Protein AF-I2H115-F1 (afdb_monomer)

Nearest PDB structures (foldseek):
  4gwp-assembly1_E  TM=9.127E-01  e=2.947E-29  Saccharomyces cerevisiae S288C
  2hzs-assembly2_D  TM=9.631E-01  e=2.716E-27  Saccharomyces cerevisiae
  2hzs-assembly4_H  TM=9.164E-01  e=1.349E-27  Saccharomyces cerevisiae
  2hzs-assembly3_F  TM=9.047E-01  e=7.870E-28  Saccharomyces cerevisiae
  2hzs-assembly1_B  TM=9.059E-01  e=1.211E-27  Saccharomyces cerevisiae

Sequence (368 aa):
MVQQLSLYGTLPDDSYDLFISTMTMMSGSPPVLFANLANIWKPNPDYELEKMNSKNQLVEPNRMKLSKEIPLESFIHQKTESNDIKNYKFDYKTLRDLQEAEQLQIDLASLQNSKRFIDNKDTKQVINIDDKKDNDNADIVMTDAIDSEIIDIEKNDEEENNDPAAPTLNIQDDNADVLMTDLNPIVKIEETNNTSELDEKKNTSLSMKYPKNKSSCSWSLSVSDIPVAGNSRKVSMQSIDESVILGTSGNNSHLPIFLRELGYVPDYSFVTIGVHFFMKYELIIDVHKIWNLKEDNSTSQTTKGMYLIKAFVNVTRSTDIDRINHAEKALLALQRELQGYVELFVPDRKSMDSRVHDNTDRTQSATT

Radius of gyration: 31.06 Å; Cα contacts (8 Å, |Δi|>4): 462; chains: 1; bounding box: 83×84×105 Å

Organism: Henningerozyma blattae (strain ATCC 34711 / CBS 6284 / DSM 70876 / NBRC 10599 / NRRL Y-10934 / UCD 77-7) (NCBI:txid1071380)

InterPro domains:
  IPR019095 Mediator complex, subunit Med18 [PF09637] (3-105)
  IPR019095 Mediator complex, subunit Med18 [PF09637] (192-355)
  IPR019095 Mediator complex, subunit Med18 [PTHR13321] (2-356)

Secondary structure (DSSP, 8-state):
-EEEEEEEEEEEGGGHHHHHHHHHHHHSS--EEEEEEEEEEEE-TTS---SB-TT--B---B-EEEEEEPPGGGGGGGT-SSS-GGG----THHHHHHHS-SS----HHHHTT-S----TT--------------------------------------------------------------------------------------------S----EEEEEEPPPPP-TT-SSEEEEEEEEEE----STT--HHHHHHHTTEEEEEEEEEEEEEEE-GGG-EEEEEEEEEEPTTS-EEESSTTEEEEEEEEEES-TT-HHHHHHHHHHHHHHHHHSTTT---BPPPGGGG--B---GGGTTSTT--

Foldseek 3Di:
DWKKWKWKFWFFLVCVVVVQVVLCVQFVHHWDWWKKKKFKKWFFPVDDDDLADPVRDGHFTFIKIKMATDDPVQQVVPPDPDPPVPPDDDHQCVQVVCQVVQWRPGPVCVLQVHPDDPPPPPDPPDPPPDDDDDDDDDDDDDDDDDDDDDDDDDDDDDDDDDDDDDDDDDDDDDDDDDDDDDDDDDDDDDDDDDDDDDDDDDDPDPPPPPPPPPDQRKIKMKTKAQFDDDPDDQITIIDMDIDMDRFADDPPRRPQVVVVVVRIDTDWMKMKIWIWRQHPLQKIKTWIWMWTQDPVRTIGTPQRSITMIMIMHIGGDPPPVVSVVVRSVVNVVVQVVCPPPIHIGYDDSVVRHRTDDDCVPVVPPVPD

Solvent-accessible surface area (backbone atoms only — not comparable to full-atom values): 23609 Å² total; per-residue (Å²): 95,34,30,36,38,33,36,34,33,66,40,52,57,89,50,43,68,60,49,53,54,51,48,29,64,73,44,74,39,76,71,44,75,50,33,36,41,38,42,32,29,30,66,37,84,90,56,91,71,74,51,52,48,100,80,73,45,81,50,79,65,52,35,38,39,37,34,35,78,46,68,70,71,62,61,52,79,75,78,55,98,57,93,64,71,90,73,72,73,90,48,79,65,54,58,63,65,51,65,78,46,61,52,64,79,59,71,55,49,75,73,65,68,42,84,61,86,77,79,80,76,82,76,80,75,77,81,78,78,76,90,72,90,78,88,81,89,80,92,85,80,90,80,83,93,85,82,89,84,83,84,85,79,82,87,84,88,79,90,82,90,80,84,88,85,86,82,90,79,90,80,88,82,83,89,79,93,80,88,86,78,89,81,87,82,88,81,85,83,83,86,79,89,81,88,80,85,88,82,95,74,92,74,86,72,85,70,78,79,66,77,84,71,80,74,80,62,55,34,41,39,36,38,55,46,54,41,67,86,66,100,77,65,86,54,38,41,28,48,34,39,73,50,73,46,63,70,65,73,72,98,64,41,44,66,72,50,52,39,43,75,72,42,33,36,84,71,51,35,35,39,40,43,33,32,40,38,66,40,78,90,68,31,36,37,37,44,29,38,40,30,40,50,44,94,87,67,47,35,42,57,73,46,71,76,33,30,45,34,41,38,35,32,78,38,74,49,80,82,45,57,66,60,51,54,49,47,50,52,51,53,55,48,51,42,61,72,35,54,93,80,44,70,59,41,59,74,63,53,75,82,54,43,48,55,68,71,74,72,78,65,66,76,65,72,82,75,124

pLDDT: mean 75.79, std 24.36, range [32.69, 98.62]

Structure (mmCIF, N/CA/C/O backbone):
data_AF-I2H115-F1
#
_entry.id   AF-I2H115-F1
#
loop_
_atom_site.group_PDB
_atom_site.id
_atom_site.type_symbol
_atom_site.label_atom_id
_atom_site.label_alt_id
_atom_site.label_comp_id
_atom_site.label_asym_id
_atom_site.label_entity_id
_atom_site.label_seq_id
_atom_site.pdbx_PDB_ins_code
_atom_site.Cartn_x
_atom_site.Cartn_y
_atom_site.Cartn_z
_atom_site.occupancy
_atom_site.B_iso_or_equiv
_atom_site.auth_seq_id
_atom_site.auth_comp_id
_atom_site.auth_asym_id
_atom_site.auth_atom_id
_atom_site.pdbx_PDB_model_num
ATOM 1 N N . MET A 1 1 ? 14.411 8.863 0.314 1.00 87.44 1 MET A N 1
ATOM 2 C CA . MET A 1 1 ? 14.145 7.791 1.281 1.00 87.44 1 MET A CA 1
ATOM 3 C C . MET A 1 1 ? 13.324 8.266 2.468 1.00 87.44 1 MET A C 1
ATOM 5 O O . MET A 1 1 ? 13.801 9.065 3.265 1.00 87.44 1 MET A O 1
ATOM 9 N N . VAL A 1 2 ? 12.103 7.757 2.581 1.00 95.56 2 VAL A N 1
ATOM 10 C CA . VAL A 1 2 ? 11.244 7.850 3.768 1.00 95.56 2 VAL A CA 1
ATOM 11 C C . VAL A 1 2 ? 11.382 6.543 4.555 1.00 95.56 2 VAL A C 1
ATOM 13 O O . VAL A 1 2 ? 11.538 5.478 3.963 1.00 95.56 2 VAL A O 1
ATOM 16 N N . GLN A 1 3 ? 11.346 6.612 5.885 1.00 97.00 3 GLN A N 1
ATOM 17 C CA . GLN A 1 3 ? 11.211 5.437 6.749 1.00 97.00 3 GLN A CA 1
ATOM 18 C C . GLN A 1 3 ? 9.755 5.281 7.160 1.00 97.00 3 GLN A C 1
ATOM 20 O O . GLN A 1 3 ? 9.209 6.139 7.850 1.00 97.00 3 GLN A O 1
ATOM 25 N N . GLN A 1 4 ? 9.126 4.187 6.756 1.00 97.81 4 GLN A N 1
ATOM 26 C CA . GLN A 1 4 ? 7.763 3.870 7.153 1.00 97.81 4 GLN A CA 1
ATOM 27 C C . GLN A 1 4 ? 7.782 2.891 8.323 1.00 97.81 4 GLN A C 1
ATOM 29 O O . GLN A 1 4 ? 8.254 1.761 8.188 1.00 97.81 4 GLN A O 1
ATOM 34 N N . LEU A 1 5 ? 7.242 3.318 9.462 1.00 98.12 5 LEU A N 1
ATOM 35 C CA . LEU A 1 5 ? 6.976 2.443 10.598 1.00 98.12 5 LEU A CA 1
ATOM 36 C C . LEU A 1 5 ? 5.531 1.966 10.511 1.00 98.12 5 LEU A C 1
ATOM 38 O O . LEU A 1 5 ? 4.644 2.781 10.272 1.00 98.12 5 LEU A O 1
ATOM 42 N N . SER A 1 6 ? 5.275 0.669 10.681 1.00 98.31 6 SER A N 1
ATOM 43 C CA . SER A 1 6 ? 3.930 0.118 10.516 1.00 98.31 6 SER A CA 1
ATOM 44 C C . SER A 1 6 ? 3.616 -1.097 11.387 1.00 98.31 6 SER A C 1
ATOM 46 O O . SER A 1 6 ? 4.494 -1.869 11.780 1.00 98.31 6 SER A O 1
ATOM 48 N N . LEU A 1 7 ? 2.321 -1.256 11.653 1.00 98.44 7 LEU A N 1
ATOM 49 C CA . LEU A 1 7 ? 1.676 -2.435 12.214 1.00 98.44 7 LEU A CA 1
ATOM 50 C C . LEU A 1 7 ? 0.504 -2.837 11.316 1.00 98.44 7 LEU A C 1
ATOM 52 O O . LEU A 1 7 ? -0.136 -1.987 10.693 1.00 98.44 7 LEU A O 1
ATOM 56 N N . TYR A 1 8 ? 0.221 -4.132 11.267 1.00 98.44 8 TYR A N 1
ATOM 57 C CA . TYR A 1 8 ? -0.807 -4.707 10.408 1.00 98.44 8 TYR A CA 1
ATOM 58 C C . TYR A 1 8 ? -1.808 -5.491 11.240 1.00 98.44 8 TYR A C 1
ATOM 60 O O . TYR A 1 8 ? -1.469 -6.004 12.298 1.00 98.44 8 TYR A O 1
ATOM 68 N N . GLY A 1 9 ? -3.036 -5.599 10.762 1.00 98.12 9 GLY A N 1
ATOM 69 C CA . GLY A 1 9 ? -4.064 -6.413 11.393 1.00 98.12 9 GLY A CA 1
ATOM 70 C C . GLY A 1 9 ? -5.10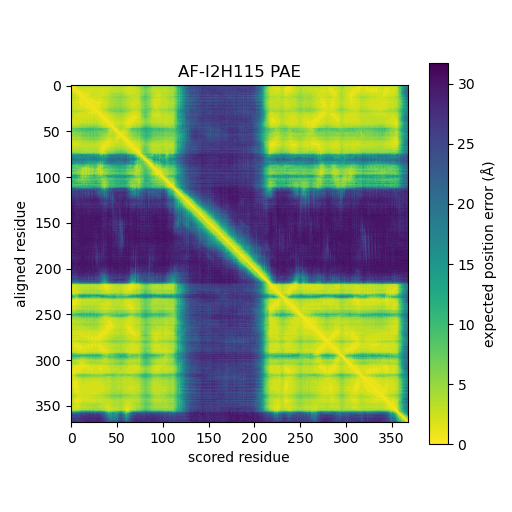8 -6.841 10.381 1.00 98.12 9 GLY A C 1
ATOM 71 O O . GLY A 1 9 ? -5.116 -6.386 9.237 1.00 98.12 9 GLY A O 1
ATOM 72 N N . THR A 1 10 ? -6.010 -7.708 10.806 1.00 97.88 10 THR A N 1
ATOM 73 C CA . THR A 1 10 ? -7.144 -8.146 9.991 1.00 97.88 10 THR A CA 1
ATOM 74 C C . THR A 1 10 ? -8.433 -7.893 10.744 1.00 97.88 10 THR A C 1
ATOM 76 O O . THR A 1 10 ? -8.495 -8.108 11.953 1.00 97.88 10 THR A O 1
ATOM 79 N N . LEU A 1 11 ? -9.468 -7.469 10.029 1.00 97.50 11 LEU A N 1
ATOM 80 C CA . LEU A 1 11 ? -10.780 -7.188 10.596 1.00 97.50 11 LEU A CA 1
ATOM 81 C C . LEU A 1 11 ? -11.845 -8.006 9.861 1.00 97.50 11 LEU A C 1
ATOM 83 O O . LEU A 1 11 ? -11.949 -7.870 8.644 1.00 97.50 11 LEU A O 1
ATOM 87 N N . PRO A 1 12 ? -12.637 -8.838 10.556 1.00 96.94 12 PRO A N 1
ATOM 88 C CA . PRO A 1 12 ? -13.766 -9.530 9.944 1.00 96.94 12 PRO A CA 1
ATOM 89 C C . PRO A 1 12 ? -14.781 -8.547 9.366 1.00 96.94 12 PRO A C 1
ATOM 91 O O . PRO A 1 12 ? -14.992 -7.469 9.926 1.00 96.94 12 PRO A O 1
ATOM 94 N N . ASP A 1 13 ? -15.441 -8.939 8.279 1.00 95.00 13 ASP A N 1
ATOM 95 C CA . ASP A 1 13 ? -16.377 -8.053 7.587 1.00 95.00 13 ASP A CA 1
ATOM 96 C C . ASP A 1 13 ? -17.543 -7.586 8.486 1.00 95.00 13 ASP A C 1
ATOM 98 O O . ASP A 1 13 ? -17.906 -6.410 8.462 1.00 95.00 13 ASP A O 1
ATOM 102 N N . ASP A 1 14 ? -18.056 -8.461 9.356 1.00 95.81 14 ASP A N 1
ATOM 103 C CA . ASP A 1 14 ? -19.160 -8.155 10.282 1.00 95.81 14 ASP A CA 1
ATOM 104 C C . ASP A 1 14 ? -18.802 -7.086 11.331 1.00 95.81 14 ASP A C 1
ATOM 106 O O . ASP A 1 14 ? -19.673 -6.380 11.839 1.00 95.81 14 ASP A O 1
ATOM 110 N N . SER A 1 15 ? -17.511 -6.939 11.643 1.00 96.50 15 SER A N 1
ATOM 111 C CA . SER A 1 15 ? -17.009 -5.973 12.628 1.00 96.50 15 SER A CA 1
ATOM 112 C C . SER A 1 15 ? -16.687 -4.607 12.016 1.00 96.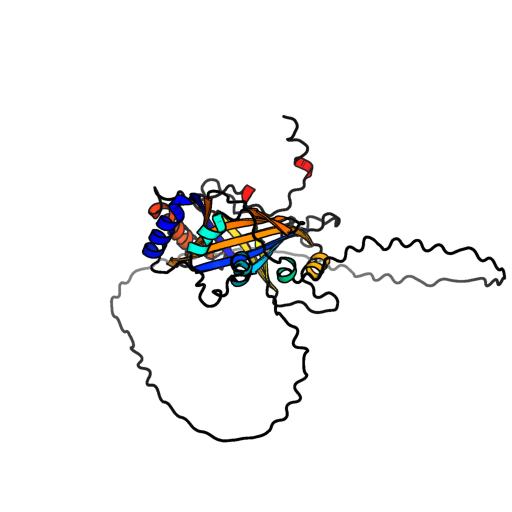50 15 SER A C 1
ATOM 114 O O . SER A 1 15 ? -16.286 -3.692 12.739 1.00 96.50 15 SER A O 1
ATOM 116 N N . TYR A 1 16 ? -16.851 -4.444 10.699 1.00 95.94 16 TYR A N 1
ATOM 117 C CA . TYR A 1 16 ? -16.471 -3.226 9.985 1.00 95.94 16 TYR A CA 1
ATOM 118 C C . TYR A 1 16 ? -17.185 -1.981 10.524 1.00 95.94 16 TYR A C 1
ATOM 120 O O . TYR A 1 16 ? -16.524 -1.031 10.936 1.00 95.94 16 TYR A O 1
ATOM 128 N N . ASP A 1 17 ? -18.516 -1.997 10.613 1.00 95.75 17 ASP A N 1
ATOM 129 C CA . ASP A 1 17 ? -19.302 -0.818 11.016 1.00 95.75 17 ASP A CA 1
ATOM 130 C C . ASP A 1 17 ? -18.967 -0.345 12.443 1.00 95.75 17 ASP A C 1
ATOM 132 O O . ASP A 1 17 ? -18.848 0.859 12.710 1.00 95.75 17 ASP A O 1
ATOM 136 N N . LEU A 1 18 ? -18.765 -1.298 13.360 1.00 96.75 18 LEU A N 1
ATOM 137 C CA . LEU A 1 18 ? -18.342 -1.006 14.727 1.00 96.75 18 LEU A CA 1
ATOM 138 C C . LEU A 1 18 ? -16.919 -0.438 14.744 1.00 96.75 18 LEU A C 1
ATOM 140 O O . LEU A 1 18 ? -16.663 0.542 15.437 1.00 96.75 18 LEU A O 1
ATOM 144 N N . PHE A 1 19 ? -16.002 -1.006 13.953 1.00 97.25 19 PHE A N 1
ATOM 145 C CA . PHE A 1 19 ? -14.627 -0.518 13.863 1.00 97.25 19 PHE A CA 1
ATOM 146 C C . PHE A 1 19 ? -14.568 0.912 13.330 1.00 97.25 19 PHE A C 1
ATOM 148 O O . PHE A 1 19 ? -13.897 1.747 13.932 1.00 97.25 19 PHE A O 1
ATOM 155 N N . ILE A 1 20 ? -15.307 1.219 12.260 1.00 97.19 20 ILE A N 1
ATOM 156 C CA . ILE A 1 20 ? -15.381 2.572 11.700 1.00 97.19 20 ILE A CA 1
ATOM 157 C C . ILE A 1 20 ? -15.889 3.565 12.747 1.00 97.19 20 ILE A C 1
ATOM 159 O O . ILE A 1 20 ? -15.266 4.604 12.950 1.00 97.19 20 ILE A O 1
ATOM 163 N N . SER A 1 21 ? -16.964 3.222 13.460 1.00 97.31 21 SER A N 1
ATOM 164 C CA . SER A 1 21 ? -17.537 4.081 14.505 1.00 97.31 21 SER A CA 1
ATOM 165 C C . SER A 1 21 ? -16.544 4.345 15.643 1.00 97.31 21 SER A C 1
ATOM 167 O O . SER A 1 21 ? -16.360 5.492 16.056 1.00 97.31 21 SER A O 1
ATOM 169 N N . THR A 1 22 ? -15.857 3.299 16.112 1.00 97.38 22 THR A N 1
ATOM 170 C CA . THR A 1 22 ? -14.819 3.406 17.147 1.00 97.38 22 THR A CA 1
ATOM 171 C C . THR A 1 22 ? -13.650 4.265 16.671 1.00 97.38 22 THR A C 1
ATOM 173 O O . THR A 1 22 ? -13.213 5.155 17.399 1.00 97.38 22 THR A O 1
ATOM 176 N N . MET A 1 23 ? -13.173 4.062 15.439 1.00 97.44 23 MET A N 1
ATOM 177 C CA . MET A 1 23 ? -12.065 4.843 14.886 1.00 97.44 23 MET A CA 1
ATOM 178 C C . MET A 1 23 ? -12.431 6.310 14.705 1.00 97.44 23 MET A C 1
ATOM 180 O O . MET A 1 23 ? -11.627 7.159 15.066 1.00 97.44 23 MET A O 1
ATOM 184 N N . THR A 1 24 ? -13.638 6.627 14.228 1.00 97.38 24 THR A N 1
ATOM 185 C CA . THR A 1 24 ? -14.123 8.013 14.134 1.00 97.38 24 THR A CA 1
ATOM 186 C C . THR A 1 24 ? -14.203 8.686 15.500 1.00 97.38 24 THR A C 1
ATOM 188 O O . THR A 1 24 ? -13.860 9.860 15.628 1.00 97.38 24 THR A O 1
ATOM 191 N N . MET A 1 25 ? -14.629 7.958 16.536 1.00 97.38 25 MET A N 1
ATOM 192 C CA . MET A 1 25 ? -14.662 8.482 17.902 1.00 97.38 25 MET A CA 1
ATOM 193 C C . MET A 1 25 ? -13.248 8.743 18.443 1.00 97.38 25 MET A C 1
ATOM 195 O O . MET A 1 25 ? -13.016 9.784 19.053 1.00 97.38 25 MET A O 1
ATOM 199 N N . MET A 1 26 ? -12.306 7.826 18.204 1.00 96.38 26 MET A N 1
ATOM 200 C CA . MET A 1 26 ? -10.916 7.951 18.656 1.00 96.38 26 MET A CA 1
ATOM 201 C C . MET A 1 26 ? -10.137 9.035 17.898 1.00 96.38 26 MET A C 1
ATOM 203 O O . MET A 1 26 ? -9.399 9.807 18.511 1.00 96.38 26 MET A O 1
ATOM 207 N N . SER A 1 27 ? -10.302 9.117 16.574 1.00 96.38 27 SER A N 1
ATOM 208 C CA . SER A 1 27 ? -9.629 10.116 15.736 1.00 96.38 27 SER A CA 1
ATOM 209 C C . SER A 1 27 ? -10.245 11.505 15.869 1.00 96.38 27 SER A C 1
ATOM 211 O O . SER A 1 27 ? -9.559 12.506 15.656 1.00 96.38 27 SER A O 1
ATOM 213 N N . GLY A 1 28 ? -11.543 11.577 16.179 1.00 96.75 28 GLY A N 1
ATOM 214 C CA . GLY A 1 28 ? -12.340 12.798 16.077 1.00 96.75 28 GLY A CA 1
ATOM 215 C C . GLY A 1 28 ? -12.564 13.262 14.631 1.00 96.75 28 GLY A C 1
ATOM 216 O O . GLY A 1 28 ? -13.062 14.366 14.416 1.00 96.75 28 GLY A O 1
ATOM 217 N N . SER A 1 29 ? -12.189 12.448 13.640 1.00 95.00 29 SER A N 1
ATOM 218 C CA . SER A 1 29 ? -12.262 12.747 12.209 1.00 95.00 29 SER A CA 1
ATOM 219 C C . SER A 1 29 ? -13.044 11.661 11.455 1.00 95.00 29 SER A C 1
ATOM 221 O O . SER A 1 29 ? -12.938 10.474 11.781 1.00 95.00 29 SER A O 1
ATOM 223 N N . PRO A 1 30 ? -13.863 12.029 10.453 1.00 95.94 30 PRO A N 1
ATOM 224 C CA . PRO A 1 30 ? -14.570 11.042 9.648 1.00 95.94 30 PRO A CA 1
ATOM 225 C C . PRO A 1 30 ? -13.589 10.241 8.771 1.00 95.94 30 PRO A C 1
ATOM 227 O O . PRO A 1 30 ? -12.556 10.783 8.368 1.00 95.94 30 PRO A O 1
ATOM 230 N N . PRO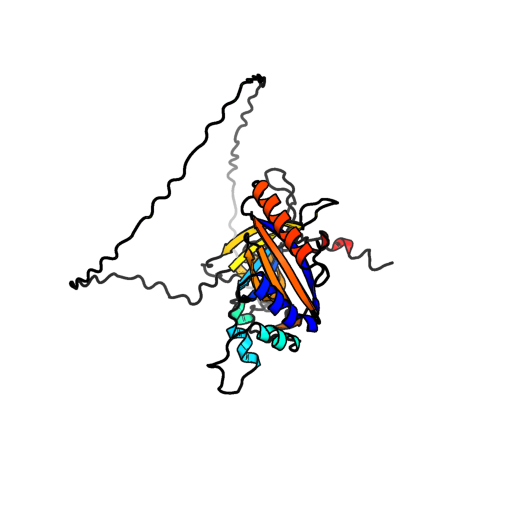 A 1 31 ? -13.911 8.977 8.437 1.00 96.88 31 PRO A N 1
ATOM 231 C CA . PRO A 1 31 ? -13.119 8.196 7.494 1.00 96.88 31 PRO A CA 1
ATOM 232 C C . PRO A 1 31 ? -13.108 8.864 6.117 1.00 96.88 31 PRO A C 1
ATOM 234 O O . PRO A 1 31 ? -14.144 9.329 5.635 1.00 96.88 31 PRO A O 1
ATOM 237 N N . VAL A 1 32 ? -11.952 8.859 5.457 1.00 96.06 32 VAL A N 1
ATOM 238 C CA . VAL A 1 32 ? -11.800 9.370 4.088 1.00 96.06 32 VAL A CA 1
ATOM 239 C C . VAL A 1 32 ? -11.649 8.194 3.134 1.00 96.06 32 VAL A C 1
ATOM 241 O O . VAL A 1 32 ? -10.673 7.454 3.217 1.00 96.06 32 VAL A O 1
ATOM 244 N N . LEU A 1 33 ? -12.625 8.004 2.247 1.00 95.81 33 LEU A N 1
ATOM 245 C CA . LEU A 1 33 ? -12.607 6.937 1.246 1.00 95.81 33 LEU A CA 1
ATOM 246 C C . LEU A 1 33 ? -11.511 7.198 0.203 1.00 95.81 33 LEU A C 1
ATOM 248 O O . LEU A 1 33 ? -11.352 8.326 -0.257 1.00 95.81 33 LEU A O 1
ATOM 252 N N . PHE A 1 34 ? -10.796 6.148 -0.191 1.00 96.19 34 PHE A N 1
ATOM 253 C CA . PHE A 1 34 ? -9.767 6.195 -1.222 1.00 96.19 34 PHE A CA 1
ATOM 254 C C . PHE A 1 34 ? -9.809 4.952 -2.114 1.00 96.19 34 PHE A C 1
ATOM 256 O O . PHE A 1 34 ? -10.248 3.872 -1.704 1.00 96.19 34 PHE A O 1
ATOM 263 N N . ALA A 1 35 ? -9.294 5.101 -3.332 1.00 95.44 35 ALA A N 1
ATOM 264 C CA . ALA A 1 35 ? -9.031 3.998 -4.242 1.00 95.44 35 ALA A CA 1
ATOM 265 C C . ALA A 1 35 ? -7.694 4.214 -4.955 1.00 95.44 35 ALA A C 1
ATOM 267 O O . ALA A 1 35 ? -7.405 5.303 -5.444 1.00 95.44 35 ALA A O 1
ATOM 268 N N . ASN A 1 36 ? -6.868 3.176 -5.030 1.00 96.06 36 ASN A N 1
ATOM 269 C CA . ASN A 1 36 ? -5.525 3.243 -5.593 1.00 96.06 36 ASN A CA 1
ATOM 270 C C . ASN A 1 36 ? -5.275 2.051 -6.521 1.00 96.06 36 ASN A C 1
ATOM 272 O O . ASN A 1 36 ? -5.491 0.903 -6.136 1.00 96.06 36 ASN A O 1
ATOM 276 N N . LEU A 1 37 ? -4.799 2.330 -7.733 1.00 95.12 37 LEU A N 1
ATOM 277 C CA . LEU A 1 37 ? -4.280 1.342 -8.669 1.00 95.12 37 LEU A CA 1
ATOM 278 C C . LEU A 1 37 ? -2.777 1.208 -8.458 1.00 95.12 37 LEU A C 1
ATOM 280 O O . LEU A 1 37 ? -2.053 2.187 -8.624 1.00 95.12 37 LEU A O 1
ATOM 284 N N . ALA A 1 38 ? -2.299 -0.002 -8.189 1.00 96.25 38 ALA A N 1
ATOM 285 C CA . ALA A 1 38 ? -0.880 -0.313 -8.133 1.00 96.25 38 ALA A CA 1
ATOM 286 C C . ALA A 1 38 ? -0.488 -1.285 -9.253 1.00 96.25 38 ALA A C 1
ATOM 288 O O . ALA A 1 38 ? -1.027 -2.385 -9.355 1.00 96.25 38 ALA A O 1
ATOM 289 N N . ASN A 1 39 ? 0.498 -0.896 -10.058 1.00 95.81 39 ASN A N 1
ATOM 290 C CA . ASN A 1 39 ? 1.153 -1.737 -11.052 1.00 95.81 39 ASN A CA 1
ATOM 291 C C . ASN A 1 39 ? 2.569 -2.046 -10.571 1.00 95.81 39 ASN A C 1
ATOM 293 O O . ASN A 1 39 ? 3.356 -1.131 -10.324 1.00 95.81 39 ASN A O 1
ATOM 297 N N . ILE A 1 40 ? 2.893 -3.325 -10.444 1.00 97.00 40 ILE A N 1
ATOM 298 C CA . ILE A 1 40 ? 4.205 -3.799 -10.023 1.00 97.00 40 ILE A CA 1
ATOM 299 C C . ILE A 1 40 ? 4.995 -4.235 -11.249 1.00 97.00 40 ILE A C 1
ATOM 301 O O . ILE A 1 40 ? 4.490 -4.945 -12.119 1.00 97.00 40 ILE A O 1
ATOM 305 N N . TRP A 1 41 ? 6.242 -3.793 -11.300 1.00 97.12 41 TRP A N 1
ATOM 306 C CA . TRP A 1 41 ? 7.174 -4.011 -12.392 1.00 97.12 41 TRP A CA 1
ATOM 307 C C . TRP A 1 41 ? 8.424 -4.679 -11.846 1.00 97.12 41 TRP A C 1
ATOM 309 O O . TRP A 1 41 ? 8.889 -4.340 -10.758 1.00 97.12 41 TRP A O 1
ATOM 319 N N . LYS A 1 42 ? 8.985 -5.614 -12.601 1.00 96.38 42 LYS A N 1
ATOM 320 C CA . LYS A 1 42 ? 10.248 -6.282 -12.276 1.00 96.38 42 LYS A CA 1
ATOM 321 C C . LYS A 1 42 ? 11.283 -5.998 -13.366 1.00 96.38 42 LYS A C 1
ATOM 323 O O . LYS A 1 42 ? 10.877 -5.742 -14.500 1.00 96.38 42 LYS A O 1
ATOM 328 N N . PRO A 1 43 ? 12.586 -6.046 -13.059 1.00 96.69 43 PRO A N 1
ATOM 329 C CA . PRO A 1 43 ? 13.624 -6.023 -14.082 1.00 96.69 43 PRO A CA 1
ATOM 330 C C . PRO A 1 43 ? 13.374 -7.101 -15.142 1.00 96.69 43 PRO A C 1
ATOM 332 O O . PRO A 1 43 ? 12.886 -8.190 -14.824 1.00 96.69 43 PRO A O 1
ATOM 335 N N . ASN A 1 44 ? 13.657 -6.777 -16.401 1.00 95.94 44 ASN A N 1
ATOM 336 C CA . ASN A 1 44 ? 13.472 -7.689 -17.519 1.00 95.94 44 ASN A CA 1
ATOM 337 C C . ASN A 1 44 ? 14.388 -8.915 -17.341 1.00 95.94 44 ASN A C 1
ATOM 339 O O . ASN A 1 44 ? 15.604 -8.731 -17.306 1.00 95.94 44 ASN A O 1
ATOM 343 N N . PRO A 1 45 ? 13.843 -10.143 -17.243 1.00 93.19 45 PRO A N 1
ATOM 344 C CA . PRO A 1 45 ? 14.658 -11.346 -17.074 1.00 93.19 45 PRO A CA 1
ATOM 345 C C . PRO A 1 45 ? 15.567 -11.643 -18.272 1.00 93.19 45 PRO A C 1
ATOM 347 O O . PRO A 1 45 ? 16.540 -12.370 -18.109 1.00 93.19 45 PRO A O 1
ATOM 350 N N . ASP A 1 46 ? 15.276 -11.083 -19.451 1.00 94.81 46 ASP A N 1
ATOM 351 C CA . ASP A 1 46 ? 16.107 -11.261 -20.647 1.00 94.81 46 ASP A CA 1
ATOM 352 C C . ASP A 1 46 ? 17.417 -10.454 -20.582 1.00 94.81 46 ASP A C 1
ATOM 354 O O . ASP A 1 46 ? 18.311 -10.650 -21.404 1.00 94.81 46 ASP A O 1
ATOM 358 N N . TYR A 1 47 ? 17.530 -9.514 -19.638 1.00 93.19 47 TYR A N 1
ATOM 359 C CA . TYR A 1 47 ? 18.735 -8.718 -19.440 1.00 93.19 47 TYR A CA 1
ATOM 360 C C . TYR A 1 47 ? 19.580 -9.322 -18.320 1.00 93.19 47 TYR A C 1
ATOM 362 O O . TYR A 1 47 ? 19.186 -9.331 -17.154 1.00 93.19 47 TYR A O 1
ATOM 370 N N . GLU A 1 48 ? 20.773 -9.794 -18.673 1.00 89.38 48 GLU A N 1
ATOM 371 C CA . GLU A 1 48 ? 21.773 -10.236 -17.704 1.00 89.38 48 GLU A CA 1
ATOM 372 C C . GLU A 1 48 ? 22.401 -9.010 -17.034 1.00 89.38 48 GLU A C 1
ATOM 374 O O . GLU A 1 48 ? 23.243 -8.318 -17.605 1.00 89.38 48 GLU A O 1
ATOM 379 N N . LEU A 1 49 ? 21.941 -8.708 -15.819 1.00 87.56 49 LEU A N 1
ATOM 380 C CA . LEU A 1 49 ? 22.456 -7.604 -15.018 1.00 87.56 49 LEU A CA 1
ATOM 381 C C . LEU A 1 49 ? 23.482 -8.120 -14.010 1.00 87.56 49 LEU A C 1
ATOM 383 O O . LEU A 1 49 ? 23.201 -9.020 -13.214 1.00 87.56 49 LEU A O 1
ATOM 387 N N . GLU A 1 50 ? 24.661 -7.504 -13.999 1.00 90.50 50 GLU A N 1
ATOM 388 C CA . GLU A 1 50 ? 25.630 -7.717 -12.930 1.00 90.50 50 GLU A CA 1
ATOM 389 C C . GLU A 1 50 ? 25.061 -7.208 -11.600 1.00 90.50 50 GLU A C 1
ATOM 391 O O . GLU A 1 50 ? 24.484 -6.124 -11.511 1.00 90.50 50 GLU A O 1
ATOM 396 N N . LYS A 1 51 ? 25.255 -7.981 -10.527 1.00 90.50 51 LYS A N 1
ATOM 397 C CA . LYS A 1 51 ? 24.809 -7.606 -9.173 1.00 90.50 51 LYS A CA 1
ATOM 398 C C . LYS A 1 51 ? 25.751 -6.603 -8.503 1.00 90.50 51 LYS A C 1
ATOM 400 O O . LYS A 1 51 ? 25.649 -6.388 -7.300 1.00 90.50 51 LYS A O 1
ATOM 405 N N . MET A 1 52 ? 26.697 -6.021 -9.235 1.00 93.50 52 MET A N 1
ATOM 406 C CA . MET A 1 52 ? 27.653 -5.050 -8.713 1.00 93.50 52 MET A CA 1
ATOM 407 C C . MET A 1 52 ? 27.613 -3.785 -9.558 1.00 93.50 52 MET A C 1
ATOM 409 O O . MET A 1 52 ? 27.511 -3.839 -10.779 1.00 93.50 52 MET A O 1
ATOM 413 N N . ASN A 1 53 ? 27.676 -2.632 -8.901 1.00 94.56 53 ASN A N 1
ATOM 414 C CA . ASN A 1 53 ? 27.828 -1.364 -9.603 1.00 94.56 53 ASN A CA 1
ATOM 415 C C . ASN A 1 53 ? 29.311 -1.044 -9.864 1.00 94.56 53 ASN A C 1
ATOM 417 O O . ASN A 1 53 ? 30.211 -1.713 -9.359 1.00 94.56 53 ASN A O 1
ATOM 421 N N . SER A 1 54 ? 29.577 0.057 -10.572 1.00 95.88 54 SER A N 1
ATOM 422 C CA . SER A 1 54 ? 30.939 0.553 -10.839 1.00 95.88 54 SER A CA 1
ATOM 423 C C . SER A 1 54 ? 31.745 0.928 -9.587 1.00 95.88 54 SER A C 1
ATOM 425 O O . SER A 1 54 ? 32.946 1.164 -9.674 1.00 95.88 54 SER A O 1
ATOM 427 N N . LYS A 1 55 ? 31.101 0.986 -8.415 1.00 97.00 55 LYS A N 1
ATOM 428 C CA . LYS A 1 55 ? 31.730 1.206 -7.105 1.00 97.00 55 LYS A CA 1
ATOM 429 C C . LYS A 1 55 ? 31.907 -0.094 -6.314 1.00 97.00 55 LYS A C 1
ATOM 431 O O . LYS A 1 55 ? 32.151 -0.033 -5.112 1.00 97.00 55 LYS A O 1
ATOM 436 N N . ASN A 1 56 ? 31.755 -1.254 -6.955 1.00 94.75 56 ASN A N 1
ATOM 437 C CA . ASN A 1 56 ? 31.824 -2.579 -6.337 1.00 94.75 56 ASN A CA 1
ATOM 438 C C . ASN A 1 56 ? 30.838 -2.784 -5.174 1.00 94.75 56 ASN A C 1
ATOM 440 O O . ASN A 1 56 ? 31.083 -3.581 -4.269 1.00 94.75 56 ASN A O 1
ATOM 444 N N . GLN A 1 57 ? 29.716 -2.068 -5.176 1.00 95.88 57 GLN A N 1
ATOM 445 C CA . GLN A 1 57 ? 28.645 -2.288 -4.212 1.00 95.88 57 GLN A CA 1
ATOM 446 C C . GLN A 1 57 ? 27.692 -3.334 -4.765 1.00 95.88 57 GLN A C 1
ATOM 448 O O . GLN A 1 57 ? 27.299 -3.258 -5.930 1.00 95.88 57 GLN A O 1
ATOM 453 N N . LEU A 1 58 ? 27.308 -4.281 -3.913 1.00 93.75 58 LEU A N 1
ATOM 454 C CA . LEU A 1 58 ? 26.287 -5.263 -4.241 1.00 93.75 58 LEU A CA 1
ATOM 455 C C . LEU A 1 58 ? 24.931 -4.553 -4.372 1.00 93.75 58 LEU A C 1
ATOM 457 O O . LEU A 1 58 ? 24.491 -3.876 -3.443 1.00 93.75 58 LEU A O 1
ATOM 461 N N . VAL A 1 59 ? 24.284 -4.710 -5.522 1.00 93.38 59 VAL A N 1
ATOM 462 C CA . VAL A 1 59 ? 22.957 -4.173 -5.821 1.00 93.38 59 VAL A CA 1
ATOM 463 C C . VAL A 1 59 ? 22.062 -5.335 -6.222 1.00 93.38 59 VAL A C 1
ATOM 465 O O . VAL A 1 59 ? 22.336 -6.058 -7.178 1.00 93.38 59 VAL A O 1
ATOM 468 N N . GLU A 1 60 ? 20.986 -5.524 -5.469 1.00 92.31 60 GLU A N 1
ATOM 469 C CA . GLU A 1 60 ? 20.020 -6.585 -5.725 1.00 92.31 60 GLU A CA 1
ATOM 470 C C . GLU A 1 60 ? 18.861 -6.067 -6.593 1.00 92.31 60 GLU A C 1
ATOM 472 O O . GLU A 1 60 ? 18.399 -4.937 -6.399 1.00 92.31 60 GLU A O 1
ATOM 477 N N . PRO A 1 61 ? 18.352 -6.877 -7.539 1.00 94.00 61 PRO A N 1
ATOM 478 C CA . PRO A 1 61 ? 17.217 -6.492 -8.364 1.00 94.00 61 PRO A CA 1
ATOM 479 C C . PRO A 1 61 ? 15.946 -6.389 -7.516 1.00 94.00 61 PRO A C 1
ATOM 481 O O . PRO A 1 61 ? 15.550 -7.330 -6.819 1.00 94.00 61 PRO A O 1
ATOM 484 N N . ASN A 1 62 ? 15.268 -5.247 -7.609 1.00 95.56 62 ASN A N 1
ATOM 485 C CA . ASN A 1 62 ? 14.062 -4.972 -6.839 1.00 95.56 62 ASN A CA 1
ATOM 486 C C . ASN A 1 62 ? 12.875 -4.670 -7.755 1.00 95.56 62 ASN A C 1
ATOM 488 O O . ASN A 1 62 ? 13.035 -4.170 -8.870 1.00 95.56 62 ASN A O 1
ATOM 492 N N . ARG A 1 63 ? 11.670 -4.989 -7.281 1.00 96.94 63 ARG A N 1
ATOM 493 C CA . ARG A 1 63 ? 10.443 -4.583 -7.956 1.00 96.94 63 ARG A CA 1
ATOM 494 C C . ARG A 1 63 ? 10.180 -3.108 -7.727 1.00 96.94 63 ARG A C 1
ATOM 496 O O . ARG A 1 63 ? 10.413 -2.562 -6.652 1.00 96.94 63 ARG A O 1
ATOM 503 N N . MET A 1 64 ? 9.607 -2.494 -8.745 1.00 97.12 64 MET A N 1
ATOM 504 C CA . MET A 1 64 ? 9.149 -1.123 -8.717 1.00 97.12 64 MET A CA 1
ATOM 505 C C . MET A 1 64 ? 7.627 -1.096 -8.683 1.00 97.12 64 MET A C 1
ATOM 507 O O . MET A 1 64 ? 6.957 -1.806 -9.434 1.00 97.12 64 MET A O 1
ATOM 511 N N . LYS A 1 65 ? 7.072 -0.258 -7.816 1.00 97.69 65 LYS A N 1
ATOM 512 C CA . LYS A 1 65 ? 5.639 -0.031 -7.690 1.00 97.69 65 LYS A CA 1
ATOM 513 C C . LYS A 1 65 ? 5.285 1.307 -8.318 1.00 97.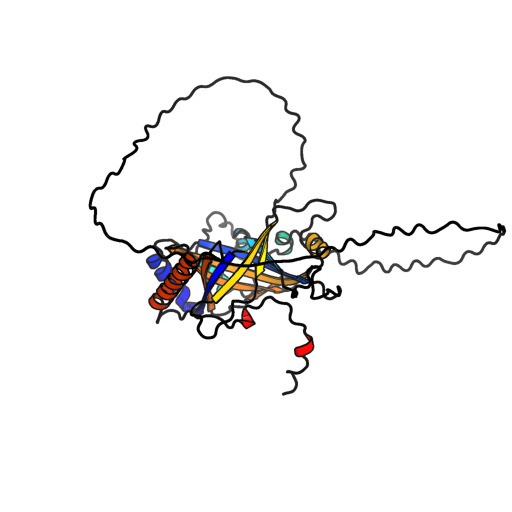69 65 LYS A C 1
ATOM 515 O O . LYS A 1 65 ? 5.805 2.343 -7.930 1.00 97.69 65 LYS A O 1
ATOM 520 N N . LEU A 1 66 ? 4.345 1.289 -9.248 1.00 96.62 66 LEU A N 1
ATOM 521 C CA . LEU A 1 66 ? 3.695 2.485 -9.766 1.00 96.62 66 LEU A CA 1
ATOM 522 C C . LEU A 1 66 ? 2.286 2.549 -9.230 1.00 96.62 66 LEU A C 1
ATOM 524 O O . LEU A 1 66 ? 1.524 1.602 -9.386 1.00 96.62 66 LEU A O 1
ATOM 528 N N . SER A 1 67 ? 1.944 3.662 -8.605 1.00 96.44 67 SER A N 1
ATOM 529 C CA . SER A 1 67 ? 0.647 3.856 -7.980 1.00 96.44 67 SER A CA 1
ATOM 530 C C . SER A 1 67 ? -0.016 5.144 -8.430 1.00 96.44 67 SER A C 1
ATOM 532 O O . SER A 1 67 ? 0.655 6.139 -8.722 1.00 96.44 67 SER A O 1
ATOM 534 N N . LYS A 1 68 ? -1.342 5.105 -8.515 1.00 95.06 68 LYS A N 1
ATOM 535 C CA . LYS A 1 68 ? -2.165 6.249 -8.883 1.00 95.06 68 LYS A CA 1
ATOM 536 C C . LYS A 1 68 ? -3.543 6.121 -8.251 1.00 95.06 68 LYS A C 1
ATOM 538 O O . LYS A 1 68 ? -4.161 5.059 -8.284 1.00 95.06 68 LYS A O 1
ATOM 543 N N . GLU A 1 69 ? -4.046 7.239 -7.748 1.00 94.56 69 GLU A N 1
ATOM 544 C CA . GLU A 1 69 ? -5.414 7.338 -7.258 1.00 94.56 69 GLU A CA 1
ATOM 545 C C . GLU A 1 69 ? -6.433 7.146 -8.393 1.00 94.56 69 GLU A C 1
ATOM 547 O O . GLU A 1 69 ? -6.308 7.710 -9.488 1.00 94.56 69 GLU A O 1
ATOM 552 N N . ILE A 1 70 ? -7.444 6.323 -8.129 1.00 92.25 70 ILE A N 1
ATOM 553 C CA . ILE A 1 70 ? -8.551 6.075 -9.045 1.00 92.25 70 ILE A CA 1
ATOM 554 C C . ILE A 1 70 ? -9.730 6.949 -8.602 1.00 92.25 70 ILE A C 1
ATOM 556 O O . ILE A 1 70 ? -10.163 6.821 -7.455 1.00 92.25 70 ILE A O 1
ATOM 560 N N . PRO A 1 71 ? -10.301 7.783 -9.490 1.00 90.38 71 PRO A N 1
ATOM 561 C CA . PRO A 1 71 ? -11.529 8.508 -9.187 1.00 90.38 71 PRO A CA 1
ATOM 562 C C . PRO A 1 71 ? -12.645 7.535 -8.805 1.00 90.38 71 PRO A C 1
ATOM 564 O O . PRO A 1 71 ? -12.915 6.571 -9.532 1.00 90.38 71 PRO A O 1
ATOM 567 N N . LEU A 1 72 ? -13.299 7.780 -7.672 1.00 87.88 72 LEU A N 1
ATOM 568 C CA . LEU A 1 72 ? -14.317 6.879 -7.132 1.00 87.88 72 LEU A CA 1
ATOM 569 C C . LEU A 1 72 ? -15.520 6.737 -8.081 1.00 87.88 72 LEU A C 1
ATOM 571 O O . LEU A 1 72 ? -16.179 5.699 -8.123 1.00 87.88 72 LEU A O 1
ATOM 575 N N . GLU A 1 73 ? -15.763 7.745 -8.917 1.00 85.25 73 GLU A N 1
ATOM 576 C CA . GLU A 1 73 ? -16.812 7.781 -9.941 1.00 85.25 73 GLU A CA 1
ATOM 577 C C . GLU A 1 73 ? -16.695 6.630 -10.946 1.00 85.25 73 GLU A C 1
ATOM 579 O O . GLU A 1 73 ? -17.705 6.175 -11.488 1.00 85.25 73 GLU A O 1
ATOM 584 N N . SER A 1 74 ? -15.477 6.119 -11.156 1.00 84.62 74 SER A N 1
ATOM 585 C CA . SER A 1 74 ? -15.228 4.977 -12.040 1.00 84.62 74 SER A CA 1
ATOM 586 C C . SER A 1 74 ? -15.878 3.679 -11.548 1.00 84.62 74 SER A C 1
ATOM 588 O O . SER A 1 74 ? -16.162 2.801 -12.360 1.00 84.62 74 SER A O 1
ATOM 590 N N . PHE A 1 75 ? -16.193 3.573 -10.252 1.00 79.94 75 PHE A N 1
ATOM 591 C CA . PHE A 1 75 ? -16.872 2.410 -9.679 1.00 79.94 75 PHE A CA 1
ATOM 592 C C . PHE A 1 75 ? -18.408 2.503 -9.770 1.00 79.94 75 PHE A C 1
ATOM 594 O O . PHE A 1 75 ? -19.083 1.484 -9.649 1.00 79.94 75 PHE A O 1
ATOM 601 N N . ILE A 1 76 ? -18.989 3.689 -10.025 1.00 69.75 76 ILE A N 1
ATOM 602 C CA . ILE A 1 76 ? -20.460 3.890 -10.056 1.00 69.75 76 ILE A CA 1
ATOM 603 C C . ILE A 1 76 ? -21.108 3.190 -11.249 1.00 69.75 76 ILE A C 1
ATOM 605 O O . ILE A 1 76 ? -22.240 2.721 -11.144 1.00 69.75 76 ILE A O 1
ATOM 609 N N . HIS A 1 77 ? -20.403 3.097 -12.381 1.00 60.91 77 HIS A N 1
ATOM 610 C CA . HIS A 1 77 ? -20.961 2.565 -13.632 1.00 60.91 77 HIS A CA 1
ATOM 611 C C . HIS A 1 77 ? -21.430 1.100 -13.516 1.00 60.91 77 HIS A C 1
ATOM 613 O O . HIS A 1 77 ? -22.108 0.606 -14.408 1.00 60.91 77 HIS A O 1
ATOM 619 N N . GLN A 1 78 ? -21.118 0.428 -12.404 1.00 59.38 78 GLN A N 1
ATOM 620 C CA . GLN A 1 78 ? -21.532 -0.938 -12.096 1.00 59.38 78 GLN A CA 1
ATOM 621 C C . GLN A 1 78 ? -22.974 -1.075 -11.591 1.00 59.38 78 GLN A C 1
ATOM 623 O O . GLN A 1 78 ? -23.536 -2.161 -11.704 1.00 59.38 78 GLN A O 1
ATOM 628 N N . LYS A 1 79 ? -23.573 -0.033 -10.992 1.00 58.06 79 LYS A N 1
ATOM 629 C CA . LYS A 1 79 ? -24.816 -0.198 -10.207 1.00 58.06 79 LYS A CA 1
ATOM 630 C C . LYS A 1 79 ? -26.079 0.404 -10.819 1.00 58.06 79 LYS A C 1
ATOM 632 O O . LYS A 1 79 ? -27.170 0.069 -10.364 1.00 58.06 79 LYS A O 1
ATOM 637 N N . THR A 1 80 ? -25.976 1.274 -11.819 1.00 52.41 80 THR A N 1
ATOM 638 C CA . THR A 1 80 ? -27.089 2.185 -12.125 1.00 52.41 80 THR A CA 1
ATOM 639 C C . THR A 1 80 ? -27.307 2.358 -13.629 1.00 52.41 80 THR A C 1
ATOM 641 O O . THR A 1 80 ? -26.751 3.255 -14.252 1.00 52.41 80 THR A O 1
ATOM 644 N N . GLU A 1 81 ? -28.199 1.541 -14.202 1.00 57.66 81 GLU A N 1
ATOM 645 C CA . GLU A 1 81 ? -28.989 1.931 -15.388 1.00 57.66 81 GLU A CA 1
ATOM 646 C C . GLU A 1 81 ? -30.140 2.896 -15.011 1.00 57.66 81 GLU A C 1
ATOM 648 O O . GLU A 1 81 ? -30.829 3.429 -15.880 1.00 57.66 81 GLU A O 1
ATOM 653 N N . SER A 1 82 ? -30.368 3.153 -13.716 1.00 57.19 82 SER A N 1
ATOM 654 C CA . SER A 1 82 ? -31.402 4.067 -13.221 1.00 57.19 82 SER A CA 1
ATOM 655 C C . SER A 1 82 ? -30.891 5.510 -13.076 1.00 57.19 82 SER A C 1
ATOM 657 O O . SER A 1 82 ? -29.781 5.771 -12.618 1.00 57.19 82 SER A O 1
ATOM 659 N N . ASN A 1 83 ? -31.727 6.477 -13.464 1.00 60.28 83 ASN A N 1
ATOM 660 C CA . ASN A 1 83 ? -31.434 7.915 -13.604 1.00 60.28 83 ASN A CA 1
ATOM 661 C C . ASN A 1 83 ? -31.026 8.684 -12.313 1.00 60.28 83 ASN A C 1
ATOM 663 O O . ASN A 1 83 ? -30.957 9.914 -12.338 1.00 60.28 83 ASN A O 1
ATOM 667 N N . ASP A 1 84 ? -30.707 8.008 -11.206 1.00 62.94 84 ASP A N 1
ATOM 668 C CA . ASP A 1 84 ? -30.473 8.612 -9.879 1.00 62.94 84 ASP A CA 1
ATOM 669 C C . ASP A 1 84 ? -28.992 8.907 -9.550 1.00 62.94 84 ASP A C 1
ATOM 671 O O . ASP A 1 84 ? -28.635 9.210 -8.411 1.00 62.94 84 ASP A O 1
ATOM 675 N N . ILE A 1 85 ? -28.105 8.891 -10.550 1.00 64.75 85 ILE A N 1
ATOM 676 C CA . ILE A 1 85 ? -26.645 9.055 -10.377 1.00 64.75 85 ILE A CA 1
ATOM 677 C C . ILE A 1 85 ? -26.261 10.395 -9.711 1.00 64.75 85 ILE A C 1
ATOM 679 O O . ILE A 1 85 ? -25.238 10.486 -9.037 1.00 64.75 85 ILE A O 1
ATOM 683 N N . LYS A 1 86 ? -27.079 11.448 -9.847 1.00 66.50 86 LYS A N 1
ATOM 684 C CA . LYS A 1 86 ? -26.712 12.808 -9.405 1.00 66.50 86 LYS A CA 1
ATOM 685 C C . LYS A 1 86 ? -26.624 13.001 -7.886 1.00 66.50 86 LYS A C 1
ATOM 687 O O . LYS A 1 86 ? -26.046 13.997 -7.467 1.00 66.50 86 LYS A O 1
ATOM 692 N N . ASN A 1 87 ? -27.144 12.073 -7.079 1.00 65.88 87 ASN A N 1
ATOM 693 C CA . ASN A 1 87 ? -27.170 12.205 -5.616 1.00 65.88 87 ASN A CA 1
ATOM 694 C C . ASN A 1 87 ? -26.388 11.109 -4.877 1.00 65.88 87 ASN A C 1
ATOM 696 O O . ASN A 1 87 ? -26.502 11.009 -3.653 1.00 65.88 87 ASN A O 1
ATOM 700 N N . TYR A 1 88 ? -25.601 10.284 -5.578 1.00 69.50 88 TYR A N 1
ATOM 701 C CA . TYR A 1 88 ? -24.838 9.233 -4.908 1.00 69.50 88 TYR A CA 1
ATOM 702 C C . TYR A 1 88 ? -23.668 9.846 -4.132 1.00 69.50 88 TYR A C 1
ATOM 704 O O . TYR A 1 88 ? -22.654 10.248 -4.700 1.00 69.50 88 TYR A O 1
ATOM 712 N N . LYS A 1 89 ? -23.825 9.954 -2.812 1.00 80.94 89 LYS A N 1
ATOM 713 C CA . LYS A 1 89 ? -22.751 10.377 -1.917 1.00 80.94 89 LYS A CA 1
ATOM 714 C C . LYS A 1 89 ? -21.890 9.160 -1.601 1.00 80.94 89 LYS A C 1
ATOM 716 O O . LYS A 1 89 ? -22.354 8.250 -0.919 1.00 80.94 89 LYS A O 1
ATOM 721 N N . PHE A 1 90 ? -20.648 9.156 -2.079 1.00 80.69 90 PHE A N 1
ATOM 722 C CA . PHE A 1 90 ? -19.666 8.162 -1.662 1.00 80.69 90 PHE A CA 1
ATOM 723 C C . PHE A 1 90 ? -19.441 8.256 -0.161 1.00 80.69 90 PHE A C 1
ATOM 725 O O . PHE A 1 90 ? -18.943 9.260 0.348 1.00 80.69 90 PHE A O 1
ATOM 732 N N . ASP A 1 91 ? -19.845 7.204 0.534 1.00 86.69 91 ASP A N 1
ATOM 733 C CA . ASP A 1 91 ? -19.674 7.059 1.972 1.00 86.69 91 ASP A CA 1
ATOM 734 C C . ASP A 1 91 ? -18.862 5.795 2.274 1.00 86.69 91 ASP A C 1
ATOM 736 O O . ASP A 1 91 ? -18.728 4.920 1.413 1.00 86.69 91 ASP A O 1
ATOM 740 N N . TYR A 1 92 ? -18.357 5.652 3.499 1.00 84.94 92 TYR A N 1
ATOM 741 C CA . TYR A 1 92 ? -17.615 4.458 3.931 1.00 84.94 92 TYR A CA 1
ATOM 742 C C . TYR A 1 92 ? -18.437 3.166 3.768 1.00 84.94 92 TYR A C 1
ATOM 744 O O . TYR A 1 92 ? -17.883 2.096 3.536 1.00 84.94 92 TYR A O 1
ATOM 752 N N . LYS A 1 93 ? -19.773 3.270 3.773 1.00 87.19 93 LYS A N 1
ATOM 753 C CA . LYS A 1 93 ? -20.700 2.163 3.478 1.00 87.19 93 LYS A CA 1
ATOM 754 C C . LYS A 1 93 ? -20.536 1.582 2.070 1.00 87.19 93 LYS A C 1
ATOM 756 O O . LYS A 1 93 ? -20.850 0.418 1.857 1.00 87.19 93 LYS A O 1
ATOM 761 N N . THR A 1 94 ? -19.984 2.347 1.128 1.00 84.44 94 THR A N 1
ATOM 762 C CA . THR A 1 94 ? -19.700 1.873 -0.238 1.00 84.44 94 THR A CA 1
ATOM 763 C C . THR A 1 94 ? -18.731 0.686 -0.238 1.00 84.44 94 THR A C 1
ATOM 765 O O . THR A 1 94 ? -18.801 -0.167 -1.115 1.00 84.44 94 THR A O 1
ATOM 768 N N . LEU A 1 95 ? -17.841 0.581 0.755 1.00 84.06 95 LEU A N 1
ATOM 769 C CA . LEU A 1 95 ? -16.937 -0.567 0.868 1.00 84.06 95 LEU A CA 1
ATOM 770 C C . LEU A 1 95 ? -17.668 -1.861 1.222 1.00 84.06 95 LEU A C 1
ATOM 772 O O . LEU A 1 95 ? -17.310 -2.918 0.705 1.00 84.06 95 LEU A O 1
ATOM 776 N N . ARG A 1 96 ? -18.710 -1.766 2.052 1.00 85.31 96 ARG A N 1
ATOM 777 C CA . ARG A 1 96 ? -19.577 -2.897 2.393 1.00 85.31 96 ARG A CA 1
ATOM 778 C C . ARG A 1 96 ? -20.323 -3.393 1.162 1.00 85.31 96 ARG A C 1
ATOM 780 O O . ARG A 1 96 ? -20.370 -4.582 0.895 1.00 85.31 96 ARG A O 1
ATOM 787 N N . ASP A 1 97 ? -20.822 -2.469 0.361 1.00 84.06 97 ASP A N 1
ATOM 788 C CA . ASP A 1 97 ? -21.471 -2.767 -0.910 1.00 84.06 97 ASP A CA 1
ATOM 789 C C . ASP A 1 97 ? -20.544 -3.465 -1.922 1.00 84.06 97 ASP A C 1
ATOM 791 O O . ASP A 1 97 ? -20.988 -4.310 -2.696 1.00 84.06 97 ASP A O 1
ATOM 795 N N . LEU A 1 98 ? -19.259 -3.098 -1.937 1.00 82.50 98 LEU A N 1
ATOM 796 C CA . LEU A 1 98 ? -18.245 -3.701 -2.806 1.00 82.50 98 LEU A CA 1
ATOM 797 C C . LEU A 1 98 ? -17.753 -5.063 -2.296 1.00 82.50 98 LEU A C 1
ATOM 799 O O . LEU A 1 98 ? -17.079 -5.775 -3.032 1.00 82.50 98 LEU A O 1
ATOM 803 N N . GLN A 1 99 ? -18.083 -5.441 -1.059 1.00 78.25 99 GLN A N 1
ATOM 804 C CA . GLN A 1 99 ? -17.716 -6.730 -0.471 1.00 78.25 99 GLN A CA 1
ATOM 805 C C . GLN A 1 99 ? -18.397 -7.905 -1.180 1.00 78.25 99 GLN A C 1
ATOM 807 O O . GLN A 1 99 ? -17.796 -8.968 -1.317 1.00 78.25 99 GLN A O 1
ATOM 812 N N . GLU A 1 100 ? -19.649 -7.722 -1.603 1.00 75.56 100 GLU A N 1
ATOM 813 C CA . GLU A 1 100 ? -20.425 -8.762 -2.287 1.00 75.56 100 GLU A CA 1
ATOM 814 C C . GLU A 1 100 ? -19.994 -8.926 -3.751 1.00 75.56 100 GLU A C 1
ATOM 816 O O . GLU A 1 100 ? -20.187 -9.983 -4.353 1.00 75.56 100 GLU A O 1
ATOM 821 N N . ALA A 1 101 ? -19.367 -7.895 -4.325 1.00 77.19 101 ALA A N 1
ATOM 822 C CA . ALA A 1 101 ? -18.867 -7.920 -5.688 1.00 77.19 101 ALA A CA 1
ATOM 823 C C . ALA A 1 101 ? -17.534 -8.681 -5.753 1.00 77.19 101 ALA A C 1
ATOM 825 O O . ALA A 1 101 ? -16.458 -8.140 -5.501 1.00 77.19 101 ALA A O 1
ATOM 826 N N . GLU A 1 102 ? -17.591 -9.952 -6.159 1.00 76.69 102 GLU A N 1
ATOM 827 C CA . GLU A 1 102 ? -16.384 -10.757 -6.390 1.00 76.69 102 GLU A CA 1
ATOM 828 C C . GLU A 1 102 ? -15.466 -10.144 -7.465 1.00 76.69 102 GLU A C 1
ATOM 830 O O . GLU A 1 102 ? -14.243 -10.314 -7.415 1.00 76.69 102 GLU A O 1
ATOM 835 N N . GLN A 1 103 ? -16.060 -9.406 -8.407 1.00 83.06 103 GLN A N 1
ATOM 836 C CA . GLN A 1 103 ? -15.380 -8.751 -9.514 1.00 83.06 103 GLN A CA 1
ATOM 837 C C . GLN A 1 103 ? -15.692 -7.251 -9.530 1.00 83.06 103 GLN A C 1
ATOM 839 O O . GLN A 1 103 ? -16.845 -6.833 -9.603 1.00 83.06 103 GLN A O 1
ATOM 844 N N . LEU A 1 104 ? -14.639 -6.442 -9.538 1.00 84.12 104 LEU A N 1
ATOM 845 C CA . LEU A 1 104 ? -14.667 -5.047 -9.945 1.00 84.12 104 LEU A CA 1
ATOM 846 C C . LEU A 1 104 ? -14.676 -4.973 -11.478 1.00 84.12 104 LEU A C 1
ATOM 848 O O . LEU A 1 104 ? -13.723 -5.406 -12.127 1.00 84.12 104 LEU A O 1
ATOM 852 N N . GLN A 1 105 ? -15.722 -4.391 -12.055 1.00 77.06 105 GLN A N 1
ATOM 853 C CA . GLN A 1 105 ? -15.747 -3.981 -13.459 1.00 77.06 105 GLN A CA 1
ATOM 854 C C . GLN A 1 105 ? -15.136 -2.581 -13.566 1.00 77.06 105 GLN A C 1
ATOM 856 O O . GLN A 1 105 ? -15.820 -1.569 -13.407 1.00 77.06 105 GLN A O 1
ATOM 861 N N . ILE A 1 106 ? -13.824 -2.513 -13.753 1.00 77.81 106 ILE A N 1
ATOM 862 C CA . ILE A 1 106 ? -13.116 -1.254 -13.992 1.00 77.81 106 ILE A CA 1
ATOM 863 C C . ILE A 1 106 ? -12.600 -1.303 -15.423 1.00 77.81 106 ILE A C 1
ATOM 865 O O . ILE A 1 106 ? -12.001 -2.299 -15.829 1.00 77.81 106 ILE A O 1
ATOM 869 N N . ASP A 1 107 ? -12.783 -0.223 -16.181 1.00 77.56 107 ASP A N 1
ATOM 870 C CA . ASP A 1 107 ? -12.117 -0.065 -17.475 1.00 77.56 107 ASP A CA 1
ATOM 871 C C . ASP A 1 107 ? -10.623 0.229 -17.254 1.00 77.56 107 ASP A C 1
ATOM 873 O O . ASP A 1 107 ? -10.172 1.379 -17.269 1.00 77.56 107 ASP A O 1
ATOM 877 N N . LEU A 1 108 ? -9.843 -0.827 -17.005 1.00 73.81 108 LEU A N 1
ATOM 878 C CA . LEU A 1 108 ? -8.397 -0.739 -16.785 1.00 73.81 108 LEU A CA 1
ATOM 879 C C . LEU A 1 108 ? -7.664 -0.111 -17.970 1.00 73.81 108 LEU A C 1
ATOM 881 O O . LEU A 1 108 ? -6.675 0.595 -17.764 1.00 73.81 108 LEU A O 1
ATOM 885 N N . ALA A 1 109 ? -8.143 -0.349 -19.194 1.00 72.62 109 ALA A N 1
ATOM 886 C CA . ALA A 1 109 ? -7.504 0.165 -20.400 1.00 72.62 109 ALA A CA 1
ATOM 887 C C . ALA A 1 109 ? -7.507 1.700 -20.405 1.00 72.62 109 ALA A C 1
ATOM 889 O O . ALA A 1 109 ? -6.507 2.338 -20.751 1.00 72.62 109 ALA A O 1
ATOM 890 N N . SER A 1 110 ? -8.604 2.301 -19.932 1.00 73.00 110 SER A N 1
ATOM 891 C CA . SER A 1 110 ? -8.691 3.751 -19.755 1.00 73.00 110 SER A CA 1
ATOM 892 C C . SER A 1 110 ? -7.738 4.284 -18.674 1.00 73.00 110 SER A C 1
ATOM 894 O O . SER A 1 110 ? -7.153 5.354 -18.847 1.00 73.00 110 SER A O 1
ATOM 896 N N . LEU A 1 111 ? -7.524 3.534 -17.585 1.00 71.62 111 LEU A N 1
ATOM 897 C CA . LEU A 1 111 ? -6.701 3.964 -16.448 1.00 71.62 111 LEU A CA 1
ATOM 898 C C . LEU A 1 111 ? -5.197 3.805 -16.687 1.00 71.62 111 LEU A C 1
ATOM 900 O O . LEU A 1 111 ? -4.409 4.615 -16.197 1.00 71.62 111 LEU A O 1
ATOM 904 N N . GLN A 1 112 ? -4.788 2.788 -17.445 1.00 69.56 112 GLN A N 1
ATOM 905 C CA . GLN A 1 112 ? -3.381 2.508 -17.746 1.00 69.56 112 GLN A CA 1
ATOM 906 C C . GLN A 1 112 ? -2.830 3.340 -18.919 1.00 69.56 112 GLN A C 1
ATOM 908 O O . GLN A 1 112 ? -1.696 3.118 -19.347 1.00 69.56 112 GLN A O 1
ATOM 913 N N . ASN A 1 113 ? -3.601 4.301 -19.453 1.00 63.66 113 ASN A N 1
ATOM 914 C CA . ASN A 1 113 ? -3.283 5.028 -20.691 1.00 63.66 113 ASN A CA 1
ATOM 915 C C . ASN A 1 113 ? -2.953 4.077 -21.862 1.00 63.66 113 ASN A C 1
ATOM 917 O O . ASN A 1 113 ? -2.189 4.434 -22.768 1.00 63.66 113 ASN A O 1
ATOM 921 N N . SER A 1 114 ? -3.501 2.856 -21.840 1.00 49.28 114 SER A N 1
ATOM 922 C CA . SER A 1 114 ? -3.240 1.821 -22.829 1.00 49.28 114 SER A CA 1
ATOM 923 C C . SER A 1 114 ? -4.363 1.839 -23.861 1.00 49.28 114 SER A C 1
ATOM 925 O O . SER A 1 114 ? -5.364 1.129 -23.787 1.00 49.28 114 SER A O 1
ATOM 927 N N . LYS A 1 115 ? -4.193 2.634 -24.921 1.00 42.19 115 LYS A N 1
ATOM 928 C CA . LYS A 1 115 ? -4.852 2.262 -26.175 1.00 42.19 115 LYS A CA 1
ATOM 929 C C . LYS A 1 115 ? -4.161 0.997 -26.666 1.00 42.19 115 LYS A C 1
ATOM 931 O O . LYS A 1 115 ? -3.139 1.110 -27.319 1.00 42.19 115 LYS A O 1
ATOM 936 N N . ARG A 1 116 ? -4.732 -0.152 -26.278 1.00 42.16 116 ARG A N 1
ATOM 937 C CA . ARG A 1 116 ? -4.507 -1.519 -26.773 1.00 42.16 116 ARG A CA 1
ATOM 938 C C . ARG A 1 116 ? -3.035 -1.858 -27.006 1.00 42.16 116 ARG A C 1
ATOM 940 O O . ARG A 1 116 ? -2.440 -1.405 -27.975 1.00 42.16 116 ARG A O 1
ATOM 947 N N . PHE A 1 117 ? -2.491 -2.716 -26.143 1.00 43.31 117 PHE A N 1
ATOM 948 C CA . PHE A 1 117 ? -1.312 -3.520 -26.461 1.00 43.31 117 PHE A CA 1
ATOM 949 C C . PHE A 1 117 ? -1.420 -3.988 -27.919 1.00 43.31 117 PHE A C 1
ATOM 951 O O . PHE A 1 117 ? -2.296 -4.779 -28.259 1.00 43.31 117 PHE A O 1
ATOM 958 N N . ILE A 1 118 ? -0.601 -3.409 -28.797 1.00 41.03 118 ILE A N 1
ATOM 959 C CA . ILE A 1 118 ? -0.459 -3.896 -30.159 1.00 41.03 118 ILE A CA 1
ATOM 960 C C . ILE A 1 118 ? 0.298 -5.208 -30.002 1.00 41.03 118 ILE A C 1
ATOM 962 O O . ILE A 1 118 ? 1.510 -5.210 -29.779 1.00 41.03 118 ILE A O 1
ATOM 966 N N . ASP A 1 119 ? -0.441 -6.312 -30.057 1.00 40.47 119 ASP A N 1
ATOM 967 C CA . ASP A 1 119 ? 0.094 -7.631 -30.357 1.00 40.47 119 ASP A CA 1
ATOM 968 C C . ASP A 1 119 ? 0.755 -7.575 -31.741 1.00 40.47 119 ASP A C 1
ATOM 970 O O . ASP A 1 119 ? 0.178 -7.955 -32.755 1.00 40.47 119 ASP A O 1
ATOM 974 N N . ASN A 1 120 ? 1.999 -7.105 -31.803 1.00 40.16 120 ASN A N 1
ATOM 975 C CA . ASN A 1 120 ? 2.874 -7.370 -32.938 1.00 40.16 120 ASN A CA 1
ATOM 976 C C . ASN A 1 120 ? 3.447 -8.784 -32.776 1.00 40.16 120 ASN A C 1
ATOM 978 O O . ASN A 1 120 ? 4.633 -8.967 -32.510 1.00 40.16 120 ASN A O 1
ATOM 982 N N . LYS A 1 121 ? 2.586 -9.800 -32.914 1.00 44.09 121 LYS A N 1
ATOM 983 C CA . LYS A 1 121 ? 3.020 -11.160 -33.278 1.00 44.09 121 LYS A CA 1
ATOM 984 C C . LYS A 1 121 ? 2.995 -11.399 -34.792 1.00 44.09 121 LYS A C 1
ATOM 986 O O . LYS A 1 121 ? 3.678 -12.307 -35.257 1.00 44.09 121 LYS A O 1
ATOM 991 N N . ASP A 1 122 ? 2.353 -10.528 -35.569 1.00 41.41 122 ASP A N 1
ATOM 992 C CA . ASP A 1 122 ? 2.282 -10.646 -37.029 1.00 41.41 122 ASP A CA 1
ATOM 993 C C . ASP A 1 122 ? 3.223 -9.664 -37.738 1.00 41.41 122 ASP A C 1
ATOM 995 O O . ASP A 1 122 ? 2.819 -8.695 -38.377 1.00 41.41 122 ASP A O 1
ATOM 999 N N . THR A 1 123 ? 4.528 -9.918 -37.655 1.00 39.78 123 THR A N 1
ATOM 1000 C CA . THR A 1 123 ? 5.470 -9.451 -38.692 1.00 39.78 123 THR A CA 1
ATOM 1001 C C . THR A 1 123 ? 6.609 -10.447 -38.892 1.00 39.78 123 THR A C 1
ATOM 1003 O O . THR A 1 123 ? 7.780 -10.102 -38.969 1.00 39.78 123 THR A O 1
ATOM 1006 N N . LYS A 1 124 ? 6.253 -11.728 -39.027 1.00 42.62 124 LYS A N 1
ATOM 1007 C CA . LYS A 1 124 ? 7.001 -12.656 -39.884 1.00 42.62 124 LYS A CA 1
ATOM 1008 C C . LYS A 1 124 ? 6.281 -12.753 -41.229 1.00 42.62 124 LYS A C 1
ATOM 1010 O O . LYS A 1 124 ? 5.825 -13.822 -41.619 1.00 42.62 124 LYS A O 1
ATOM 1015 N N . GLN A 1 125 ? 6.146 -11.630 -41.939 1.00 40.50 125 GLN A N 1
ATOM 1016 C CA . GLN A 1 125 ? 5.957 -11.724 -43.383 1.00 40.50 125 GLN A CA 1
ATOM 1017 C C . GLN A 1 125 ? 7.312 -12.066 -43.984 1.00 40.50 125 GLN A C 1
ATOM 1019 O O . GLN A 1 125 ? 8.219 -11.245 -44.077 1.00 40.50 125 GLN A O 1
ATOM 1024 N N . VAL A 1 126 ? 7.417 -13.349 -44.302 1.00 38.75 126 VAL A N 1
ATOM 1025 C CA . VAL A 1 126 ? 8.346 -13.952 -45.242 1.00 38.75 126 VAL A CA 1
ATOM 1026 C C . VAL A 1 126 ? 8.481 -13.029 -46.452 1.00 38.75 126 VAL A C 1
ATOM 1028 O O . VAL A 1 126 ? 7.574 -12.924 -47.276 1.00 38.75 126 VAL A O 1
ATOM 1031 N N . ILE A 1 127 ? 9.620 -12.350 -46.552 1.00 36.53 127 ILE A N 1
ATOM 1032 C CA . ILE A 1 127 ? 10.091 -11.810 -47.819 1.00 36.53 127 ILE A CA 1
ATOM 1033 C C . ILE A 1 127 ? 10.528 -13.034 -48.635 1.00 36.53 127 ILE A C 1
ATOM 1035 O O . ILE A 1 127 ? 11.658 -13.500 -48.525 1.00 36.53 127 ILE A O 1
ATOM 1039 N N . ASN A 1 128 ? 9.596 -13.594 -49.407 1.00 38.22 128 ASN A N 1
ATOM 1040 C CA . ASN A 1 128 ? 9.937 -14.401 -50.572 1.00 38.22 128 ASN A CA 1
ATOM 1041 C C . ASN A 1 128 ? 10.430 -13.414 -51.634 1.00 38.22 128 ASN A C 1
ATOM 1043 O O . ASN A 1 128 ? 9.630 -12.795 -52.334 1.00 38.22 128 ASN A O 1
ATOM 1047 N N . ILE A 1 129 ? 11.747 -13.220 -51.704 1.00 42.03 129 ILE A N 1
ATOM 1048 C CA . ILE A 1 129 ? 12.377 -12.698 -52.915 1.00 42.03 129 ILE A CA 1
ATOM 1049 C C . ILE A 1 129 ? 12.440 -13.878 -53.876 1.00 42.03 129 ILE A C 1
ATOM 1051 O O . ILE A 1 129 ? 13.268 -14.773 -53.730 1.00 42.03 129 ILE A O 1
ATOM 1055 N N . ASP A 1 130 ? 11.491 -13.879 -54.808 1.00 38.66 130 ASP A N 1
ATOM 1056 C CA . ASP A 1 130 ? 11.539 -14.706 -56.001 1.00 38.66 130 ASP A CA 1
ATOM 1057 C C . ASP A 1 130 ? 12.780 -14.355 -56.826 1.00 38.66 130 ASP A C 1
ATOM 1059 O O . ASP A 1 130 ? 13.082 -13.189 -57.104 1.00 38.66 130 ASP A O 1
ATOM 1063 N N . ASP A 1 131 ? 13.456 -15.419 -57.241 1.00 43.81 131 ASP A N 1
ATOM 1064 C CA . ASP A 1 131 ? 14.532 -15.451 -58.211 1.00 43.81 131 ASP A CA 1
ATOM 1065 C C . ASP A 1 131 ? 14.188 -14.669 -59.487 1.00 43.81 131 ASP A C 1
ATOM 1067 O O . ASP A 1 131 ? 13.326 -15.063 -60.278 1.00 43.81 131 ASP A O 1
ATOM 1071 N N . LYS A 1 132 ? 14.978 -13.634 -59.778 1.00 41.81 132 LYS A N 1
ATOM 1072 C CA . LYS A 1 132 ? 15.322 -13.294 -61.160 1.00 41.81 132 LYS A CA 1
ATOM 1073 C C . LYS A 1 132 ? 16.824 -13.106 -61.290 1.00 41.81 132 LYS A C 1
ATOM 1075 O O . LYS A 1 132 ? 17.387 -12.083 -60.916 1.00 41.81 132 LYS A O 1
ATOM 1080 N N . LYS A 1 133 ? 17.435 -14.146 -61.858 1.00 42.91 133 LYS A N 1
ATOM 1081 C CA . LYS A 1 133 ? 18.669 -14.074 -62.636 1.00 42.91 133 LYS A CA 1
ATOM 1082 C C . LYS A 1 133 ? 18.550 -12.934 -63.643 1.00 42.91 133 LYS A C 1
ATOM 1084 O O . LYS A 1 133 ? 17.559 -12.902 -64.361 1.00 42.91 133 LYS A O 1
ATOM 1089 N N . ASP A 1 134 ? 19.562 -12.082 -63.705 1.00 41.91 134 ASP A N 1
ATOM 1090 C CA . ASP A 1 134 ? 20.255 -11.790 -64.955 1.00 41.91 134 ASP A CA 1
ATOM 1091 C C . ASP A 1 134 ? 21.672 -11.286 -64.648 1.00 41.91 134 ASP A C 1
ATOM 1093 O O . ASP A 1 134 ? 21.907 -10.504 -63.726 1.00 41.91 134 ASP A O 1
ATOM 1097 N N . ASN A 1 135 ? 22.610 -11.854 -65.400 1.00 39.56 135 ASN A N 1
ATOM 1098 C CA . ASN A 1 135 ? 24.032 -11.549 -65.435 1.00 39.56 135 ASN A CA 1
ATOM 1099 C C . ASN A 1 135 ? 24.284 -10.095 -65.871 1.00 39.56 135 ASN A C 1
ATOM 1101 O O . ASN A 1 135 ? 23.591 -9.597 -66.750 1.00 39.56 135 ASN A O 1
ATOM 1105 N N . ASP A 1 136 ? 25.336 -9.458 -65.352 1.00 40.22 136 ASP A N 1
ATOM 1106 C CA . ASP A 1 136 ? 26.579 -9.243 -66.114 1.00 40.22 136 ASP A CA 1
ATOM 1107 C C . ASP A 1 136 ? 27.570 -8.340 -65.346 1.00 40.22 136 ASP A C 1
ATOM 1109 O O . ASP A 1 136 ? 27.280 -7.201 -64.993 1.00 40.22 136 ASP A O 1
ATOM 1113 N N . ASN A 1 137 ? 28.751 -8.917 -65.103 1.00 37.84 137 ASN A N 1
ATOM 1114 C CA . ASN A 1 137 ? 30.107 -8.355 -65.152 1.00 37.84 137 ASN A CA 1
ATOM 1115 C C . ASN A 1 137 ? 30.348 -6.858 -64.869 1.00 37.84 137 ASN A C 1
ATOM 1117 O O . ASN A 1 137 ? 30.020 -6.006 -65.689 1.00 37.84 137 ASN A O 1
ATOM 1121 N N . ALA A 1 138 ? 31.181 -6.583 -63.857 1.00 37.75 138 ALA A N 1
ATOM 1122 C CA . ALA A 1 138 ? 32.469 -5.905 -64.068 1.00 37.75 138 ALA A CA 1
ATOM 1123 C C . ALA A 1 138 ? 33.372 -6.011 -62.826 1.00 37.75 138 ALA A C 1
ATOM 1125 O O . ALA A 1 138 ? 33.007 -5.590 -61.729 1.00 37.75 138 ALA A O 1
ATOM 1126 N N . ASP A 1 139 ? 34.569 -6.549 -63.055 1.00 37.84 139 ASP A N 1
ATOM 1127 C CA . ASP A 1 139 ? 35.756 -6.451 -62.210 1.00 37.84 139 ASP A CA 1
ATOM 1128 C C . ASP A 1 139 ? 36.096 -4.995 -61.866 1.00 37.84 139 ASP A C 1
ATOM 1130 O O . ASP A 1 139 ? 36.252 -4.199 -62.789 1.00 37.84 139 ASP A O 1
ATOM 1134 N N . ILE A 1 140 ? 36.351 -4.682 -60.588 1.00 41.03 140 ILE A N 1
ATOM 1135 C CA . ILE A 1 140 ? 37.408 -3.735 -60.187 1.00 41.03 140 ILE A CA 1
ATOM 1136 C C . ILE A 1 140 ? 38.090 -4.250 -58.911 1.00 41.03 140 ILE A C 1
ATOM 1138 O O . ILE A 1 140 ? 37.464 -4.652 -57.935 1.00 41.03 140 ILE A O 1
ATOM 1142 N N . VAL A 1 141 ? 39.414 -4.243 -59.001 1.00 37.38 141 VAL A N 1
ATOM 1143 C CA . VAL A 1 141 ? 40.454 -4.789 -58.134 1.00 37.38 141 VAL A CA 1
ATOM 1144 C C . VAL A 1 141 ? 41.040 -3.671 -57.255 1.00 37.38 141 VAL A C 1
ATOM 1146 O O . VAL A 1 141 ? 41.184 -2.558 -57.750 1.00 37.38 141 VAL A O 1
ATOM 1149 N N . MET A 1 142 ? 41.486 -4.035 -56.036 1.00 35.66 142 MET A N 1
ATOM 1150 C CA . MET A 1 142 ? 42.485 -3.341 -55.177 1.00 35.66 142 MET A CA 1
ATOM 1151 C C . MET A 1 142 ? 42.073 -1.977 -54.566 1.00 35.66 142 MET A C 1
ATOM 1153 O O . MET A 1 142 ? 41.258 -1.268 -55.133 1.00 35.66 142 MET A O 1
ATOM 1157 N N . THR A 1 143 ? 42.531 -1.515 -53.394 1.00 33.81 143 THR A N 1
ATOM 1158 C CA . THR A 1 143 ? 43.687 -1.806 -52.513 1.00 33.81 143 THR A CA 1
ATOM 1159 C C . THR A 1 143 ? 43.518 -1.004 -51.204 1.00 33.81 143 THR A C 1
ATOM 1161 O O . THR A 1 143 ? 42.843 0.020 -51.228 1.00 33.81 143 THR A O 1
ATOM 1164 N N . ASP A 1 144 ? 44.227 -1.442 -50.152 1.00 32.69 144 ASP A N 1
ATOM 1165 C CA . ASP A 1 144 ? 44.869 -0.669 -49.059 1.00 32.69 144 ASP A CA 1
ATOM 1166 C C . ASP A 1 144 ? 43.984 0.120 -48.065 1.00 32.69 144 ASP A C 1
ATOM 1168 O O . ASP A 1 144 ? 43.142 0.925 -48.437 1.00 32.69 144 ASP A O 1
ATOM 1172 N N . ALA A 1 145 ? 43.997 -0.218 -46.768 1.00 38.06 145 ALA A N 1
ATOM 1173 C CA . ALA A 1 145 ? 45.004 0.097 -45.732 1.00 38.06 145 ALA A CA 1
ATOM 1174 C C . ALA A 1 145 ? 44.969 1.572 -45.281 1.00 38.06 145 ALA A C 1
ATOM 1176 O O . ALA A 1 145 ? 44.854 2.450 -46.124 1.00 38.06 145 ALA A O 1
ATOM 1177 N N . ILE A 1 146 ? 45.040 1.775 -43.952 1.00 42.94 146 ILE A N 1
ATOM 1178 C CA . ILE A 1 146 ? 45.295 2.977 -43.106 1.00 42.94 146 ILE A CA 1
ATOM 1179 C C . ILE A 1 146 ? 44.464 2.745 -41.825 1.00 42.94 146 ILE A C 1
ATOM 1181 O O . ILE A 1 146 ? 43.236 2.762 -41.851 1.00 42.94 146 ILE A O 1
ATOM 1185 N N . ASP A 1 147 ? 45.053 2.144 -40.798 1.00 37.44 147 ASP A N 1
ATOM 1186 C CA . ASP A 1 147 ? 45.863 2.746 -39.723 1.00 37.44 147 ASP A CA 1
ATOM 1187 C C . ASP A 1 147 ? 45.029 3.118 -38.489 1.00 37.44 147 ASP A C 1
ATOM 1189 O O . ASP A 1 147 ? 44.211 4.032 -38.457 1.00 37.44 147 ASP A O 1
ATOM 1193 N N . SER A 1 148 ? 45.304 2.316 -37.468 1.00 40.62 148 SER A N 1
ATOM 1194 C CA . SER A 1 148 ? 45.271 2.556 -36.032 1.00 40.62 148 SER A CA 1
ATOM 1195 C C . SER A 1 148 ? 45.565 3.990 -35.578 1.00 40.62 148 SER A C 1
ATOM 1197 O O . SER A 1 148 ? 46.630 4.522 -35.874 1.00 40.62 148 SER A O 1
ATOM 1199 N N . GLU A 1 149 ? 44.723 4.504 -34.679 1.00 40.25 149 GLU A N 1
ATOM 1200 C CA . GLU A 1 149 ? 45.151 5.416 -33.615 1.00 40.25 149 GLU A CA 1
ATOM 1201 C C . GLU A 1 149 ? 44.663 4.881 -32.263 1.00 40.25 149 GLU A C 1
ATOM 1203 O O . GLU A 1 149 ? 43.470 4.791 -31.970 1.00 40.25 149 GLU A O 1
ATOM 1208 N N . ILE A 1 150 ? 45.648 4.452 -31.478 1.00 38.44 150 ILE A N 1
ATOM 1209 C CA . ILE A 1 150 ? 45.574 4.073 -30.072 1.00 38.44 150 ILE A CA 1
ATOM 1210 C C . ILE A 1 150 ? 45.766 5.369 -29.282 1.00 38.44 150 ILE A C 1
ATOM 1212 O O . ILE A 1 150 ? 46.761 6.061 -29.485 1.00 38.44 150 ILE A O 1
ATOM 1216 N N . ILE A 1 151 ? 44.831 5.701 -28.393 1.00 40.16 151 ILE A N 1
ATOM 1217 C CA . ILE A 1 151 ? 45.023 6.764 -27.401 1.00 40.16 151 ILE A CA 1
ATOM 1218 C C . ILE A 1 151 ? 45.365 6.088 -26.075 1.00 40.16 151 ILE A C 1
ATOM 1220 O O . ILE A 1 151 ? 44.492 5.548 -25.394 1.00 40.16 151 ILE A O 1
ATOM 1224 N N . ASP A 1 152 ? 46.653 6.126 -25.744 1.00 36.75 152 ASP A N 1
ATOM 1225 C CA . ASP A 1 152 ? 47.186 5.896 -24.406 1.00 36.75 152 ASP A CA 1
ATOM 1226 C C . ASP A 1 152 ? 46.826 7.095 -23.515 1.00 36.75 152 ASP A C 1
ATOM 1228 O O . ASP A 1 152 ? 47.127 8.242 -23.849 1.00 36.75 152 ASP A O 1
ATOM 1232 N N . ILE A 1 153 ? 46.195 6.843 -22.366 1.00 46.59 153 ILE A N 1
ATOM 1233 C CA . ILE A 1 153 ? 46.132 7.811 -21.266 1.00 46.59 153 ILE A CA 1
ATOM 1234 C C . ILE A 1 153 ? 46.925 7.227 -20.106 1.00 46.59 153 ILE A C 1
ATOM 1236 O O . ILE A 1 153 ? 46.596 6.176 -19.553 1.00 46.59 153 ILE A O 1
ATOM 1240 N N . GLU A 1 154 ? 48.006 7.935 -19.802 1.00 44.62 154 GLU A N 1
ATOM 1241 C CA . GLU A 1 154 ? 48.972 7.648 -18.760 1.00 44.62 154 GLU A CA 1
ATOM 1242 C C . GLU A 1 154 ? 48.357 7.642 -17.358 1.00 44.62 154 GLU A C 1
ATOM 1244 O O . GLU A 1 154 ? 47.458 8.409 -17.005 1.00 44.62 154 GLU A O 1
ATOM 1249 N N . LYS A 1 155 ? 48.933 6.746 -16.561 1.00 41.00 155 LYS A N 1
ATOM 1250 C CA . LYS A 1 155 ? 48.839 6.649 -15.111 1.00 41.00 155 LYS A CA 1
ATOM 1251 C C . LYS A 1 155 ? 49.473 7.878 -14.461 1.00 41.00 155 LYS A C 1
ATOM 1253 O O . LYS A 1 155 ? 50.542 8.295 -14.887 1.00 41.00 155 LYS A O 1
ATOM 1258 N N . ASN A 1 156 ? 48.886 8.344 -13.364 1.00 43.38 156 ASN A N 1
ATOM 1259 C CA . ASN A 1 156 ? 49.626 9.022 -12.304 1.00 43.38 156 ASN A CA 1
ATOM 1260 C C . ASN A 1 156 ? 49.231 8.385 -10.969 1.00 43.38 156 ASN A C 1
ATOM 1262 O O . ASN A 1 156 ? 48.097 8.530 -10.514 1.00 43.38 156 ASN A O 1
ATOM 1266 N N . ASP A 1 157 ? 50.191 7.656 -10.408 1.00 45.06 157 ASP A N 1
ATOM 1267 C CA . ASP A 1 157 ? 50.261 7.212 -9.021 1.00 45.06 157 ASP A CA 1
ATOM 1268 C C . ASP A 1 157 ? 51.143 8.217 -8.263 1.00 45.06 157 ASP A C 1
ATOM 1270 O O . ASP A 1 157 ? 52.275 8.417 -8.684 1.00 45.06 157 ASP A O 1
ATOM 1274 N N . GLU A 1 158 ? 50.653 8.796 -7.163 1.00 50.06 158 GLU A N 1
ATOM 1275 C CA . GLU A 1 158 ? 51.424 9.237 -5.976 1.00 50.06 158 GLU A CA 1
ATOM 1276 C C . GLU A 1 158 ? 50.425 9.125 -4.793 1.00 50.06 158 GLU A C 1
ATOM 1278 O O . GLU A 1 158 ? 49.321 9.667 -4.866 1.00 50.06 158 GLU A O 1
ATOM 1283 N N . GLU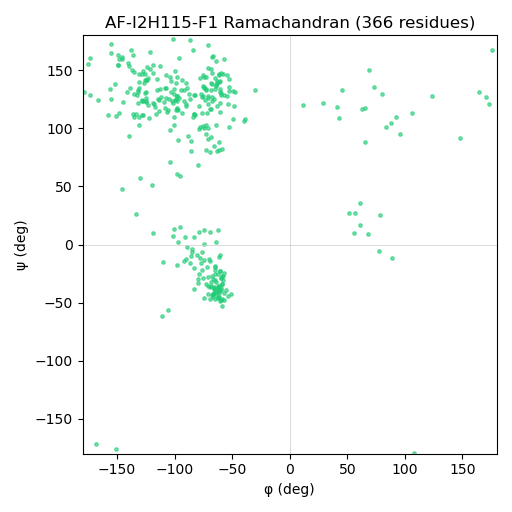 A 1 159 ? 50.568 8.191 -3.837 1.00 39.25 159 GLU A N 1
ATOM 1284 C CA . GLU A 1 159 ? 51.404 8.267 -2.612 1.00 39.25 159 GLU A CA 1
ATOM 1285 C C . GLU A 1 159 ? 51.254 9.629 -1.889 1.00 39.25 159 GLU A C 1
ATOM 1287 O O . GLU A 1 159 ? 51.309 10.676 -2.511 1.00 39.25 159 GLU A O 1
ATOM 1292 N N . GLU A 1 160 ? 51.050 9.786 -0.581 1.00 37.38 160 GLU A N 1
ATOM 1293 C CA . GLU A 1 160 ? 51.238 8.943 0.595 1.00 37.38 160 GLU A CA 1
ATOM 1294 C C . GLU A 1 160 ? 50.666 9.720 1.820 1.00 37.38 160 GLU A C 1
ATOM 1296 O O . GLU A 1 160 ? 50.706 10.948 1.860 1.00 37.38 160 GLU A O 1
ATOM 1301 N N . ASN A 1 161 ? 50.265 8.980 2.860 1.00 35.78 161 ASN A N 1
ATOM 1302 C CA . ASN A 1 161 ? 50.551 9.242 4.283 1.00 35.78 161 ASN A CA 1
ATOM 1303 C C . ASN A 1 161 ? 49.802 10.270 5.185 1.00 35.78 161 ASN A C 1
ATOM 1305 O O . ASN A 1 161 ? 49.806 11.482 4.994 1.00 35.78 161 ASN A O 1
ATOM 1309 N N . ASN A 1 162 ? 49.403 9.695 6.338 1.00 37.03 162 ASN A N 1
ATOM 1310 C CA . ASN A 1 162 ? 49.451 10.188 7.729 1.00 37.03 162 ASN A CA 1
ATOM 1311 C C . ASN A 1 162 ? 48.224 10.873 8.376 1.00 37.03 162 ASN A C 1
ATOM 1313 O O . ASN A 1 162 ? 48.090 12.092 8.398 1.00 37.03 162 ASN A O 1
ATOM 1317 N N . ASP A 1 163 ? 47.447 10.048 9.092 1.00 44.50 163 ASP A N 1
ATOM 1318 C CA . ASP A 1 163 ? 47.020 10.289 10.491 1.00 44.50 163 ASP A CA 1
ATOM 1319 C C . ASP A 1 163 ? 48.259 10.480 11.415 1.00 44.50 163 ASP A C 1
ATOM 1321 O O . ASP A 1 163 ? 49.324 9.978 11.039 1.00 44.50 163 ASP A O 1
ATOM 1325 N N . PRO A 1 164 ? 48.197 11.096 12.630 1.00 53.16 164 PRO A N 1
ATOM 1326 C CA . PRO A 1 164 ? 47.111 10.932 13.610 1.00 53.16 164 PRO A CA 1
ATOM 1327 C C . PRO A 1 164 ? 46.821 12.131 14.560 1.00 53.16 164 PRO A C 1
ATOM 1329 O O . PRO A 1 164 ? 47.503 13.151 14.585 1.00 53.16 164 PRO A O 1
ATOM 1332 N N . ALA A 1 165 ? 45.874 11.867 15.470 1.00 37.72 165 ALA A N 1
ATOM 1333 C CA . ALA A 1 165 ? 45.821 12.289 16.880 1.00 37.72 165 ALA A CA 1
ATOM 1334 C C . ALA A 1 165 ? 44.831 13.402 17.282 1.00 37.72 165 ALA A C 1
ATOM 1336 O O . ALA A 1 165 ? 44.981 14.588 17.004 1.00 37.72 165 ALA A O 1
ATOM 1337 N N . ALA A 1 166 ? 43.854 12.956 18.075 1.00 42.84 166 ALA A N 1
ATOM 1338 C CA . ALA A 1 166 ? 42.988 13.744 18.939 1.00 42.84 166 ALA A CA 1
ATOM 1339 C C . ALA A 1 166 ? 43.753 14.402 20.103 1.00 42.84 166 ALA A C 1
ATOM 1341 O O . ALA A 1 166 ? 44.795 13.899 20.533 1.00 42.84 166 ALA A O 1
ATOM 1342 N N . PRO A 1 167 ? 43.138 15.417 20.732 1.00 54.25 167 PRO A N 1
ATOM 1343 C CA . PRO A 1 167 ? 43.114 15.426 22.188 1.00 54.25 167 PRO A CA 1
ATOM 1344 C C . PRO A 1 167 ? 41.714 15.681 22.766 1.00 54.25 167 PRO A C 1
ATOM 1346 O O . PRO A 1 167 ? 40.984 16.593 22.387 1.00 54.25 167 PRO A O 1
ATOM 1349 N N . THR A 1 168 ? 41.392 14.857 23.757 1.00 38.97 168 THR A N 1
ATOM 1350 C CA . THR A 1 168 ? 40.415 15.073 24.828 1.00 38.97 168 THR A CA 1
ATOM 1351 C C . THR A 1 168 ? 40.654 16.385 25.577 1.00 38.97 168 THR A C 1
ATOM 1353 O O . THR A 1 168 ? 41.774 16.625 26.024 1.00 38.97 168 THR A O 1
ATOM 1356 N N . LEU A 1 169 ? 39.589 17.145 25.849 1.00 43.75 169 LEU A N 1
ATOM 1357 C CA . LEU A 1 169 ? 39.536 18.086 26.970 1.00 43.75 169 LEU A CA 1
ATOM 1358 C C . LEU A 1 169 ? 38.187 17.982 27.695 1.00 43.75 169 LEU A C 1
ATOM 1360 O O . LEU A 1 169 ? 37.137 18.333 27.164 1.00 43.75 169 LEU A O 1
ATOM 1364 N N . ASN A 1 170 ? 38.276 17.477 28.927 1.00 37.06 170 ASN A N 1
ATOM 1365 C CA . ASN A 1 170 ? 37.319 17.656 30.013 1.00 37.06 170 ASN A CA 1
ATOM 1366 C C . ASN A 1 170 ? 37.204 19.145 30.355 1.00 37.06 170 ASN A C 1
ATOM 1368 O O . ASN A 1 170 ? 38.229 19.760 30.644 1.00 37.06 170 ASN A O 1
ATOM 1372 N N . ILE A 1 171 ? 35.980 19.665 30.457 1.00 48.16 171 ILE A N 1
ATOM 1373 C CA . ILE A 1 171 ? 35.665 20.794 31.339 1.00 48.16 171 ILE A CA 1
ATOM 1374 C C . ILE A 1 171 ? 34.356 20.472 32.069 1.00 48.16 171 ILE A C 1
ATOM 1376 O O . ILE A 1 171 ? 33.282 20.393 31.476 1.00 48.16 171 ILE A O 1
ATOM 1380 N N . GLN A 1 172 ? 34.520 20.225 33.365 1.00 36.75 172 GLN A N 1
ATOM 1381 C CA . GLN A 1 172 ? 33.546 20.411 34.434 1.00 36.75 172 GLN A CA 1
ATOM 1382 C C . GLN A 1 172 ? 33.291 21.916 34.609 1.00 36.75 172 GLN A C 1
ATOM 1384 O O . GLN A 1 172 ? 34.249 22.678 34.543 1.00 36.75 172 GLN A O 1
ATOM 1389 N N . ASP A 1 173 ? 32.035 22.328 34.798 1.00 38.78 173 ASP A N 1
ATOM 1390 C CA . ASP A 1 173 ? 31.603 23.114 35.969 1.00 38.78 173 ASP A CA 1
ATOM 1391 C C . ASP A 1 173 ? 30.165 23.652 35.811 1.00 38.78 173 ASP A C 1
ATOM 1393 O O . ASP A 1 173 ? 29.798 24.282 34.822 1.00 38.78 173 ASP A O 1
ATOM 1397 N N . ASP A 1 174 ? 29.379 23.333 36.841 1.00 39.28 174 ASP A N 1
ATOM 1398 C CA . ASP A 1 174 ? 28.512 24.200 37.643 1.00 39.28 174 ASP A CA 1
ATOM 1399 C C . ASP A 1 174 ? 27.309 24.972 37.059 1.00 39.28 174 ASP A C 1
ATOM 1401 O O . ASP A 1 174 ? 27.412 25.942 36.319 1.00 39.28 174 ASP A O 1
ATOM 1405 N N . ASN A 1 175 ? 26.142 24.567 37.585 1.00 41.75 175 ASN A N 1
ATOM 1406 C CA . ASN A 1 175 ? 25.153 25.380 38.312 1.00 41.75 175 ASN A CA 1
ATOM 1407 C C . ASN A 1 175 ? 24.826 26.798 37.802 1.00 41.75 175 ASN A C 1
ATOM 1409 O O . ASN A 1 175 ? 25.612 27.721 37.986 1.00 41.75 175 ASN A O 1
ATOM 1413 N N . ALA A 1 176 ? 23.560 27.016 37.427 1.00 43.59 176 ALA A N 1
ATOM 1414 C CA . ALA A 1 176 ? 22.680 27.957 38.140 1.00 43.59 176 ALA A CA 1
ATOM 1415 C C . ALA A 1 176 ? 21.236 27.909 37.611 1.00 43.59 176 ALA A C 1
ATOM 1417 O O . ALA A 1 176 ? 20.978 28.070 36.420 1.00 43.59 176 ALA A O 1
ATOM 1418 N N . ASP A 1 177 ? 20.306 27.755 38.554 1.00 42.31 177 ASP A N 1
ATOM 1419 C CA . ASP A 1 177 ? 18.915 28.199 38.478 1.00 42.31 177 ASP A CA 1
ATOM 1420 C C . ASP A 1 177 ? 18.807 29.660 38.021 1.00 42.31 177 ASP A C 1
ATOM 1422 O O . ASP A 1 177 ? 19.402 30.524 38.662 1.00 42.31 177 ASP A O 1
ATOM 1426 N N . VAL A 1 178 ? 17.939 29.962 37.046 1.00 48.31 178 VAL A N 1
ATOM 1427 C CA . VAL A 1 178 ? 17.152 31.210 37.044 1.00 48.31 178 VAL A CA 1
ATOM 1428 C C . VAL A 1 178 ? 15.764 30.961 36.441 1.00 48.31 178 VAL A C 1
ATOM 1430 O O . VAL A 1 178 ? 15.591 30.525 35.307 1.00 48.31 178 VAL A O 1
ATOM 1433 N N . LEU A 1 179 ? 14.785 31.279 37.277 1.00 43.25 179 LEU A N 1
ATOM 1434 C CA . LEU A 1 179 ? 13.343 31.367 37.089 1.00 43.25 179 LEU A CA 1
ATOM 1435 C C . LEU A 1 179 ? 12.958 32.586 36.220 1.00 43.25 179 LEU A C 1
ATOM 1437 O O . LEU A 1 179 ? 13.600 33.624 36.333 1.00 43.25 179 LEU A O 1
ATOM 1441 N N . MET A 1 180 ? 11.827 32.475 35.507 1.00 37.38 180 MET A N 1
ATOM 1442 C CA . MET A 1 180 ? 10.804 33.513 35.232 1.00 37.38 180 MET A CA 1
ATOM 1443 C C . MET A 1 180 ? 10.443 33.860 33.771 1.00 37.38 180 MET A C 1
ATOM 1445 O O . MET A 1 180 ? 11.249 34.326 32.972 1.00 37.38 180 MET A O 1
ATOM 1449 N N . THR A 1 181 ? 9.117 33.790 33.578 1.00 38.00 181 THR A N 1
ATOM 1450 C CA . THR A 1 181 ? 8.197 34.692 32.851 1.00 38.00 181 THR A CA 1
ATOM 1451 C C . THR A 1 181 ? 8.023 34.576 31.337 1.00 38.00 181 THR A C 1
ATOM 1453 O O . THR A 1 181 ? 8.785 35.121 30.546 1.00 38.00 181 THR A O 1
ATOM 1456 N N . ASP A 1 182 ? 6.906 33.929 30.981 1.00 38.16 182 ASP A N 1
ATOM 1457 C CA . ASP A 1 182 ? 5.783 34.456 30.186 1.00 38.16 182 ASP A CA 1
ATOM 1458 C C . ASP A 1 182 ? 5.992 35.799 29.483 1.00 38.16 182 ASP A C 1
ATOM 1460 O O . ASP A 1 182 ? 6.061 36.812 30.166 1.00 38.16 182 ASP A O 1
ATOM 1464 N N . LEU A 1 183 ? 5.879 35.822 28.147 1.00 42.41 183 LEU A N 1
ATOM 1465 C CA . LEU A 1 183 ? 5.175 36.876 27.399 1.00 42.41 183 LEU A CA 1
ATOM 1466 C C . LEU A 1 183 ? 4.751 36.362 26.006 1.00 42.41 183 LEU A C 1
ATOM 1468 O O . LEU A 1 183 ? 5.571 36.162 25.113 1.00 42.41 183 LEU A O 1
ATOM 1472 N N . ASN A 1 184 ? 3.439 36.207 25.815 1.00 46.38 184 ASN A N 1
ATOM 1473 C CA . ASN A 1 184 ? 2.783 36.145 24.504 1.00 46.38 184 ASN A CA 1
ATOM 1474 C C . ASN A 1 184 ? 2.722 37.548 23.875 1.00 46.38 184 ASN A C 1
ATOM 1476 O O . ASN A 1 184 ? 2.362 38.494 24.580 1.00 46.38 184 ASN A O 1
ATOM 1480 N N . PRO A 1 185 ? 2.862 37.682 22.545 1.00 49.28 185 PRO A N 1
ATOM 1481 C CA . PRO A 1 185 ? 2.271 38.796 21.822 1.00 49.28 185 PRO A CA 1
ATOM 1482 C C . PRO A 1 185 ? 1.077 38.342 20.969 1.00 49.28 185 PRO A C 1
ATOM 1484 O O . PRO A 1 185 ? 1.195 37.570 20.020 1.00 49.28 185 PRO A O 1
ATOM 1487 N N . ILE A 1 186 ? -0.087 38.889 21.321 1.00 35.69 186 ILE A N 1
ATOM 1488 C CA . ILE A 1 186 ? -1.311 38.926 20.517 1.00 35.69 186 ILE A CA 1
ATOM 1489 C C . ILE A 1 186 ? -1.063 39.863 19.327 1.00 35.69 186 ILE A C 1
ATOM 1491 O O . ILE A 1 186 ? -0.882 41.064 19.522 1.00 35.69 186 ILE A O 1
ATOM 1495 N N . VAL A 1 187 ? -1.097 39.340 18.100 1.00 40.69 187 VAL A N 1
ATOM 1496 C CA . VAL A 1 187 ? -1.141 40.151 16.874 1.00 40.69 187 VAL A CA 1
ATOM 1497 C C . VAL A 1 187 ? -2.583 40.189 16.374 1.00 40.69 187 VAL A C 1
ATOM 1499 O O . VAL A 1 187 ? -3.125 39.187 15.913 1.00 40.69 187 VAL A O 1
ATOM 1502 N N . LYS A 1 188 ? -3.210 41.363 16.498 1.00 35.53 188 LYS A N 1
ATOM 1503 C CA . LYS A 1 188 ? -4.438 41.734 15.787 1.00 35.53 188 LYS A CA 1
ATOM 1504 C C . LYS A 1 188 ? -4.068 42.060 14.340 1.00 35.53 188 LYS A C 1
ATOM 1506 O O . LYS A 1 188 ? -3.199 42.899 14.121 1.00 35.53 188 LYS A O 1
ATOM 1511 N N . ILE A 1 189 ? -4.731 41.424 13.379 1.00 42.88 189 ILE A N 1
ATOM 1512 C CA . ILE A 1 189 ? -4.684 41.807 11.965 1.00 42.88 189 ILE A CA 1
ATOM 1513 C C . ILE A 1 189 ? 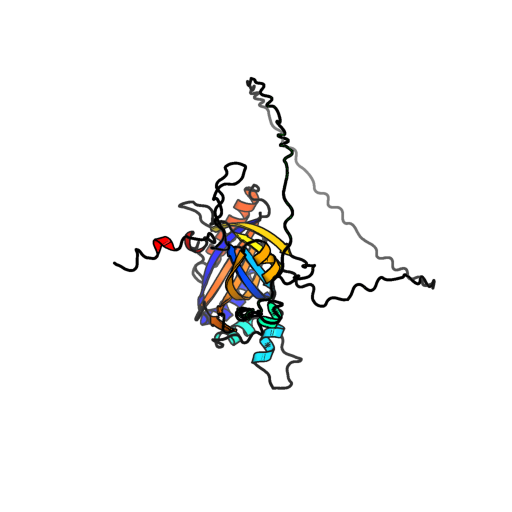-6.025 42.468 11.648 1.00 42.88 189 ILE A C 1
ATOM 1515 O O . ILE A 1 189 ? -7.074 41.841 11.777 1.00 42.88 189 ILE A O 1
ATOM 1519 N N . GLU A 1 190 ? -5.969 43.752 11.303 1.00 34.59 190 GLU A N 1
ATOM 1520 C CA . GLU A 1 190 ? -7.086 44.524 10.766 1.00 34.59 190 GLU A CA 1
ATOM 1521 C C . GLU A 1 190 ? -7.187 44.283 9.255 1.00 34.59 190 GLU A C 1
ATOM 1523 O O . GLU A 1 190 ? -6.208 44.406 8.517 1.00 34.59 190 GLU A O 1
ATOM 1528 N N . GLU A 1 191 ? -8.388 43.932 8.802 1.00 39.25 191 GLU A N 1
ATOM 1529 C CA . GLU A 1 191 ? -8.759 43.853 7.393 1.00 39.25 191 GLU A CA 1
ATOM 1530 C C . GLU A 1 191 ? -8.952 45.266 6.831 1.00 39.25 191 GLU A C 1
ATOM 1532 O O . GLU A 1 191 ? -9.728 46.060 7.362 1.00 39.25 191 GLU A O 1
ATOM 1537 N N . THR A 1 192 ? -8.292 45.573 5.713 1.00 33.44 192 THR A N 1
ATOM 1538 C CA . THR A 1 192 ? -8.645 46.727 4.880 1.00 33.44 192 THR A CA 1
ATOM 1539 C C . THR A 1 192 ? -8.955 46.257 3.466 1.00 33.44 192 THR A C 1
ATOM 1541 O O . THR A 1 192 ? -8.089 45.833 2.705 1.00 33.44 192 THR A O 1
ATOM 1544 N N . ASN A 1 193 ? -10.244 46.328 3.139 1.00 38.34 193 ASN A N 1
ATOM 1545 C CA . ASN A 1 193 ? -10.766 46.283 1.783 1.00 38.34 193 ASN A CA 1
ATOM 1546 C C . ASN A 1 193 ? -10.364 47.564 1.054 1.00 38.34 193 ASN A C 1
ATOM 1548 O O . ASN A 1 193 ? -10.602 48.648 1.581 1.00 38.34 193 ASN A O 1
ATOM 1552 N N . ASN A 1 194 ? -9.848 47.449 -0.169 1.00 37.16 194 ASN A N 1
ATOM 1553 C CA . ASN A 1 194 ? -9.933 48.524 -1.151 1.00 37.16 194 ASN A CA 1
ATOM 1554 C C . ASN A 1 194 ? -10.023 47.963 -2.572 1.00 37.16 194 ASN A C 1
ATOM 1556 O O . ASN A 1 194 ? -9.098 47.358 -3.110 1.00 37.16 194 ASN A O 1
ATOM 1560 N N . THR A 1 195 ? -11.194 48.200 -3.144 1.00 40.62 195 THR A N 1
ATOM 1561 C CA . THR A 1 195 ? -11.577 48.133 -4.549 1.00 40.62 195 THR A CA 1
ATOM 1562 C C . THR A 1 195 ? -10.977 49.318 -5.305 1.00 40.62 195 THR A C 1
ATOM 1564 O O . THR A 1 195 ? -11.149 50.458 -4.879 1.00 40.62 195 THR A O 1
ATOM 1567 N N . SER A 1 196 ? -10.386 49.082 -6.475 1.00 43.00 196 SER A N 1
ATOM 1568 C CA . SER A 1 196 ? -10.353 50.089 -7.542 1.00 43.00 196 SER A CA 1
ATOM 1569 C C . SER A 1 196 ? -10.206 49.436 -8.915 1.00 43.00 196 SER A C 1
ATOM 1571 O O . SER A 1 196 ? -9.291 48.648 -9.150 1.00 43.00 196 SER A O 1
ATOM 1573 N N . GLU A 1 197 ? -11.151 49.786 -9.781 1.00 43.28 197 GLU A N 1
ATOM 1574 C CA . GLU A 1 197 ? -11.248 49.486 -11.208 1.00 43.28 197 GLU A CA 1
ATOM 1575 C C . GLU A 1 197 ? -10.213 50.248 -12.060 1.00 43.28 197 GLU A C 1
ATOM 1577 O O . GLU A 1 197 ? -9.603 51.206 -11.590 1.00 43.28 197 GLU A O 1
ATOM 1582 N N . LEU A 1 198 ? -10.172 49.853 -13.344 1.00 40.91 198 LEU A N 1
ATOM 1583 C CA . LEU A 1 198 ? -9.602 50.509 -14.538 1.00 40.91 198 LEU A CA 1
ATOM 1584 C C . LEU A 1 198 ? -8.119 50.228 -14.848 1.00 40.91 198 LEU A C 1
ATOM 1586 O O . LEU A 1 198 ? -7.212 50.789 -14.250 1.00 40.91 198 LEU A O 1
ATOM 1590 N N . ASP A 1 199 ? -7.860 49.382 -15.853 1.00 39.94 199 ASP A N 1
ATOM 1591 C CA . ASP A 1 199 ? -7.709 49.880 -17.231 1.00 39.94 199 ASP A CA 1
ATOM 1592 C C . ASP A 1 199 ? -7.447 48.753 -18.248 1.00 39.94 199 ASP A C 1
ATOM 1594 O O . ASP A 1 199 ? -6.573 47.896 -18.096 1.00 39.94 199 ASP A O 1
ATOM 1598 N N . GLU A 1 200 ? -8.213 48.792 -19.338 1.00 48.12 200 GLU A N 1
ATOM 1599 C CA . GLU A 1 200 ? -8.059 47.963 -20.529 1.00 48.12 200 GLU A CA 1
ATOM 1600 C C . GLU A 1 200 ? -6.789 48.339 -21.309 1.00 48.12 200 GLU A C 1
ATOM 1602 O O . GLU A 1 200 ? -6.713 49.403 -21.924 1.00 48.12 200 GLU A O 1
ATOM 1607 N N . LYS A 1 201 ? -5.829 47.412 -21.420 1.00 42.44 201 LYS A N 1
ATOM 1608 C CA . LYS A 1 201 ? -4.878 47.399 -22.543 1.00 42.44 201 LYS A CA 1
ATOM 1609 C C . LYS A 1 201 ? -4.725 45.997 -23.124 1.00 42.44 201 LYS A C 1
ATOM 1611 O O . LYS A 1 201 ? -4.180 45.085 -22.509 1.00 42.44 201 LYS A O 1
ATOM 1616 N N . LYS A 1 202 ? -5.207 45.870 -24.365 1.00 49.78 202 LYS A N 1
ATOM 1617 C CA . LYS A 1 202 ? -4.998 44.753 -25.293 1.00 49.78 202 LYS A CA 1
ATOM 1618 C C . LYS A 1 202 ? -3.504 44.466 -25.460 1.00 49.78 202 LYS A C 1
ATOM 1620 O O . LYS A 1 202 ? -2.837 45.129 -26.248 1.00 49.78 202 LYS A O 1
ATOM 1625 N N . ASN A 1 203 ? -3.018 43.430 -24.785 1.00 37.19 203 ASN A N 1
ATOM 1626 C CA . ASN A 1 203 ? -1.777 42.752 -25.139 1.00 37.19 203 ASN A CA 1
ATOM 1627 C C . ASN A 1 203 ? -2.128 41.429 -25.815 1.00 37.19 203 ASN A C 1
ATOM 1629 O O . ASN A 1 203 ? -2.436 40.430 -25.168 1.00 37.19 203 ASN A O 1
ATOM 1633 N N . THR A 1 204 ? -2.098 41.449 -27.144 1.00 45.62 204 THR A N 1
ATOM 1634 C CA . THR A 1 204 ? -2.191 40.275 -28.009 1.00 45.62 204 THR A CA 1
ATOM 1635 C C . THR A 1 204 ? -0.901 39.468 -27.851 1.00 45.62 204 THR A C 1
ATOM 1637 O O . THR A 1 204 ? 0.028 39.582 -28.648 1.00 45.62 204 THR A O 1
ATOM 1640 N N . SER A 1 205 ? -0.803 38.689 -26.773 1.00 38.62 205 SER A N 1
ATOM 1641 C CA . SER A 1 205 ? 0.272 37.721 -26.611 1.00 38.62 205 SER A CA 1
ATOM 1642 C C . SER A 1 205 ? 0.033 36.573 -27.590 1.00 38.62 205 SER A C 1
ATOM 1644 O O . SER A 1 205 ? -1.007 35.910 -27.583 1.00 38.62 205 SER A O 1
ATOM 1646 N N . LEU A 1 206 ? 1.004 36.356 -28.478 1.00 44.72 206 LEU A N 1
ATOM 1647 C CA . LEU A 1 206 ? 1.139 35.136 -29.264 1.00 44.72 206 LEU A CA 1
ATOM 1648 C C . LEU A 1 206 ? 1.390 33.974 -28.296 1.00 44.72 206 LEU A C 1
ATOM 1650 O O . LEU A 1 206 ? 2.516 33.545 -28.065 1.00 44.72 206 LEU A O 1
ATOM 1654 N N . SER A 1 207 ? 0.310 33.482 -27.695 1.00 36.28 207 SER A N 1
ATOM 1655 C CA . SER A 1 207 ? 0.275 32.195 -27.024 1.00 36.28 207 SER A CA 1
ATOM 1656 C C . SER A 1 207 ? 0.519 31.138 -28.096 1.00 36.28 207 SER A C 1
ATOM 1658 O O . SER A 1 207 ? -0.364 30.829 -28.901 1.00 36.28 207 SER A O 1
ATOM 1660 N N . MET A 1 208 ? 1.744 30.607 -28.131 1.00 39.44 208 MET A N 1
ATOM 1661 C CA . MET A 1 208 ? 2.007 29.308 -28.737 1.00 39.44 208 MET A CA 1
ATOM 1662 C C . MET A 1 208 ? 0.982 28.339 -28.153 1.00 39.44 208 MET A C 1
ATOM 1664 O O . MET A 1 208 ? 1.022 28.003 -26.968 1.00 39.44 208 MET A O 1
ATOM 1668 N N . LYS A 1 209 ? 0.018 27.944 -28.987 1.00 34.59 209 LYS A N 1
ATOM 1669 C CA . LYS A 1 209 ? -0.945 26.894 -28.682 1.00 34.59 209 LYS A CA 1
ATOM 1670 C C . LYS A 1 209 ? -0.165 25.589 -28.586 1.00 34.59 209 LYS A C 1
ATOM 1672 O O . LYS A 1 209 ? -0.084 24.845 -29.558 1.00 34.59 209 LYS A O 1
ATOM 1677 N N . TYR A 1 210 ? 0.408 25.312 -27.418 1.00 41.03 210 TYR A N 1
ATOM 1678 C CA . TYR A 1 210 ? 0.753 23.944 -27.072 1.00 41.03 210 TYR A CA 1
ATOM 1679 C C . TYR A 1 210 ? -0.535 23.131 -27.216 1.00 41.03 210 TYR A C 1
ATOM 1681 O O . TYR A 1 210 ? -1.578 23.561 -26.699 1.00 41.03 210 TYR A O 1
ATOM 1689 N N . PRO A 1 211 ? -0.522 22.017 -27.965 1.00 42.91 211 PRO A N 1
ATOM 1690 C CA . PRO A 1 211 ? -1.681 21.148 -28.018 1.00 42.91 211 PRO A CA 1
ATOM 1691 C C . PRO A 1 211 ? -2.033 20.813 -26.570 1.00 42.91 211 PRO A C 1
ATOM 1693 O O . PRO A 1 211 ? -1.184 20.322 -25.827 1.00 42.91 211 PRO A O 1
ATOM 1696 N N . LYS A 1 212 ? -3.259 21.158 -26.150 1.00 43.31 212 LYS A N 1
ATOM 1697 C CA . LYS A 1 212 ? -3.835 20.746 -24.866 1.00 43.31 212 LYS A CA 1
ATOM 1698 C C . LYS A 1 212 ? -3.905 19.224 -24.887 1.00 43.31 212 LYS A C 1
ATOM 1700 O O . LYS A 1 212 ? -4.936 18.656 -25.246 1.00 43.31 212 LYS A O 1
ATOM 1705 N N . ASN A 1 213 ? -2.785 18.574 -24.595 1.00 44.25 213 ASN A N 1
ATOM 1706 C CA . ASN A 1 213 ? -2.729 17.136 -24.527 1.00 44.25 213 ASN A CA 1
ATOM 1707 C C . ASN A 1 213 ? -3.484 16.745 -23.259 1.00 44.25 213 ASN A C 1
ATOM 1709 O O . ASN A 1 213 ? -3.145 17.160 -22.149 1.00 44.25 213 ASN A O 1
ATOM 1713 N N . LYS A 1 214 ? -4.615 16.078 -23.479 1.00 50.72 214 LYS A N 1
ATOM 1714 C CA . LYS A 1 214 ? -5.546 15.645 -22.446 1.00 50.72 214 LYS A CA 1
ATOM 1715 C C . LYS A 1 214 ? -4.837 14.649 -21.525 1.00 50.72 214 LYS A C 1
ATOM 1717 O O . LYS A 1 214 ? -4.121 13.776 -21.996 1.00 50.72 214 LYS A O 1
ATOM 1722 N N . SER A 1 215 ? -5.110 14.821 -20.231 1.00 51.22 215 SER A N 1
ATOM 1723 C CA . SER A 1 215 ? -4.674 14.044 -19.064 1.00 51.22 215 SER A CA 1
ATOM 1724 C C . SER A 1 215 ? -3.175 14.058 -18.751 1.00 51.22 215 SER A C 1
ATOM 1726 O O . SER A 1 215 ? -2.436 13.148 -19.114 1.00 51.22 215 SER A O 1
ATOM 1728 N N . SER A 1 216 ? -2.756 15.048 -17.955 1.00 56.69 216 SER A N 1
ATOM 1729 C CA . SER A 1 216 ? -1.602 14.932 -17.057 1.00 56.69 216 SER A CA 1
ATOM 1730 C C . SER A 1 216 ? -1.887 13.819 -16.044 1.00 56.69 216 SER A C 1
ATOM 1732 O O . SER A 1 216 ? -2.513 14.033 -15.007 1.00 56.69 216 SER A O 1
ATOM 1734 N N . CYS A 1 217 ? -1.534 12.594 -16.401 1.00 76.00 217 CYS A N 1
ATOM 1735 C CA . CYS A 1 217 ? -1.698 11.437 -15.544 1.00 76.00 217 CYS A CA 1
ATOM 1736 C C . CYS A 1 217 ? -0.440 11.315 -14.681 1.00 76.00 217 CYS A C 1
ATOM 1738 O O . CYS A 1 217 ? 0.541 10.730 -15.134 1.00 76.00 217 CYS A O 1
ATOM 1740 N N . SER A 1 218 ? -0.454 11.895 -13.479 1.00 91.31 218 SER A N 1
ATOM 1741 C CA . SER A 1 218 ? 0.652 11.729 -12.538 1.00 91.31 218 SER A CA 1
ATOM 1742 C C . SER A 1 218 ? 0.657 10.317 -11.948 1.00 91.31 218 SER A C 1
ATOM 1744 O O . SER A 1 218 ? -0.399 9.720 -11.722 1.00 91.31 218 SER A O 1
ATOM 1746 N N . TRP A 1 219 ? 1.852 9.783 -11.712 1.00 94.81 219 TRP A N 1
ATOM 1747 C CA . TRP A 1 219 ? 2.067 8.485 -11.074 1.00 94.81 219 TRP A CA 1
ATOM 1748 C C . TRP A 1 219 ? 3.099 8.627 -9.964 1.00 94.81 219 TRP A C 1
ATOM 1750 O O . TRP A 1 219 ? 4.104 9.311 -10.142 1.00 94.81 219 TRP A O 1
ATOM 1760 N N . SER A 1 220 ? 2.873 7.957 -8.838 1.00 96.81 220 SER A N 1
ATOM 1761 C CA . SER A 1 220 ? 3.895 7.778 -7.808 1.00 96.81 220 SER A CA 1
ATOM 1762 C C . SER A 1 220 ? 4.663 6.493 -8.094 1.00 96.81 220 SER A C 1
ATOM 1764 O O . SER A 1 220 ? 4.065 5.420 -8.188 1.00 96.81 220 SER A O 1
ATOM 1766 N N . LEU A 1 221 ? 5.972 6.615 -8.274 1.00 97.31 221 LEU A N 1
ATOM 1767 C CA . LEU A 1 221 ? 6.912 5.523 -8.476 1.00 97.31 221 LEU A CA 1
ATOM 1768 C C . LEU A 1 221 ? 7.651 5.291 -7.165 1.00 97.31 221 LEU A C 1
ATOM 1770 O O . LEU A 1 221 ? 8.288 6.210 -6.654 1.00 97.31 221 LEU A O 1
ATOM 1774 N N . SER A 1 222 ? 7.589 4.072 -6.641 1.00 97.56 222 SER A N 1
ATOM 1775 C CA . SER A 1 222 ? 8.259 3.704 -5.404 1.00 97.56 222 SER A CA 1
ATOM 1776 C C . SER A 1 222 ? 8.990 2.371 -5.480 1.00 97.56 222 SER A C 1
ATOM 1778 O O . SER A 1 222 ? 8.589 1.446 -6.188 1.00 97.56 222 SER A O 1
ATOM 1780 N N . VAL A 1 223 ? 10.082 2.284 -4.729 1.00 97.38 223 VAL A N 1
ATOM 1781 C CA . VAL A 1 223 ? 10.853 1.065 -4.491 1.00 97.38 223 VAL A CA 1
ATOM 1782 C C . VAL A 1 223 ? 11.013 0.933 -2.984 1.00 97.38 223 VAL A C 1
ATOM 1784 O O . VAL A 1 223 ? 11.466 1.857 -2.311 1.00 97.38 223 VAL A O 1
ATOM 1787 N N . SER A 1 224 ? 10.593 -0.203 -2.443 1.00 96.62 224 SER A N 1
ATOM 1788 C CA . SER A 1 224 ? 10.712 -0.507 -1.020 1.00 96.62 224 SER A CA 1
ATOM 1789 C C . SER A 1 224 ? 11.861 -1.472 -0.785 1.00 96.62 224 SER A C 1
ATOM 1791 O O . SER A 1 224 ? 12.030 -2.416 -1.548 1.00 96.62 224 SER A O 1
ATOM 1793 N N . ASP A 1 225 ? 12.628 -1.280 0.279 1.00 95.06 225 ASP A N 1
ATOM 1794 C CA . ASP A 1 225 ? 13.577 -2.295 0.735 1.00 95.06 225 ASP A CA 1
ATOM 1795 C C . ASP A 1 225 ? 12.869 -3.323 1.631 1.00 95.06 225 ASP A C 1
ATOM 1797 O O . ASP A 1 225 ? 11.744 -3.107 2.087 1.00 95.06 225 ASP A O 1
ATOM 1801 N N . ILE A 1 226 ? 13.514 -4.446 1.921 1.00 95.12 226 ILE A N 1
ATOM 1802 C CA . ILE A 1 226 ? 13.036 -5.376 2.940 1.00 95.12 226 ILE A CA 1
ATOM 1803 C C . ILE A 1 226 ? 12.982 -4.663 4.307 1.00 95.12 226 ILE A C 1
ATOM 1805 O O . ILE A 1 226 ? 13.895 -3.900 4.640 1.00 95.12 226 ILE A O 1
ATOM 1809 N N . PRO A 1 227 ? 11.960 -4.906 5.152 1.00 95.38 227 PRO A N 1
ATOM 1810 C CA . PRO A 1 227 ? 11.943 -4.328 6.488 1.00 95.38 227 PRO A CA 1
ATOM 1811 C C . PRO A 1 227 ? 13.216 -4.663 7.267 1.00 95.38 227 PRO A C 1
ATOM 1813 O O . PRO A 1 227 ? 13.803 -5.743 7.113 1.00 95.38 227 PRO A O 1
ATOM 1816 N N . VAL A 1 228 ? 13.657 -3.735 8.111 1.00 93.06 228 VAL A N 1
ATOM 1817 C CA . VAL A 1 228 ? 14.951 -3.859 8.781 1.00 93.06 228 VAL A CA 1
ATOM 1818 C C . VAL A 1 228 ? 14.953 -5.072 9.726 1.00 93.06 228 VAL A C 1
ATOM 1820 O O . VAL A 1 228 ? 14.003 -5.314 10.468 1.00 93.06 228 VAL A O 1
ATOM 1823 N N . ALA A 1 229 ? 16.037 -5.851 9.710 1.00 89.94 229 ALA A N 1
ATOM 1824 C CA . ALA A 1 229 ? 16.169 -7.068 10.509 1.00 89.94 229 ALA A CA 1
ATOM 1825 C C . ALA A 1 229 ? 16.255 -6.786 12.025 1.00 89.94 229 ALA A C 1
ATOM 1827 O O . ALA A 1 229 ? 16.797 -5.765 12.460 1.00 89.94 229 ALA A O 1
ATOM 1828 N N . GLY A 1 230 ? 15.731 -7.698 12.848 1.00 84.94 230 GLY A N 1
ATOM 1829 C CA . GLY A 1 230 ? 15.885 -7.673 14.307 1.00 84.94 230 GLY A CA 1
ATOM 1830 C C . GLY A 1 230 ? 14.886 -8.586 15.017 1.00 84.94 230 GLY A C 1
ATOM 1831 O O . GLY A 1 230 ? 13.696 -8.525 14.734 1.00 84.94 230 GLY A O 1
ATOM 1832 N N . ASN A 1 231 ? 15.372 -9.411 15.949 1.00 76.88 231 ASN A N 1
ATOM 1833 C CA . ASN A 1 231 ? 14.586 -10.462 16.615 1.00 76.88 231 ASN A CA 1
ATOM 1834 C C . ASN A 1 231 ? 13.512 -9.932 17.5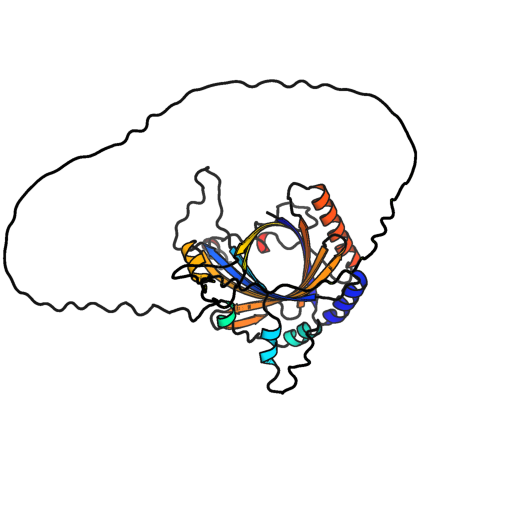94 1.00 76.88 231 ASN A C 1
ATOM 1836 O O . ASN A 1 231 ? 12.662 -10.684 18.047 1.00 76.88 231 ASN A O 1
ATOM 1840 N N . SER A 1 232 ? 13.551 -8.647 17.952 1.00 80.69 232 SER A N 1
ATOM 1841 C CA . SER A 1 232 ? 12.691 -8.050 18.987 1.00 80.69 232 SER A CA 1
ATOM 1842 C C . SER A 1 232 ? 12.063 -6.723 18.560 1.00 80.69 232 SER A C 1
ATOM 1844 O O . SER A 1 232 ? 11.760 -5.865 19.394 1.00 80.69 232 SER A O 1
ATOM 1846 N N . ARG A 1 233 ? 11.879 -6.522 17.251 1.00 87.50 233 ARG A N 1
ATOM 1847 C CA . ARG A 1 233 ? 11.232 -5.307 16.751 1.00 87.50 233 ARG A CA 1
ATOM 1848 C C . ARG A 1 233 ? 9.750 -5.330 17.085 1.00 87.50 233 ARG A C 1
ATOM 1850 O O . ARG A 1 233 ? 9.046 -6.279 16.764 1.00 87.50 233 ARG A O 1
ATOM 1857 N N . LYS A 1 234 ? 9.290 -4.253 17.715 1.00 95.50 234 LYS A N 1
ATOM 1858 C CA . LYS A 1 234 ? 7.889 -4.077 18.104 1.00 95.50 234 LYS A CA 1
ATOM 1859 C C . LYS A 1 234 ? 7.013 -3.557 16.967 1.00 95.50 234 LYS A C 1
ATOM 1861 O O . LYS A 1 234 ? 5.801 -3.702 17.025 1.00 95.50 234 LYS A O 1
ATOM 1866 N N . VAL A 1 235 ? 7.632 -2.953 15.953 1.00 97.12 235 VAL A N 1
ATOM 1867 C CA . VAL A 1 235 ? 6.989 -2.390 14.761 1.00 97.12 235 VAL A CA 1
ATOM 1868 C C . VAL A 1 235 ? 7.804 -2.758 13.519 1.00 97.12 235 VAL A C 1
ATOM 1870 O O . VAL A 1 235 ? 9.027 -2.917 13.599 1.00 97.12 235 VAL A O 1
ATOM 1873 N N . SER A 1 236 ? 7.144 -2.886 12.367 1.00 97.25 236 SER A N 1
ATOM 1874 C CA . SER A 1 236 ? 7.835 -3.023 11.081 1.00 97.25 236 SER A CA 1
ATOM 1875 C C . SER A 1 236 ? 8.430 -1.672 10.700 1.00 97.25 236 SER A C 1
ATOM 1877 O O . SER A 1 236 ? 7.728 -0.671 10.785 1.00 97.25 236 SER A O 1
ATOM 1879 N N . MET A 1 237 ? 9.695 -1.623 10.285 1.00 97.12 237 MET A N 1
ATOM 1880 C CA . MET A 1 237 ? 10.328 -0.406 9.767 1.00 97.12 237 MET A CA 1
ATOM 1881 C C . MET A 1 237 ? 10.890 -0.699 8.382 1.00 97.12 237 MET A C 1
ATOM 1883 O O . MET A 1 237 ? 11.697 -1.620 8.244 1.00 97.12 237 MET A O 1
ATOM 1887 N N . GLN A 1 238 ? 10.457 0.061 7.380 1.00 96.69 238 GLN A N 1
ATOM 1888 C CA . GLN A 1 238 ? 10.784 -0.162 5.976 1.00 96.69 238 GLN A CA 1
ATOM 1889 C C . GLN A 1 238 ? 11.253 1.133 5.307 1.00 96.69 238 GLN A C 1
ATOM 1891 O O . GLN A 1 238 ? 10.586 2.164 5.401 1.00 96.69 238 GLN A O 1
ATOM 1896 N N . SER A 1 239 ? 12.378 1.060 4.598 1.00 96.88 239 SER A N 1
ATOM 1897 C CA . SER A 1 239 ? 12.857 2.140 3.733 1.00 96.88 239 SER A CA 1
ATOM 1898 C C . SER A 1 239 ? 12.055 2.155 2.437 1.00 96.88 239 SER A C 1
ATOM 1900 O O . SER A 1 239 ? 11.929 1.120 1.782 1.00 96.88 239 SER A O 1
ATOM 1902 N N . ILE A 1 240 ? 11.541 3.319 2.052 1.00 97.25 240 ILE A N 1
ATOM 1903 C CA . ILE A 1 240 ? 10.843 3.509 0.781 1.00 97.25 240 ILE A CA 1
ATOM 1904 C C . ILE A 1 240 ? 11.462 4.705 0.062 1.00 97.25 240 ILE A C 1
ATOM 1906 O O . ILE A 1 240 ? 11.527 5.816 0.601 1.00 97.25 240 ILE A O 1
ATOM 1910 N N . ASP A 1 241 ? 11.921 4.477 -1.161 1.00 97.12 241 ASP A N 1
ATOM 1911 C CA . ASP A 1 241 ? 12.305 5.534 -2.084 1.00 97.12 241 ASP A CA 1
ATOM 1912 C C . ASP A 1 241 ? 11.159 5.811 -3.038 1.00 97.12 241 ASP A C 1
ATOM 1914 O O . ASP A 1 241 ? 10.614 4.898 -3.653 1.00 97.12 241 ASP A O 1
ATOM 1918 N N . GLU A 1 242 ? 10.775 7.080 -3.132 1.00 96.06 242 GLU A N 1
ATOM 1919 C CA . GLU A 1 242 ? 9.613 7.516 -3.897 1.00 96.06 242 GLU A CA 1
ATOM 1920 C C . GLU A 1 242 ? 9.982 8.682 -4.811 1.00 96.06 242 GLU A C 1
ATOM 1922 O O . GLU A 1 242 ? 10.809 9.536 -4.481 1.00 96.06 242 GLU A O 1
ATOM 1927 N N . SER A 1 243 ? 9.337 8.721 -5.968 1.00 96.88 243 SER A N 1
ATOM 1928 C CA . SER A 1 243 ? 9.409 9.801 -6.945 1.00 96.88 243 SER A CA 1
ATOM 1929 C C . SER A 1 243 ? 8.054 9.951 -7.631 1.00 96.88 243 SER A C 1
ATOM 1931 O O . SER A 1 243 ? 7.235 9.034 -7.621 1.00 96.88 243 SER A O 1
ATOM 1933 N N . VAL A 1 244 ? 7.791 11.113 -8.226 1.00 96.50 244 VAL A N 1
ATOM 1934 C CA . VAL A 1 244 ? 6.522 11.378 -8.913 1.00 96.50 244 VAL A CA 1
ATOM 1935 C C . VAL A 1 244 ? 6.792 11.637 -10.387 1.00 96.50 244 VAL A C 1
ATOM 1937 O O . VAL A 1 244 ? 7.496 12.579 -10.749 1.00 96.50 244 VAL A O 1
ATOM 1940 N N . ILE A 1 245 ? 6.195 10.819 -11.247 1.00 94.62 245 ILE A N 1
ATOM 1941 C CA . ILE A 1 245 ? 6.177 11.028 -12.691 1.00 94.62 245 ILE A CA 1
ATOM 1942 C C . ILE A 1 245 ? 5.020 11.976 -12.991 1.00 94.62 245 ILE A C 1
ATOM 1944 O O . ILE A 1 245 ? 3.857 11.603 -12.861 1.00 94.62 245 ILE A O 1
ATOM 1948 N N . LEU A 1 246 ? 5.331 13.210 -13.386 1.00 92.50 246 LEU A N 1
ATOM 1949 C CA . LEU A 1 246 ? 4.318 14.218 -13.731 1.00 92.50 246 LEU A CA 1
ATOM 1950 C C . LEU A 1 246 ? 3.757 14.023 -15.145 1.00 92.50 246 LEU A C 1
ATOM 1952 O O . LEU A 1 246 ? 2.604 14.357 -15.420 1.00 92.50 246 LEU A O 1
ATOM 1956 N N . GLY A 1 247 ? 4.578 13.484 -16.040 1.00 88.75 247 GLY A N 1
ATOM 1957 C CA . GLY A 1 247 ? 4.225 13.218 -17.421 1.00 88.75 247 GLY A CA 1
ATOM 1958 C C . GLY A 1 247 ? 5.418 12.696 -18.210 1.00 88.75 247 GLY A C 1
ATOM 1959 O O . GLY A 1 247 ? 6.562 12.753 -17.766 1.00 88.75 247 GLY A O 1
ATOM 1960 N N . THR A 1 248 ? 5.120 12.193 -19.394 1.00 88.38 248 THR A N 1
ATOM 1961 C CA . THR A 1 248 ? 6.058 11.606 -20.350 1.00 88.38 248 THR A CA 1
ATOM 1962 C C . THR A 1 248 ? 5.888 12.325 -21.688 1.00 88.38 248 THR A C 1
ATOM 1964 O O . THR A 1 248 ? 4.793 12.769 -22.040 1.00 88.38 248 THR A O 1
ATOM 1967 N N . SER A 1 249 ? 6.973 12.480 -22.442 1.00 88.44 249 SER A N 1
ATOM 1968 C CA . SER A 1 249 ? 6.982 13.162 -23.743 1.00 88.44 249 SER A CA 1
ATOM 1969 C C . SER A 1 249 ? 7.803 12.357 -24.751 1.00 88.44 249 SER A C 1
ATOM 1971 O O . SER A 1 249 ? 8.564 11.479 -24.358 1.00 88.44 249 SER A O 1
ATOM 1973 N N . GLY A 1 250 ? 7.636 12.639 -26.044 1.00 87.50 250 GLY A N 1
ATOM 1974 C CA . GLY A 1 250 ? 8.281 11.914 -27.144 1.00 87.50 250 GLY A CA 1
ATOM 1975 C C . GLY A 1 250 ? 7.322 11.030 -27.947 1.00 87.50 250 GLY A C 1
ATOM 1976 O O . GLY A 1 250 ? 6.121 10.984 -27.677 1.00 87.50 250 GLY A O 1
ATOM 1977 N N . ASN A 1 251 ? 7.866 10.338 -28.953 1.00 83.50 251 ASN A N 1
ATOM 1978 C CA . ASN A 1 251 ? 7.087 9.543 -29.914 1.00 83.50 251 ASN A CA 1
ATOM 1979 C C . ASN A 1 251 ? 6.362 8.355 -29.256 1.00 83.50 251 ASN A C 1
ATOM 1981 O O . ASN A 1 251 ? 5.266 8.003 -29.681 1.00 83.50 251 ASN A O 1
ATOM 1985 N N . ASN A 1 252 ? 6.942 7.796 -28.188 1.00 82.38 252 ASN A N 1
ATOM 1986 C CA . ASN A 1 252 ? 6.408 6.669 -27.422 1.00 82.38 252 ASN A CA 1
ATOM 1987 C C . ASN A 1 252 ? 6.161 7.051 -25.956 1.00 82.38 252 ASN A C 1
ATOM 1989 O O . ASN A 1 252 ? 6.589 6.368 -25.032 1.00 82.38 252 ASN A O 1
ATOM 1993 N N . SER A 1 253 ? 5.452 8.153 -25.719 1.00 83.12 253 SER A N 1
ATOM 1994 C CA . SER A 1 253 ? 5.228 8.699 -24.374 1.00 83.12 253 SER A CA 1
ATOM 1995 C C . SER A 1 253 ? 4.313 7.855 -23.470 1.00 83.12 253 SER A C 1
ATOM 1997 O O . SER A 1 253 ? 3.906 8.315 -22.409 1.00 83.12 253 SER A O 1
ATOM 1999 N N . HIS A 1 254 ? 3.960 6.620 -23.820 1.00 86.25 254 HIS A N 1
ATOM 2000 C CA . HIS A 1 254 ? 3.149 5.778 -22.941 1.00 86.25 254 HIS A CA 1
ATOM 2001 C C . HIS A 1 254 ? 3.982 5.252 -21.769 1.00 86.25 254 HIS A C 1
ATOM 2003 O O . HIS A 1 254 ? 5.083 4.740 -21.964 1.00 86.25 254 HIS A O 1
ATOM 2009 N N . LEU A 1 255 ? 3.424 5.309 -20.555 1.00 89.12 255 LEU A N 1
ATOM 2010 C CA . LEU A 1 255 ? 4.110 4.860 -19.340 1.00 89.12 255 LEU A CA 1
ATOM 2011 C C . LEU A 1 255 ? 4.635 3.410 -19.445 1.00 89.12 255 LEU A C 1
ATOM 2013 O O . LEU A 1 255 ? 5.797 3.198 -19.117 1.00 89.12 255 LEU A O 1
ATOM 2017 N N . PRO A 1 256 ? 3.873 2.420 -19.959 1.00 90.56 256 PRO A N 1
ATOM 2018 C CA . PRO A 1 256 ? 4.408 1.071 -20.149 1.00 90.56 256 PRO A CA 1
ATOM 2019 C C . PRO A 1 256 ? 5.635 0.993 -21.064 1.00 90.56 256 PRO A C 1
ATOM 2021 O O . PRO A 1 256 ? 6.493 0.146 -20.842 1.00 90.56 256 PRO A O 1
ATOM 2024 N N . ILE A 1 257 ? 5.726 1.846 -22.091 1.00 91.75 257 ILE A N 1
ATOM 2025 C CA . ILE A 1 257 ? 6.869 1.849 -23.016 1.00 91.75 257 ILE A CA 1
ATOM 2026 C C . ILE A 1 257 ? 8.081 2.477 -22.333 1.00 91.75 257 ILE A C 1
ATOM 2028 O O . ILE A 1 257 ? 9.145 1.870 -22.333 1.00 91.75 257 ILE A O 1
ATOM 2032 N N . PHE A 1 258 ? 7.887 3.615 -21.661 1.00 92.25 258 PHE A N 1
ATOM 2033 C CA . PHE A 1 258 ? 8.924 4.264 -20.856 1.00 92.25 258 PHE A CA 1
ATOM 2034 C C . PHE A 1 258 ? 9.587 3.289 -19.868 1.00 92.25 258 PHE A C 1
ATOM 2036 O O . PHE A 1 258 ? 10.805 3.244 -19.746 1.00 92.25 258 PHE A O 1
ATOM 2043 N N . LEU A 1 259 ? 8.800 2.445 -19.200 1.00 94.19 259 LEU A N 1
ATOM 2044 C CA . LEU A 1 259 ? 9.329 1.471 -18.240 1.00 94.19 259 LEU A CA 1
ATOM 2045 C C . LEU A 1 259 ? 10.061 0.303 -18.898 1.00 94.19 259 LEU A C 1
ATOM 2047 O O . LEU A 1 259 ? 11.049 -0.179 -18.349 1.00 94.19 259 LEU A O 1
ATOM 2051 N N . ARG A 1 260 ? 9.619 -0.128 -20.083 1.00 94.94 260 ARG A N 1
ATOM 2052 C CA . ARG A 1 260 ? 10.344 -1.130 -20.878 1.00 94.94 260 ARG A CA 1
ATOM 2053 C C . ARG A 1 260 ? 11.687 -0.604 -21.359 1.00 94.94 260 ARG A C 1
ATOM 2055 O O . ARG A 1 260 ? 12.658 -1.352 -21.340 1.00 94.94 260 ARG A O 1
ATOM 2062 N N . GLU A 1 261 ? 11.755 0.669 -21.739 1.00 93.94 261 GLU A N 1
ATOM 2063 C CA . GLU A 1 261 ? 13.012 1.339 -22.093 1.00 93.94 261 GLU A CA 1
ATOM 2064 C C . GLU A 1 261 ? 13.965 1.434 -20.888 1.00 93.94 261 GLU A C 1
ATOM 2066 O O . GLU A 1 261 ? 15.171 1.290 -21.059 1.00 93.94 261 GLU A O 1
ATOM 2071 N N . LEU A 1 262 ? 13.438 1.558 -19.662 1.00 94.56 262 LEU A N 1
ATOM 2072 C CA . LEU A 1 262 ? 14.217 1.422 -18.419 1.00 94.56 262 LEU A CA 1
ATOM 2073 C C . LEU A 1 262 ? 14.601 -0.029 -18.074 1.00 94.56 262 LEU A C 1
ATOM 2075 O O . LEU A 1 262 ? 15.226 -0.269 -17.042 1.00 94.56 262 LEU A O 1
ATOM 2079 N N . GLY A 1 263 ? 14.215 -1.004 -18.898 1.00 95.94 263 GLY A N 1
ATOM 2080 C CA . GLY A 1 263 ? 14.503 -2.418 -18.683 1.00 95.94 263 GLY A CA 1
ATOM 2081 C C . GLY A 1 263 ? 13.602 -3.102 -17.658 1.00 95.94 263 GLY A C 1
ATOM 2082 O O . GLY A 1 263 ? 14.009 -4.101 -17.075 1.00 95.94 263 GLY A O 1
ATOM 2083 N N . TYR A 1 264 ? 12.384 -2.599 -17.445 1.00 96.56 264 TYR A N 1
ATOM 2084 C CA . TYR A 1 264 ? 11.378 -3.231 -16.593 1.00 96.56 264 TYR A CA 1
ATOM 2085 C C . TYR A 1 264 ? 10.234 -3.842 -17.409 1.00 96.56 264 TYR A C 1
ATOM 2087 O O . TYR A 1 264 ? 9.779 -3.298 -18.415 1.00 96.56 264 TYR A O 1
ATOM 2095 N N . VAL A 1 265 ? 9.705 -4.959 -16.920 1.00 95.81 265 VAL A N 1
ATOM 2096 C CA . VAL A 1 265 ? 8.526 -5.648 -17.456 1.00 95.81 265 VAL A CA 1
ATOM 2097 C C . VAL A 1 265 ? 7.415 -5.686 -16.400 1.00 95.81 265 VAL A C 1
ATOM 2099 O O . VAL A 1 265 ? 7.714 -5.725 -15.201 1.00 95.81 265 VAL A O 1
ATOM 2102 N N . PRO A 1 266 ? 6.131 -5.643 -16.801 1.00 94.56 266 PRO A N 1
ATOM 2103 C CA . PRO A 1 266 ? 5.032 -5.748 -15.848 1.00 94.56 266 PRO A CA 1
ATOM 2104 C C . PRO A 1 266 ? 5.063 -7.125 -15.165 1.00 94.56 266 PRO A C 1
ATOM 2106 O O . PRO A 1 266 ? 5.364 -8.129 -15.808 1.00 94.56 266 PRO A O 1
ATOM 2109 N N . ASP A 1 267 ? 4.778 -7.167 -13.863 1.00 94.75 267 ASP A N 1
ATOM 2110 C CA . ASP A 1 267 ? 4.733 -8.407 -13.075 1.00 94.75 267 ASP A CA 1
ATOM 2111 C C . ASP A 1 267 ? 3.298 -8.732 -12.650 1.00 94.75 267 ASP A C 1
ATOM 2113 O O . ASP A 1 267 ? 2.734 -9.742 -13.053 1.00 94.75 267 ASP A O 1
ATOM 2117 N N . TYR A 1 268 ? 2.674 -7.848 -11.873 1.00 94.19 268 TYR A N 1
ATOM 2118 C CA . TYR A 1 268 ? 1.275 -7.975 -11.469 1.00 94.19 268 TYR A CA 1
ATOM 2119 C C . TYR A 1 268 ? 0.686 -6.606 -11.141 1.00 94.19 268 TYR A C 1
ATOM 2121 O O . TYR A 1 268 ? 1.407 -5.625 -10.956 1.00 94.19 268 TYR A O 1
ATOM 2129 N N . SER A 1 269 ? -0.638 -6.520 -11.056 1.00 94.38 269 SER A N 1
ATOM 2130 C CA . SER A 1 269 ? -1.320 -5.292 -10.656 1.00 94.38 269 SER A CA 1
ATOM 2131 C C . SER A 1 269 ? -2.486 -5.589 -9.727 1.00 94.38 269 SER A C 1
ATOM 2133 O O . SER A 1 269 ? -3.044 -6.688 -9.720 1.00 94.38 269 SER A O 1
ATOM 2135 N N . PHE A 1 270 ? -2.820 -4.619 -8.889 1.00 95.81 270 PHE A N 1
ATOM 2136 C CA . PHE A 1 270 ? -3.917 -4.734 -7.944 1.00 95.81 270 PHE A CA 1
ATOM 2137 C C . PHE A 1 270 ? -4.545 -3.372 -7.676 1.00 95.81 270 PHE A C 1
ATOM 2139 O O . PHE A 1 270 ? -3.905 -2.327 -7.807 1.00 95.81 270 PHE A O 1
ATOM 2146 N N . VAL A 1 271 ? -5.811 -3.399 -7.285 1.00 95.31 271 VAL A N 1
ATOM 2147 C CA . VAL A 1 271 ? -6.551 -2.231 -6.821 1.00 95.31 271 VAL A CA 1
ATOM 2148 C C . VAL A 1 271 ? -6.762 -2.364 -5.327 1.00 95.31 271 VAL A C 1
ATOM 2150 O O . VAL A 1 271 ? -7.154 -3.420 -4.829 1.00 95.31 271 VAL A O 1
ATOM 2153 N N . THR A 1 272 ? -6.515 -1.277 -4.615 1.00 96.38 272 THR A N 1
ATOM 2154 C CA . THR A 1 272 ? -6.833 -1.140 -3.201 1.00 96.38 272 THR A CA 1
ATOM 2155 C C . THR A 1 272 ? -7.950 -0.124 -3.061 1.00 96.38 272 THR A C 1
ATOM 2157 O O . THR A 1 272 ? -7.827 0.985 -3.571 1.00 96.38 272 THR A O 1
ATOM 2160 N N . ILE A 1 273 ? -9.026 -0.489 -2.370 1.00 95.69 273 ILE A N 1
ATOM 2161 C CA . ILE A 1 273 ? -10.124 0.427 -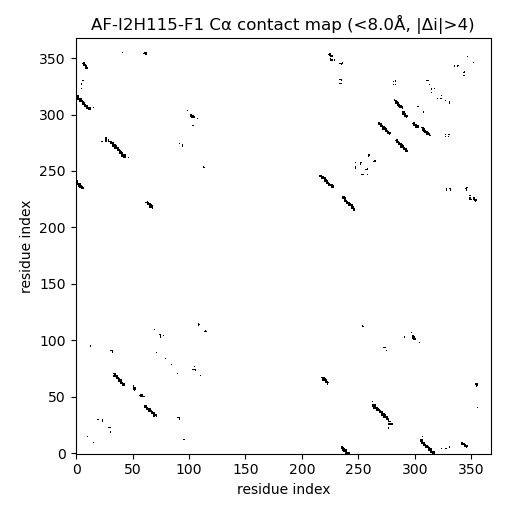2.037 1.00 95.69 273 ILE A CA 1
ATOM 2162 C C . ILE A 1 273 ? -10.317 0.356 -0.530 1.00 95.69 273 ILE A C 1
ATOM 2164 O O . ILE A 1 273 ? -10.388 -0.738 0.038 1.00 95.69 273 ILE A O 1
ATOM 2168 N N . GLY A 1 274 ? -10.364 1.506 0.127 1.00 96.81 274 GLY A N 1
ATOM 2169 C CA . GLY A 1 274 ? -10.402 1.558 1.578 1.00 96.81 274 GLY A CA 1
ATOM 2170 C C . GLY A 1 274 ? -10.732 2.926 2.129 1.00 96.81 274 GLY A C 1
ATOM 2171 O O . GLY A 1 274 ? -11.092 3.837 1.393 1.00 96.81 274 GLY A O 1
ATOM 2172 N N . VAL A 1 275 ? -10.602 3.059 3.441 1.00 97.50 275 VAL A N 1
ATOM 2173 C CA . VAL A 1 275 ? -10.741 4.325 4.158 1.00 97.50 275 VAL A CA 1
ATOM 2174 C C . VAL A 1 275 ? -9.483 4.637 4.954 1.00 97.50 275 VAL A C 1
ATOM 2176 O O . VAL A 1 275 ? -8.867 3.736 5.525 1.00 97.50 275 VAL A O 1
ATOM 2179 N N . HIS A 1 276 ? -9.141 5.919 5.005 1.00 97.56 276 HIS A N 1
ATOM 2180 C CA . HIS A 1 276 ? -8.096 6.480 5.847 1.00 97.56 276 HIS A CA 1
ATOM 2181 C C . HIS A 1 276 ? -8.699 7.097 7.108 1.00 97.56 276 HIS A C 1
ATOM 2183 O O . HIS A 1 276 ? -9.690 7.830 7.039 1.00 97.56 276 HIS A O 1
ATOM 2189 N N . PHE A 1 277 ? -8.042 6.877 8.242 1.00 98.06 277 PHE A N 1
ATOM 2190 C CA . PHE A 1 277 ? -8.223 7.664 9.455 1.00 98.06 277 PHE A CA 1
ATOM 2191 C C . PHE A 1 277 ? -6.944 8.430 9.752 1.00 98.06 277 PHE A C 1
ATOM 2193 O O . PHE A 1 277 ? -5.872 7.840 9.897 1.00 98.06 277 PHE A O 1
ATOM 2200 N N . PHE A 1 278 ? -7.075 9.747 9.877 1.00 97.50 278 PHE A N 1
ATOM 2201 C CA . PHE A 1 278 ? -5.983 10.621 1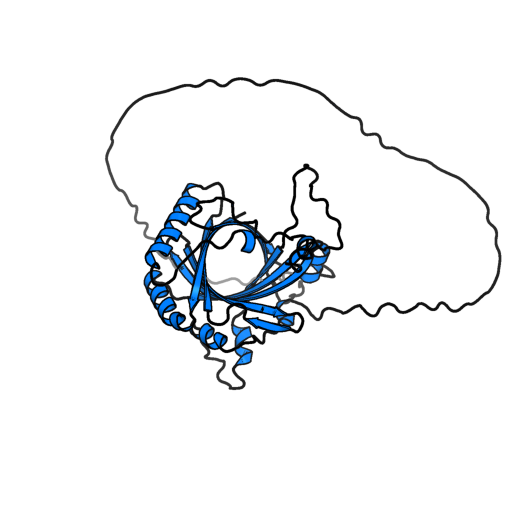0.281 1.00 97.50 278 PHE A CA 1
ATOM 2202 C C . PHE A 1 278 ? -6.050 10.823 11.792 1.00 97.50 278 PHE A C 1
ATOM 2204 O O . PHE A 1 278 ? -7.001 11.418 12.307 1.00 97.50 278 PHE A O 1
ATOM 2211 N N . MET A 1 279 ? -5.050 10.292 12.490 1.00 96.81 279 MET A N 1
ATOM 2212 C CA . MET A 1 279 ? -4.896 10.379 13.938 1.00 96.81 279 MET A CA 1
ATOM 2213 C C . MET A 1 279 ? -3.859 11.455 14.297 1.00 96.81 279 MET A C 1
ATOM 2215 O O . MET A 1 279 ? -3.229 12.083 13.443 1.00 96.81 279 MET A O 1
ATOM 2219 N N . LYS A 1 280 ? -3.666 11.683 15.598 1.00 95.12 280 LYS A N 1
ATOM 2220 C CA . LYS A 1 280 ? -2.599 12.564 16.095 1.00 95.12 280 LYS A CA 1
ATOM 2221 C C . LYS A 1 280 ? -1.218 11.999 15.741 1.00 95.12 280 LYS A C 1
ATOM 2223 O O . LYS A 1 280 ? -1.059 10.794 15.570 1.00 95.12 280 LYS A O 1
ATOM 2228 N N . TYR A 1 281 ? -0.215 12.876 15.707 1.00 94.56 281 TYR A N 1
ATOM 2229 C CA . TYR A 1 281 ? 1.191 12.515 15.473 1.00 94.56 281 TYR A CA 1
ATOM 2230 C C . TYR A 1 281 ? 1.464 11.857 14.115 1.00 94.56 281 TYR A C 1
ATOM 2232 O O . TYR A 1 281 ? 2.297 10.960 14.028 1.00 94.56 281 TYR A O 1
ATOM 2240 N N . GLU A 1 282 ? 0.754 12.297 13.070 1.00 96.12 282 GLU A N 1
ATOM 2241 C CA . GLU A 1 282 ? 0.938 11.813 11.688 1.00 96.12 282 GLU A CA 1
ATOM 2242 C C . GLU A 1 282 ? 0.664 10.306 11.521 1.00 96.12 282 GLU A C 1
ATOM 2244 O O . GLU A 1 282 ? 1.044 9.701 10.520 1.00 96.12 282 GLU A O 1
ATOM 2249 N N . LEU A 1 283 ? -0.014 9.695 12.498 1.00 97.94 283 LEU A N 1
ATOM 2250 C CA . LEU A 1 283 ? -0.459 8.314 12.437 1.00 97.94 283 LEU A CA 1
ATOM 2251 C C . LEU A 1 283 ? -1.643 8.202 11.479 1.00 97.94 283 LEU A C 1
ATOM 2253 O O . LEU A 1 283 ? -2.669 8.864 11.646 1.00 97.94 283 LEU A O 1
ATOM 2257 N N . ILE A 1 284 ? -1.492 7.330 10.491 1.00 98.44 284 ILE A N 1
ATOM 2258 C CA . ILE A 1 284 ? -2.519 7.024 9.502 1.00 98.44 284 ILE A CA 1
ATOM 2259 C C . ILE A 1 284 ? -2.930 5.568 9.691 1.00 98.44 284 ILE A C 1
ATOM 2261 O O . ILE A 1 284 ? -2.078 4.688 9.836 1.00 98.44 284 ILE A O 1
ATOM 2265 N N . ILE A 1 285 ? -4.237 5.317 9.713 1.00 98.44 285 ILE A N 1
ATOM 2266 C CA . ILE A 1 285 ? -4.795 3.965 9.750 1.00 98.44 285 ILE A CA 1
ATOM 2267 C C . ILE A 1 285 ? -5.605 3.746 8.482 1.00 98.44 285 ILE A C 1
ATOM 2269 O O . ILE A 1 285 ? -6.616 4.413 8.263 1.00 98.44 285 ILE A O 1
ATOM 2273 N N . ASP A 1 286 ? -5.181 2.772 7.688 1.00 98.31 286 ASP A N 1
ATOM 2274 C CA . ASP A 1 286 ? -5.885 2.341 6.491 1.00 98.31 286 ASP A CA 1
ATOM 2275 C C . ASP A 1 286 ? -6.668 1.076 6.800 1.00 98.31 286 ASP A C 1
ATOM 2277 O O . ASP A 1 286 ? -6.097 0.092 7.273 1.00 98.31 286 ASP A O 1
ATOM 2281 N N . VAL A 1 287 ? -7.953 1.072 6.458 1.00 98.00 287 VAL A N 1
ATOM 2282 C CA . VAL A 1 287 ? -8.786 -0.135 6.430 1.00 98.00 287 VAL A CA 1
ATOM 2283 C C . VAL A 1 287 ? -9.209 -0.359 4.994 1.00 98.00 287 VAL A C 1
ATOM 2285 O O . VAL A 1 287 ? -9.951 0.450 4.438 1.00 98.00 287 VAL A O 1
ATOM 2288 N N . HIS A 1 288 ? -8.724 -1.424 4.366 1.00 97.31 288 HIS A N 1
ATOM 2289 C CA . HIS A 1 288 ? -8.905 -1.594 2.930 1.00 97.31 288 HIS A CA 1
ATOM 2290 C C . HIS A 1 288 ? -9.070 -3.048 2.501 1.00 97.31 288 HIS A C 1
ATOM 2292 O O . HIS A 1 288 ? -8.711 -3.994 3.205 1.00 97.31 288 HIS A O 1
ATOM 2298 N N . LYS A 1 289 ? -9.616 -3.206 1.298 1.00 96.12 289 LYS A N 1
ATOM 2299 C CA . LYS A 1 289 ? -9.681 -4.463 0.559 1.00 96.12 289 LYS A CA 1
ATOM 2300 C C . LYS A 1 289 ? -8.797 -4.379 -0.681 1.00 96.12 289 LYS A C 1
ATOM 2302 O O . LYS A 1 289 ? -8.515 -3.293 -1.193 1.00 96.12 289 LYS A O 1
ATOM 2307 N N . ILE A 1 290 ? -8.326 -5.539 -1.128 1.00 96.12 290 ILE A N 1
ATOM 2308 C CA . ILE A 1 290 ? -7.391 -5.670 -2.247 1.00 96.12 290 ILE A CA 1
ATOM 2309 C C . ILE A 1 290 ? -7.988 -6.606 -3.293 1.00 96.12 290 ILE A C 1
ATOM 2311 O O . ILE A 1 290 ? -8.404 -7.722 -2.969 1.00 96.12 290 ILE A O 1
ATOM 2315 N N . TRP A 1 291 ? -7.968 -6.169 -4.548 1.00 94.94 291 TRP A N 1
ATOM 2316 C CA . TRP A 1 291 ? -8.358 -6.951 -5.714 1.00 94.94 291 TRP A CA 1
ATOM 2317 C C . TRP A 1 291 ? -7.172 -7.091 -6.652 1.00 94.94 291 TRP A C 1
ATOM 2319 O O . TRP A 1 291 ? -6.635 -6.096 -7.132 1.00 94.94 291 TRP A O 1
ATOM 2329 N N . ASN A 1 292 ? -6.781 -8.327 -6.938 1.00 94.06 292 ASN A N 1
ATOM 2330 C CA . ASN A 1 292 ? -5.785 -8.610 -7.960 1.00 94.06 292 ASN A CA 1
ATOM 2331 C C . ASN A 1 292 ? -6.419 -8.456 -9.340 1.00 94.06 292 ASN A C 1
ATOM 2333 O O . ASN A 1 292 ? -7.530 -8.934 -9.581 1.00 94.06 292 ASN A O 1
ATOM 2337 N N . LEU A 1 293 ? -5.687 -7.809 -10.236 1.00 91.44 293 LEU A N 1
ATOM 2338 C CA . LEU A 1 293 ? -6.064 -7.611 -11.624 1.00 91.44 293 LEU A CA 1
ATOM 2339 C C . LEU A 1 293 ? -5.364 -8.678 -12.468 1.00 91.44 293 LEU A C 1
ATOM 2341 O O . LEU A 1 293 ? -4.138 -8.802 -12.419 1.00 91.44 293 LEU A O 1
ATOM 2345 N N . LYS A 1 294 ? -6.138 -9.459 -13.221 1.00 87.06 294 LYS A N 1
ATOM 2346 C CA . LYS A 1 294 ? -5.616 -10.459 -14.160 1.00 87.06 294 LYS A CA 1
ATOM 2347 C C . LYS A 1 294 ? -5.546 -9.881 -15.573 1.00 87.06 294 LYS A C 1
ATOM 2349 O O . LYS A 1 294 ? -6.237 -8.913 -15.885 1.00 87.06 294 LYS A O 1
ATOM 2354 N N . GLU A 1 295 ? -4.740 -10.507 -16.428 1.00 78.88 295 GLU A N 1
ATOM 2355 C CA . GLU A 1 295 ? -4.553 -10.101 -17.833 1.00 78.88 295 GLU A CA 1
ATOM 2356 C C . GLU A 1 295 ? -5.868 -10.089 -18.627 1.00 78.88 295 GLU A C 1
ATOM 2358 O O . GLU A 1 295 ? -6.073 -9.221 -19.471 1.00 78.88 295 GLU A O 1
ATOM 2363 N N . ASP A 1 296 ? -6.814 -10.963 -18.274 1.00 78.94 296 ASP A N 1
ATOM 2364 C CA . ASP A 1 296 ? -8.130 -11.069 -18.919 1.00 78.94 296 ASP A CA 1
ATOM 2365 C C . ASP A 1 296 ? -9.100 -9.927 -18.540 1.00 78.94 296 ASP A C 1
ATOM 2367 O O . ASP A 1 296 ? -10.309 -10.048 -18.737 1.00 78.94 296 ASP A O 1
ATOM 2371 N N . ASN A 1 297 ? -8.610 -8.854 -17.905 1.00 75.69 297 ASN A N 1
ATOM 2372 C CA . ASN A 1 297 ? -9.397 -7.813 -17.226 1.00 75.69 297 ASN A CA 1
ATOM 2373 C C . ASN A 1 297 ? -10.346 -8.340 -16.135 1.00 75.69 297 ASN A C 1
ATOM 2375 O O . ASN A 1 297 ? -11.172 -7.592 -15.611 1.00 75.69 297 ASN A O 1
ATOM 2379 N N . SER A 1 298 ? -10.230 -9.615 -15.759 1.00 83.81 298 SER A N 1
ATOM 2380 C CA . SER A 1 298 ? -10.949 -10.156 -14.615 1.00 83.81 298 SER A CA 1
ATOM 2381 C C . SER A 1 298 ? -10.256 -9.733 -13.327 1.00 83.81 298 SER A C 1
ATOM 2383 O O . SER A 1 298 ? -9.028 -9.648 -13.235 1.00 83.81 298 SER A O 1
ATOM 2385 N N . THR A 1 299 ? -11.057 -9.454 -12.311 1.00 87.88 299 THR A N 1
ATOM 2386 C CA . THR A 1 299 ? -10.560 -9.056 -11.001 1.00 87.88 299 THR A CA 1
ATOM 2387 C C . THR A 1 299 ? -10.929 -10.124 -9.988 1.00 87.88 299 THR A C 1
ATOM 2389 O O . THR A 1 299 ? -11.977 -10.759 -10.078 1.00 87.88 299 THR A O 1
ATOM 2392 N N . SER A 1 300 ? -10.030 -10.388 -9.047 1.00 91.38 300 SER A N 1
ATOM 2393 C CA . SER A 1 300 ? -10.286 -11.334 -7.966 1.00 91.38 300 SER A CA 1
ATOM 2394 C C . SER A 1 300 ? -9.892 -10.709 -6.647 1.00 91.38 300 SER A C 1
ATOM 2396 O O . SER A 1 300 ? -8.732 -10.337 -6.457 1.00 91.38 300 SER A O 1
ATOM 2398 N N . GLN A 1 301 ? -10.845 -10.620 -5.730 1.00 92.38 301 GLN A N 1
ATOM 2399 C CA . GLN A 1 301 ? -10.586 -10.127 -4.387 1.00 92.38 301 GLN A CA 1
ATOM 2400 C C . GLN A 1 301 ? -9.654 -11.078 -3.626 1.00 92.38 301 GLN A C 1
ATOM 2402 O O . GLN A 1 301 ? -9.943 -12.268 -3.491 1.00 92.38 301 GLN A O 1
ATOM 2407 N N . THR A 1 302 ? -8.551 -10.540 -3.114 1.00 93.62 302 THR A N 1
ATOM 2408 C CA . THR A 1 302 ? -7.571 -11.262 -2.287 1.00 93.62 302 THR A CA 1
ATOM 2409 C C . THR A 1 302 ? -8.029 -11.309 -0.832 1.00 93.62 302 THR A C 1
ATOM 2411 O O . THR A 1 302 ? -7.903 -12.326 -0.160 1.00 93.62 302 THR A O 1
ATOM 2414 N N . THR A 1 303 ? -8.621 -10.218 -0.346 1.00 93.56 303 THR A N 1
ATOM 2415 C CA . THR A 1 303 ? -9.093 -10.062 1.037 1.00 93.56 303 THR A CA 1
ATOM 2416 C C . THR A 1 303 ? -10.585 -10.398 1.148 1.00 93.56 303 THR A C 1
ATOM 2418 O O . THR A 1 303 ? -11.411 -9.539 1.470 1.00 93.56 303 THR A O 1
ATOM 2421 N N . LYS A 1 304 ? -10.979 -11.623 0.780 1.00 92.69 304 LYS A N 1
ATOM 2422 C CA . LYS A 1 304 ? -12.372 -12.090 0.921 1.00 92.69 304 LYS A CA 1
ATOM 2423 C C . LYS A 1 304 ? -12.680 -12.399 2.390 1.00 92.69 304 LYS A C 1
ATOM 2425 O O . LYS A 1 304 ? -11.869 -13.032 3.058 1.00 92.69 304 LYS A O 1
ATOM 2430 N N . GLY A 1 305 ? -13.834 -11.951 2.887 1.00 93.25 305 GLY A N 1
ATOM 2431 C CA . GLY A 1 305 ? -14.287 -12.195 4.267 1.00 93.25 305 GLY A CA 1
ATOM 2432 C C . GLY A 1 305 ? -13.632 -11.324 5.348 1.00 93.25 305 GLY A C 1
ATOM 2433 O O . GLY A 1 305 ? -14.007 -11.412 6.517 1.00 93.25 305 GLY A O 1
ATOM 2434 N N . MET A 1 306 ? -12.645 -10.501 4.985 1.00 95.94 306 MET A N 1
ATOM 2435 C CA . MET A 1 306 ? -11.952 -9.618 5.920 1.00 95.94 306 MET A CA 1
ATOM 2436 C C . MET A 1 306 ? -11.460 -8.331 5.249 1.00 95.94 306 MET A C 1
ATOM 2438 O O . MET A 1 306 ? -11.333 -8.243 4.023 1.00 95.94 306 MET A O 1
ATOM 2442 N N . TYR A 1 307 ? -11.134 -7.341 6.066 1.00 96.88 307 TYR A N 1
ATOM 2443 C CA . TYR A 1 307 ? -10.400 -6.135 5.709 1.00 96.88 307 TYR A CA 1
ATOM 2444 C C . TYR A 1 307 ? -8.964 -6.241 6.219 1.00 96.88 307 TYR A C 1
ATOM 2446 O O . TYR A 1 307 ? -8.715 -6.773 7.304 1.00 96.88 307 TYR A O 1
ATOM 2454 N N . LEU A 1 308 ? -8.024 -5.702 5.447 1.00 97.94 308 LEU A N 1
ATOM 2455 C CA . LEU A 1 308 ? -6.655 -5.503 5.898 1.00 97.94 308 LEU A CA 1
ATOM 2456 C C . LEU A 1 308 ? -6.565 -4.142 6.590 1.00 97.94 308 LEU A C 1
ATOM 2458 O O . LEU A 1 308 ? -6.998 -3.128 6.041 1.00 97.94 308 LEU A O 1
ATOM 2462 N N . ILE A 1 309 ? -5.998 -4.135 7.792 1.00 98.38 309 ILE A N 1
ATOM 2463 C CA . ILE A 1 309 ? -5.682 -2.922 8.539 1.00 98.38 309 ILE A CA 1
ATOM 2464 C C . ILE A 1 309 ? -4.183 -2.674 8.430 1.00 98.38 309 ILE A C 1
ATOM 2466 O O . ILE A 1 309 ? -3.380 -3.571 8.693 1.00 98.38 309 ILE A O 1
ATOM 2470 N N . LYS A 1 310 ? -3.806 -1.445 8.084 1.00 98.56 310 LYS A N 1
ATOM 2471 C CA . LYS A 1 310 ? -2.424 -0.967 8.115 1.00 98.56 310 LYS A CA 1
ATOM 2472 C C . LYS A 1 310 ? -2.368 0.342 8.893 1.00 98.56 310 LYS A C 1
ATOM 2474 O O . LYS A 1 310 ? -2.856 1.359 8.418 1.00 98.56 310 LYS A O 1
ATOM 2479 N N . ALA A 1 311 ? -1.748 0.320 10.065 1.00 98.62 311 ALA A N 1
ATOM 2480 C CA . ALA A 1 311 ? -1.442 1.519 10.836 1.00 98.62 311 ALA A CA 1
ATOM 2481 C C . ALA A 1 311 ? 0.020 1.897 10.596 1.00 98.62 311 ALA A C 1
ATOM 2483 O O . ALA A 1 311 ? 0.900 1.058 10.790 1.00 98.62 311 ALA A O 1
ATOM 2484 N N . PHE A 1 312 ? 0.300 3.122 10.156 1.00 98.62 312 PHE A N 1
ATOM 2485 C CA . PHE A 1 312 ? 1.662 3.528 9.826 1.00 98.62 312 PHE A CA 1
ATOM 2486 C C . PHE A 1 312 ? 1.948 5.008 10.087 1.00 98.62 312 PHE A C 1
ATOM 2488 O O . PHE A 1 312 ? 1.045 5.839 10.160 1.00 98.62 312 PHE A O 1
ATOM 2495 N N . VAL A 1 313 ? 3.239 5.315 10.215 1.00 98.38 313 VAL A N 1
ATOM 2496 C CA . VAL A 1 313 ? 3.795 6.669 10.306 1.00 98.38 313 VAL A CA 1
ATOM 2497 C C . VAL A 1 313 ? 4.969 6.762 9.336 1.00 98.38 313 VAL A C 1
ATOM 2499 O O . VAL A 1 313 ? 5.831 5.880 9.309 1.00 98.38 313 VAL A O 1
ATOM 2502 N N . ASN A 1 314 ? 5.012 7.834 8.550 1.00 98.00 314 ASN A N 1
ATOM 2503 C CA . ASN A 1 314 ? 6.100 8.109 7.616 1.00 98.00 314 ASN A CA 1
ATOM 2504 C C . ASN A 1 314 ? 7.074 9.118 8.231 1.00 98.00 314 ASN A C 1
ATOM 2506 O O . ASN A 1 314 ? 6.724 10.273 8.446 1.00 98.00 314 ASN A O 1
ATOM 2510 N N . VAL A 1 315 ? 8.317 8.705 8.465 1.00 97.56 315 VAL A N 1
ATOM 2511 C CA . VAL A 1 315 ? 9.390 9.568 8.965 1.00 97.56 315 VAL A CA 1
ATOM 2512 C C . VAL A 1 315 ? 10.296 9.966 7.803 1.00 97.56 315 VAL A C 1
ATOM 2514 O O . VAL A 1 315 ? 10.876 9.123 7.121 1.00 97.56 315 VAL A O 1
ATOM 2517 N N . THR A 1 316 ? 10.437 11.269 7.563 1.00 94.81 316 THR A N 1
ATOM 2518 C CA . THR A 1 316 ? 11.134 11.806 6.380 1.00 94.81 316 THR A CA 1
ATOM 2519 C C . THR A 1 316 ? 12.638 11.547 6.360 1.00 94.81 316 THR A C 1
ATOM 2521 O O . THR A 1 316 ? 13.228 11.503 5.284 1.00 94.81 316 THR A O 1
ATOM 2524 N N . ARG A 1 317 ? 13.279 11.393 7.525 1.00 91.94 317 ARG A N 1
ATOM 2525 C CA . ARG A 1 317 ? 14.724 11.162 7.648 1.00 91.94 317 ARG A CA 1
ATOM 2526 C C . ARG A 1 317 ? 14.990 9.936 8.506 1.00 91.94 317 ARG A C 1
ATOM 2528 O O . ARG A 1 317 ? 14.613 9.907 9.671 1.00 91.94 317 ARG A O 1
ATOM 2535 N N . SER A 1 318 ? 15.714 8.963 7.957 1.00 90.19 318 SER A N 1
ATOM 2536 C CA . SER A 1 318 ? 16.131 7.759 8.690 1.00 90.19 318 SER A CA 1
ATOM 2537 C C . SER A 1 318 ? 17.093 8.036 9.845 1.00 90.19 318 SER A C 1
ATOM 2539 O O . SER A 1 318 ? 17.247 7.200 10.727 1.00 90.19 318 SER A O 1
ATOM 2541 N N . THR A 1 319 ? 17.741 9.199 9.843 1.00 94.25 319 THR A N 1
ATOM 2542 C CA . THR A 1 319 ? 18.684 9.620 10.883 1.00 94.25 319 THR A CA 1
ATOM 2543 C C . THR A 1 319 ? 18.004 10.298 12.073 1.00 94.25 319 THR A C 1
ATOM 2545 O O . THR A 1 319 ? 18.668 10.562 13.069 1.00 94.25 319 THR A O 1
ATOM 2548 N N . ASP A 1 320 ? 16.710 10.622 11.979 1.00 95.75 320 ASP A N 1
ATOM 2549 C CA . ASP A 1 320 ? 15.963 11.267 13.063 1.00 95.75 320 ASP A CA 1
ATOM 2550 C C . ASP A 1 320 ? 15.429 10.207 14.037 1.00 95.75 320 ASP A C 1
ATOM 2552 O O . ASP A 1 320 ? 14.279 9.764 13.972 1.00 95.75 320 ASP A O 1
ATOM 2556 N N . ILE A 1 321 ? 16.323 9.754 14.917 1.00 95.94 321 ILE A N 1
ATOM 2557 C CA . ILE A 1 321 ? 16.064 8.674 15.876 1.00 95.94 321 ILE A CA 1
ATOM 2558 C C . ILE A 1 321 ? 14.942 9.060 16.851 1.00 95.94 321 ILE A C 1
ATOM 2560 O O . ILE A 1 321 ? 14.127 8.212 17.217 1.00 95.94 321 ILE A O 1
ATOM 2564 N N . ASP A 1 322 ? 14.850 10.331 17.241 1.00 97.00 322 ASP A N 1
ATOM 2565 C CA . ASP A 1 322 ? 13.832 10.801 18.181 1.00 97.00 322 ASP A CA 1
ATOM 2566 C C . ASP A 1 322 ? 12.429 10.720 17.579 1.00 97.00 322 ASP A C 1
ATOM 2568 O O . ASP A 1 322 ? 11.506 10.216 18.229 1.00 97.00 322 ASP A O 1
ATOM 2572 N N . ARG A 1 323 ? 12.262 11.126 16.311 1.00 96.88 323 ARG A N 1
ATOM 2573 C CA . ARG A 1 323 ? 10.986 10.952 15.599 1.00 96.88 323 ARG A CA 1
ATOM 2574 C C . ARG A 1 323 ? 10.632 9.488 15.390 1.00 96.88 323 ARG A C 1
ATOM 2576 O O . ARG A 1 323 ? 9.467 9.134 15.553 1.00 96.88 323 ARG A O 1
ATOM 2583 N N . ILE A 1 324 ? 11.608 8.638 15.074 1.00 96.62 324 ILE A N 1
ATOM 2584 C CA . ILE A 1 324 ? 11.396 7.188 14.940 1.00 96.62 324 ILE A CA 1
ATOM 2585 C C . ILE A 1 324 ? 10.893 6.604 16.267 1.00 96.62 324 ILE A C 1
ATOM 2587 O O . ILE A 1 324 ? 9.865 5.929 16.293 1.00 96.62 324 ILE A O 1
ATOM 2591 N N . ASN A 1 325 ? 11.549 6.931 17.382 1.00 96.62 325 ASN A N 1
ATOM 2592 C CA . ASN A 1 325 ? 11.145 6.484 18.716 1.00 96.62 325 ASN A CA 1
ATOM 2593 C C . ASN A 1 325 ? 9.755 7.008 19.105 1.00 96.62 325 ASN A C 1
ATOM 2595 O O . ASN A 1 325 ? 8.978 6.314 19.765 1.00 96.62 325 ASN A O 1
ATOM 2599 N N . HIS A 1 326 ? 9.430 8.241 18.718 1.00 97.31 326 HIS A N 1
ATOM 2600 C CA . HIS A 1 326 ? 8.112 8.818 18.947 1.00 97.31 326 HIS A CA 1
ATOM 2601 C C . HIS A 1 326 ? 7.027 8.099 18.128 1.00 97.31 326 HIS A C 1
ATOM 2603 O O . HIS A 1 326 ? 5.985 7.735 18.676 1.00 97.31 326 HIS A O 1
ATOM 2609 N N . ALA A 1 327 ? 7.283 7.838 16.845 1.00 97.81 327 ALA A N 1
ATOM 2610 C CA . ALA A 1 327 ? 6.392 7.082 15.968 1.00 97.81 327 ALA A CA 1
ATOM 2611 C C . ALA A 1 327 ? 6.171 5.644 16.473 1.00 97.81 327 ALA A C 1
ATOM 2613 O O . ALA A 1 327 ? 5.034 5.172 16.509 1.00 97.81 327 ALA A O 1
ATOM 2614 N N . GLU A 1 328 ? 7.222 4.971 16.954 1.00 97.38 328 GLU A N 1
ATOM 2615 C CA . GLU A 1 328 ? 7.109 3.654 17.589 1.00 97.38 328 GLU A CA 1
ATOM 2616 C C . GLU A 1 328 ? 6.206 3.706 18.830 1.00 97.38 328 GLU A C 1
ATOM 2618 O O . GLU A 1 328 ? 5.290 2.893 18.968 1.00 97.38 328 GLU A O 1
ATOM 2623 N N . LYS A 1 329 ? 6.410 4.684 19.723 1.00 97.88 329 LYS A N 1
ATOM 2624 C CA . LYS A 1 329 ? 5.561 4.861 20.913 1.00 97.88 329 LYS A CA 1
ATOM 2625 C C . LYS A 1 329 ? 4.098 5.102 20.544 1.00 97.88 329 LYS A C 1
ATOM 2627 O O . LYS A 1 329 ? 3.228 4.555 21.222 1.00 97.88 329 LYS A O 1
ATOM 2632 N N . ALA A 1 330 ? 3.830 5.879 19.493 1.00 98.12 330 ALA A N 1
ATOM 2633 C CA . ALA A 1 330 ? 2.478 6.144 19.007 1.00 98.12 330 ALA A CA 1
ATOM 2634 C C . ALA A 1 330 ? 1.801 4.868 18.475 1.00 98.12 330 ALA A C 1
ATOM 2636 O O . ALA A 1 330 ? 0.682 4.555 18.882 1.00 98.12 330 ALA A O 1
ATOM 2637 N N . LEU A 1 331 ? 2.499 4.077 17.653 1.00 98.25 331 LEU A N 1
ATOM 2638 C CA . LEU A 1 331 ? 1.994 2.795 17.144 1.00 98.25 331 LEU A CA 1
ATOM 2639 C C . LEU A 1 331 ? 1.745 1.781 18.270 1.00 98.25 331 LEU A C 1
ATOM 2641 O O . LEU A 1 331 ? 0.723 1.101 18.281 1.00 98.25 331 LEU A O 1
ATOM 2645 N N . LEU A 1 332 ? 2.637 1.716 19.260 1.00 98.06 332 LEU A N 1
ATOM 2646 C CA . LEU A 1 332 ? 2.479 0.848 20.430 1.00 98.06 332 LEU A CA 1
ATOM 2647 C C . LEU A 1 332 ? 1.372 1.307 21.384 1.00 98.06 332 LEU A C 1
ATOM 2649 O O . LEU A 1 332 ? 0.835 0.497 22.140 1.00 98.06 332 LEU A O 1
ATOM 2653 N N . ALA A 1 333 ? 1.082 2.606 21.434 1.00 98.00 333 ALA A N 1
ATOM 2654 C CA . ALA A 1 333 ? -0.066 3.124 22.168 1.00 98.00 333 ALA A CA 1
ATOM 2655 C C . ALA A 1 333 ? -1.365 2.707 21.469 1.00 98.00 333 ALA A C 1
ATOM 2657 O O . ALA A 1 333 ? -2.227 2.134 22.129 1.00 98.00 333 ALA A O 1
ATOM 2658 N N . LEU A 1 334 ? -1.441 2.870 20.141 1.00 97.94 334 LEU A N 1
ATOM 2659 C CA . LEU A 1 334 ? -2.572 2.402 19.337 1.00 97.94 334 LEU A CA 1
ATOM 2660 C C . LEU A 1 334 ? -2.795 0.892 19.505 1.00 97.94 334 LEU A C 1
ATOM 2662 O O . LEU A 1 334 ? -3.912 0.461 19.761 1.00 97.94 334 LEU A O 1
ATOM 2666 N N . GLN A 1 335 ? -1.737 0.081 19.408 1.00 97.62 335 GLN A N 1
ATOM 2667 C CA . GLN A 1 335 ? -1.829 -1.371 19.595 1.00 97.62 335 GLN A CA 1
ATOM 2668 C C . GLN A 1 335 ? -2.418 -1.743 20.963 1.00 97.62 335 GLN A C 1
ATOM 2670 O O . GLN A 1 335 ? -3.241 -2.650 21.042 1.00 97.62 335 GLN A O 1
ATOM 2675 N N . ARG A 1 336 ? -2.018 -1.043 22.035 1.00 97.88 336 ARG A N 1
ATOM 2676 C CA . ARG A 1 336 ? -2.555 -1.257 23.390 1.00 97.88 336 ARG A CA 1
ATOM 2677 C C . ARG A 1 336 ? -4.007 -0.814 23.521 1.00 97.88 336 ARG A C 1
ATOM 2679 O O . ARG A 1 336 ? -4.767 -1.459 24.229 1.00 97.88 336 ARG A O 1
ATOM 2686 N N . GLU A 1 337 ? -4.388 0.268 22.857 1.00 97.19 337 GLU A N 1
ATOM 2687 C CA . GLU A 1 337 ? -5.757 0.786 22.888 1.00 97.19 337 GLU A CA 1
ATOM 2688 C C . GLU A 1 337 ? -6.734 -0.114 22.122 1.00 97.19 337 GLU A C 1
ATOM 2690 O O . GLU A 1 337 ? -7.860 -0.323 22.564 1.00 97.19 337 GLU A O 1
ATOM 2695 N N . LEU A 1 338 ? -6.284 -0.711 21.015 1.00 96.94 338 LEU A N 1
ATOM 2696 C CA . LEU A 1 338 ? -7.072 -1.664 20.227 1.00 96.94 338 LEU A CA 1
ATOM 2697 C C . LEU A 1 338 ? -6.995 -3.102 20.747 1.00 96.94 338 LEU A C 1
ATOM 2699 O O . LEU A 1 338 ? -7.676 -3.986 20.216 1.00 96.94 338 LEU A O 1
ATOM 2703 N N . GLN A 1 339 ? -6.189 -3.349 21.781 1.00 96.44 339 GLN A N 1
ATOM 2704 C CA . GLN A 1 339 ? -6.003 -4.675 22.344 1.00 96.44 339 GLN A CA 1
ATOM 2705 C C . GLN A 1 339 ? -7.337 -5.236 22.852 1.00 96.44 339 GLN A C 1
ATOM 2707 O O . GLN A 1 339 ? -8.055 -4.604 23.621 1.00 96.44 339 GLN A O 1
ATOM 2712 N N . GLY A 1 340 ? -7.663 -6.454 22.420 1.00 95.31 340 GLY A N 1
ATOM 2713 C CA . GLY A 1 340 ? -8.939 -7.108 22.725 1.00 95.31 340 GLY A CA 1
ATOM 2714 C C . GLY A 1 340 ? -10.053 -6.814 21.719 1.00 95.31 340 GLY A C 1
ATOM 2715 O O . GLY A 1 340 ? -11.056 -7.522 21.733 1.00 95.31 340 GLY A O 1
ATOM 2716 N N . TYR A 1 341 ? -9.866 -5.840 20.820 1.00 96.12 341 TYR A N 1
ATOM 2717 C CA . TYR A 1 341 ? -10.760 -5.616 19.686 1.00 96.12 341 TYR A CA 1
ATOM 2718 C C . TYR A 1 341 ? -10.140 -6.072 18.362 1.00 96.12 341 TYR A C 1
ATOM 2720 O O . TYR A 1 341 ? -10.699 -6.933 17.687 1.00 96.12 341 TYR A O 1
ATOM 2728 N N . VAL A 1 342 ? -8.963 -5.543 18.017 1.00 97.25 342 VAL A N 1
ATOM 2729 C CA . VAL A 1 342 ? -8.180 -5.958 16.845 1.00 97.25 342 VAL A CA 1
ATOM 2730 C C . VAL A 1 342 ? -6.738 -6.171 17.270 1.00 97.25 342 VAL A C 1
ATOM 2732 O O . VAL A 1 342 ? -6.114 -5.296 17.869 1.00 97.25 342 VAL A O 1
ATOM 2735 N N . GLU A 1 343 ? -6.186 -7.329 16.925 1.00 97.12 343 GLU A N 1
ATOM 2736 C CA . GLU A 1 343 ? -4.777 -7.611 17.153 1.00 97.12 343 GLU A CA 1
ATOM 2737 C C . GLU A 1 343 ? -3.934 -7.024 16.017 1.00 97.12 343 GLU A C 1
ATOM 2739 O O . GLU A 1 343 ? -4.018 -7.454 14.865 1.00 97.12 343 GLU A O 1
ATOM 2744 N N . LEU A 1 344 ? -3.132 -6.012 16.352 1.00 98.12 344 LEU A N 1
ATOM 2745 C CA . LEU A 1 344 ? -2.116 -5.477 15.454 1.00 98.12 344 LEU A CA 1
ATOM 2746 C C . LEU A 1 344 ? -0.787 -6.197 15.694 1.00 98.12 344 LEU A C 1
ATOM 2748 O O . LEU A 1 344 ? -0.347 -6.320 16.837 1.00 98.12 344 LEU A O 1
ATOM 2752 N N . PHE A 1 345 ? -0.124 -6.624 14.627 1.00 96.94 345 PHE A N 1
ATOM 2753 C CA . PHE A 1 345 ? 1.125 -7.375 14.658 1.00 96.94 345 PHE A CA 1
ATOM 2754 C C . PHE A 1 345 ? 2.120 -6.880 13.600 1.00 96.94 345 PHE A C 1
ATOM 2756 O O . PHE A 1 345 ? 1.795 -6.111 12.690 1.00 96.94 345 PHE A O 1
ATOM 2763 N N . VAL A 1 346 ? 3.370 -7.323 13.736 1.00 97.12 346 VAL A N 1
ATOM 2764 C CA . VAL A 1 346 ? 4.425 -7.121 12.738 1.00 97.12 346 VAL A CA 1
ATOM 2765 C C . VAL A 1 346 ? 4.393 -8.314 11.777 1.00 97.12 346 VAL A C 1
ATOM 2767 O O . VAL A 1 346 ? 4.566 -9.443 12.239 1.00 97.12 346 VAL A O 1
ATOM 2770 N N . PRO A 1 347 ? 4.148 -8.117 10.471 1.00 95.81 347 PRO A N 1
ATOM 2771 C CA . PRO A 1 347 ? 4.107 -9.211 9.507 1.00 95.81 347 PRO A CA 1
ATOM 2772 C C . PRO A 1 347 ? 5.492 -9.837 9.329 1.00 95.81 347 PRO A C 1
ATOM 2774 O O . PRO A 1 347 ? 6.517 -9.220 9.631 1.00 95.81 347 PRO A O 1
ATOM 2777 N N . ASP A 1 348 ? 5.526 -11.058 8.790 1.00 94.50 348 ASP A N 1
ATOM 2778 C CA . ASP A 1 348 ? 6.793 -11.711 8.473 1.00 94.50 348 ASP A CA 1
ATOM 2779 C C . ASP A 1 348 ? 7.589 -10.862 7.476 1.00 94.50 348 ASP A C 1
ATOM 2781 O O . ASP A 1 348 ? 7.092 -10.453 6.423 1.00 94.50 348 ASP A O 1
ATOM 2785 N N . ARG A 1 349 ? 8.860 -10.632 7.793 1.00 92.44 349 ARG A N 1
ATOM 2786 C CA . ARG A 1 349 ? 9.780 -9.816 7.005 1.00 92.44 349 ARG A CA 1
ATOM 2787 C C . ARG A 1 349 ? 9.881 -10.309 5.561 1.00 92.44 349 ARG A C 1
ATOM 2789 O O . ARG A 1 349 ? 9.929 -9.489 4.650 1.00 92.44 349 ARG A O 1
ATOM 2796 N N . LYS A 1 350 ? 9.885 -11.631 5.347 1.00 92.19 350 LYS A N 1
ATOM 2797 C CA . LYS A 1 350 ? 9.959 -12.227 4.002 1.00 92.19 350 LYS A CA 1
ATOM 2798 C C . LYS A 1 350 ? 8.714 -11.936 3.167 1.00 92.19 350 LYS A C 1
ATOM 2800 O O . LYS A 1 350 ? 8.813 -11.816 1.955 1.00 92.19 350 LYS A O 1
ATOM 2805 N N . SER A 1 351 ? 7.553 -11.779 3.804 1.00 92.62 351 SER A N 1
ATOM 2806 C CA . SER A 1 351 ? 6.310 -11.433 3.103 1.00 92.62 351 SER A CA 1
ATOM 2807 C C . SER A 1 351 ? 6.280 -9.983 2.601 1.00 92.62 351 SER A C 1
ATOM 2809 O O . SER A 1 351 ? 5.510 -9.660 1.702 1.00 92.62 351 SER A O 1
ATOM 2811 N N . MET A 1 352 ? 7.135 -9.121 3.160 1.00 94.19 352 MET A N 1
ATOM 2812 C CA . MET A 1 352 ? 7.297 -7.715 2.776 1.00 94.19 352 MET A CA 1
ATOM 2813 C C . MET A 1 352 ? 8.535 -7.468 1.901 1.00 94.19 352 MET A C 1
ATOM 2815 O O . MET A 1 352 ? 8.887 -6.317 1.645 1.00 94.19 352 MET A O 1
ATOM 2819 N N . ASP A 1 353 ? 9.221 -8.527 1.475 1.00 94.81 353 ASP A N 1
ATOM 2820 C CA . ASP A 1 353 ? 10.398 -8.431 0.624 1.00 94.81 353 ASP A CA 1
ATOM 2821 C C . ASP A 1 353 ? 9.976 -8.277 -0.843 1.00 94.81 353 ASP A C 1
ATOM 2823 O O . ASP A 1 353 ? 9.412 -9.192 -1.445 1.00 94.81 353 ASP A O 1
ATOM 2827 N N . SER A 1 354 ? 10.219 -7.104 -1.430 1.00 93.81 354 SER A N 1
ATOM 2828 C CA . SER A 1 354 ? 9.887 -6.840 -2.834 1.00 93.81 354 SER A CA 1
ATOM 2829 C C . SER A 1 354 ? 10.969 -7.300 -3.813 1.00 93.81 354 SER A C 1
ATOM 2831 O O . SER A 1 354 ? 10.729 -7.274 -5.028 1.00 93.81 354 SER A O 1
ATOM 2833 N N . ARG A 1 355 ? 12.129 -7.754 -3.316 1.00 94.06 355 ARG A N 1
ATOM 2834 C CA . ARG A 1 355 ? 13.242 -8.218 -4.149 1.00 94.06 355 ARG A CA 1
ATOM 2835 C C . ARG A 1 355 ? 12.813 -9.360 -5.062 1.00 94.06 355 ARG A C 1
ATOM 2837 O O . ARG A 1 355 ? 11.944 -10.178 -4.740 1.00 94.06 355 ARG A O 1
ATOM 2844 N N . VAL A 1 356 ? 13.400 -9.407 -6.253 1.00 89.62 356 VAL A N 1
ATOM 2845 C CA . VAL A 1 356 ? 13.147 -10.511 -7.179 1.00 89.62 356 VAL A CA 1
ATOM 2846 C C . VAL A 1 356 ? 13.921 -11.722 -6.678 1.00 89.62 356 VAL A C 1
ATOM 2848 O O . VAL A 1 356 ? 15.146 -11.721 -6.655 1.00 89.62 356 VAL A O 1
ATOM 2851 N N . HIS A 1 357 ? 13.199 -12.748 -6.238 1.00 82.75 357 HIS A N 1
ATOM 2852 C CA . HIS A 1 357 ? 13.801 -14.042 -5.955 1.00 82.75 357 HIS A CA 1
ATOM 2853 C C . HIS A 1 357 ? 13.936 -14.817 -7.262 1.00 82.75 357 HIS A C 1
ATOM 2855 O O . HIS A 1 357 ? 12.957 -14.952 -8.004 1.00 82.75 357 HIS A O 1
ATOM 2861 N N . ASP A 1 358 ? 15.134 -15.330 -7.527 1.00 63.91 358 ASP A N 1
ATOM 2862 C CA . ASP A 1 358 ? 15.365 -16.248 -8.633 1.00 63.91 358 ASP A CA 1
ATOM 2863 C C . ASP A 1 358 ? 14.487 -17.492 -8.406 1.00 63.91 358 ASP A C 1
ATOM 2865 O O . ASP A 1 358 ? 14.548 -18.154 -7.370 1.00 63.91 358 ASP A O 1
ATOM 2869 N N . ASN A 1 359 ? 13.606 -17.798 -9.363 1.00 49.06 359 ASN A N 1
ATOM 2870 C CA . ASN A 1 359 ? 12.663 -18.924 -9.283 1.00 49.06 359 ASN A CA 1
ATOM 2871 C C . ASN A 1 359 ? 13.352 -20.306 -9.237 1.00 49.06 359 ASN A C 1
ATOM 2873 O O . ASN A 1 359 ? 12.663 -21.326 -9.193 1.00 49.06 359 ASN A O 1
ATOM 2877 N N . THR A 1 360 ? 14.684 -20.358 -9.234 1.00 48.53 360 THR A N 1
ATOM 2878 C CA . THR A 1 360 ? 15.493 -21.582 -9.215 1.00 48.53 360 THR A CA 1
ATOM 2879 C C . THR A 1 360 ? 15.261 -22.450 -7.976 1.00 48.53 360 THR A C 1
ATOM 2881 O O . THR A 1 360 ? 15.436 -23.665 -8.053 1.00 48.53 360 THR A O 1
ATOM 2884 N N . ASP A 1 361 ? 14.765 -21.881 -6.874 1.00 45.06 361 ASP A N 1
ATOM 2885 C CA . ASP A 1 361 ? 14.536 -22.633 -5.630 1.00 45.06 361 ASP A CA 1
ATOM 2886 C C . ASP A 1 361 ? 13.131 -23.257 -5.522 1.00 45.06 361 ASP A C 1
ATOM 2888 O O . ASP A 1 361 ? 12.896 -24.126 -4.680 1.00 45.06 361 ASP A O 1
ATOM 2892 N N . ARG A 1 362 ? 12.173 -22.880 -6.384 1.00 41.91 362 ARG A N 1
ATOM 2893 C CA . ARG A 1 362 ? 10.796 -23.417 -6.314 1.00 41.91 362 ARG A CA 1
ATOM 2894 C C . ARG A 1 362 ? 10.649 -24.831 -6.875 1.00 41.91 362 ARG A C 1
ATOM 2896 O O . ARG A 1 362 ? 9.665 -25.500 -6.575 1.00 41.91 362 ARG A O 1
ATOM 2903 N N . THR A 1 363 ? 11.620 -25.319 -7.642 1.00 42.34 363 THR A N 1
ATOM 2904 C CA . THR A 1 363 ? 11.621 -26.695 -8.164 1.00 42.34 363 THR A CA 1
ATOM 2905 C C . THR A 1 363 ? 12.085 -27.750 -7.159 1.00 42.34 363 THR A C 1
ATOM 2907 O O . THR A 1 363 ? 11.931 -28.932 -7.443 1.00 42.34 363 THR A O 1
ATOM 2910 N N . GLN A 1 364 ? 12.608 -27.373 -5.986 1.00 41.41 364 GLN A N 1
ATOM 2911 C CA . GLN A 1 364 ? 13.063 -28.352 -4.983 1.00 41.41 364 GLN A CA 1
ATOM 2912 C C . GLN A 1 364 ? 12.039 -28.640 -3.872 1.00 41.41 364 GLN A C 1
ATOM 2914 O O . GLN A 1 364 ? 12.132 -29.678 -3.223 1.00 41.41 364 GLN A O 1
ATOM 2919 N N . SER A 1 365 ? 11.027 -27.788 -3.672 1.00 41.22 365 SER A N 1
ATOM 2920 C CA . SER A 1 365 ? 10.035 -27.951 -2.594 1.00 41.22 365 SER A CA 1
ATOM 2921 C C . SER A 1 365 ? 8.722 -28.626 -3.011 1.00 41.22 365 SER A C 1
ATOM 2923 O O . SER A 1 365 ? 7.843 -28.799 -2.175 1.00 41.22 365 SER A O 1
ATOM 2925 N N . ALA A 1 366 ? 8.582 -29.052 -4.272 1.00 39.38 366 ALA A N 1
ATOM 2926 C CA . ALA A 1 366 ? 7.432 -29.842 -4.741 1.00 39.38 366 ALA A CA 1
ATOM 2927 C C . ALA A 1 366 ? 7.644 -31.370 -4.631 1.00 39.38 366 ALA A C 1
ATOM 2929 O O . ALA A 1 366 ? 6.816 -32.151 -5.097 1.00 39.38 366 ALA A O 1
ATOM 2930 N N . THR A 1 367 ? 8.745 -31.801 -4.012 1.00 38.22 367 THR A N 1
ATOM 2931 C CA . THR A 1 367 ? 9.085 -33.212 -3.766 1.00 38.22 367 THR A CA 1
ATOM 2932 C C . THR A 1 367 ? 9.473 -33.433 -2.309 1.00 38.22 367 THR A C 1
ATOM 2934 O O . THR A 1 367 ? 10.575 -33.884 -2.012 1.00 38.22 367 THR A O 1
ATOM 2937 N N . THR A 1 368 ? 8.595 -33.093 -1.372 1.00 34.03 368 THR A N 1
ATOM 2938 C CA . THR A 1 368 ? 8.515 -33.708 -0.035 1.00 34.03 368 THR A CA 1
ATOM 2939 C C . THR A 1 368 ? 7.116 -33.465 0.503 1.00 34.03 368 THR A C 1
ATOM 2941 O O . THR A 1 368 ? 6.572 -34.392 1.141 1.00 34.03 368 THR A O 1
#

Mean predicted aligned error: 14.98 Å